Protein 2CW8 (pdb70)

InterPro domains:
  IPR003586 Hint domain C-terminal [SM00305] (726-772)
  IPR003586 Hint domain C-terminal [SM00305] (1346-1394)
  IPR003587 Hint domain N-terminal [SM00306] (405-495)
  IPR003587 Hint domain N-terminal [SM00306] (850-975)
  IPR004042 Intein DOD homing endonuclease, central region [PS50819] (524-665)
  IPR004042 Intein DOD homing endonuclease, central region [PS50819] (1132-1265)
  IPR004860 Homing endonuclease, LAGLIDADG domain [PF14528] (623-702)
  IPR004860 Homing endonuclease, LAGLIDADG domain [PF14528] (1127-1183)
  IPR004860 Homing endonuclease, LAGLIDADG domain [PF14528] (1222-1284)
  IPR006133 DNA-directed DNA polymerase, family B, exonuclease domain [PF03104] (130-278)
  IPR006134 DNA-directed DNA polymerase, family B, multifunctional domain [PF00136] (751-853)
  IPR006134 DNA-directed DNA polymerase, family B, multifunctional domain [PF00136] (1388-1643)
  IPR006141 Intein N-terminal splicing region [PS50817] (407-470)
  IPR006141 Intein N-terminal splicing region [PS50817] (888-951)
  IPR006141 Intein N-terminal splicing region [TIGR01445] (862-950)
  IPR006142 Intein [PR00379] (938-951)
  IPR006142 Intein [PR00379] (1129-1141)
  IPR006142 Intein [PR00379] (1225-1237)
  IPR006142 Intein [PR00379] (1252-1267)
  IPR006142 Intein [PR00379] (1363-1380)

Sequence (528 aa):
SILPEEWLPVLEEGEVHFVRIGELIDREENAGKVKREGETEVLEVSGLEVPSFNRRTNKAELKRVKALIRHDYSGKVYTIRLKSGRRIKITSGHSLFSVRNGELVEVTGDELKPGDLVAVPRRLELPERNHVLNLVELLLGTPEEETLDIVTIPVKGKKNFFKGLRTLRWIFGEEKRPRTARRYLRHLEDLGYVRLKKIGYEVLDWDSLKNYRRLYEALVENVRYNGNKREYLVEFNSIRDAVGIPLKELKEWKIGTLNGFRRKLIEVDESLAKLLGYYVSEGYARKQRNPKNGWSYSVKLYNEDPEVLDDERLASRFFGKVRRGRNYVEIPKKIGYLLFENCGVLAENKRIPEFVFTSPKGVRLAFLEGYFIGDGDVHPNKRLRLSTKSELLANQLVLLLNSVGVSAVKLGHDSGVYRVYINEELPFVKLDKKKNAYYSHVIPKEVLSEVFGKVFQKNVSPQTFRKVEDGRLDPEKAQRLSWLIEGDVVLDRVESVDVEDYDGYVYDLSVEDNENFLVGFGLVYAHN

B-factor: mean 55.39, std 13.53, range [28.69, 117.39]

Structure (mmCIF, N/CA/C/O backbone):
data_2CW8
#
_entry.id   2CW8
#
_cell.length_a   103.970
_cell.length_b   150.540
_cell.length_c   145.490
_cell.angle_alpha   90.00
_cell.angle_beta   90.00
_cell.angle_gamma   90.00
#
_symmetry.space_group_name_H-M   'C 2 2 21'
#
loop_
_entity.id
_entity.type
_entity.pdbx_description
1 polymer 'Endonuclease PI-PkoII'
2 non-polymer 'SULFATE ION'
3 non-polymer GLYCEROL
4 water water
#
loop_
_atom_site.group_PDB
_atom_site.id
_atom_site.type_symbol
_atom_site.label_atom_id
_atom_site.label_alt_id
_atom_site.label_comp_id
_atom_site.label_asym_id
_atom_site.label_entity_id
_atom_site.label_seq_id
_atom_site.pdbx_PDB_ins_code
_atom_site.Cartn_x
_atom_site.Cartn_y
_atom_site.Cartn_z
_atom_site.occupancy
_atom_site.B_iso_or_equiv
_atom_site.auth_seq_id
_atom_site.auth_comp_id
_atom_site.auth_asym_id
_atom_site.auth_atom_id
_atom_site.pdbx_PDB_model_num
ATOM 1 N N . SER A 1 1 ? 28.774 9.716 86.056 1.00 37.87 1 SER A N 1
ATOM 2 C CA . SER A 1 1 ? 29.952 9.955 86.935 1.00 40.06 1 SER A CA 1
ATOM 3 C C . SER A 1 1 ? 31.244 9.749 86.153 1.00 40.72 1 SER A C 1
ATOM 4 O O . SER A 1 1 ? 31.267 9.024 85.166 1.00 42.69 1 SER A O 1
ATOM 7 N N . ILE A 1 2 ? 32.314 10.392 86.605 1.00 40.90 2 ILE A N 1
ATOM 8 C CA . ILE A 1 2 ? 33.617 10.317 85.956 1.00 40.14 2 ILE A CA 1
ATOM 9 C C . ILE A 1 2 ? 34.467 9.261 86.639 1.00 40.81 2 ILE A C 1
ATOM 10 O O . ILE A 1 2 ? 34.372 9.074 87.842 1.00 41.99 2 ILE A O 1
ATOM 15 N N . LEU A 1 3 ? 35.314 8.577 85.881 1.00 41.71 3 LEU A N 1
ATOM 16 C CA . LEU A 1 3 ? 36.165 7.560 86.479 1.00 42.14 3 LEU A CA 1
ATOM 17 C C . LEU A 1 3 ? 37.305 8.185 87.282 1.00 42.94 3 LEU A C 1
ATOM 18 O O . LEU A 1 3 ? 37.669 9.336 87.076 1.00 43.56 3 LEU A O 1
ATOM 23 N N . PRO A 1 4 ? 37.887 7.416 88.209 1.00 44.39 4 PRO A N 1
ATOM 24 C CA . PRO A 1 4 ? 38.987 7.813 89.095 1.00 44.60 4 PRO A CA 1
ATOM 25 C C . PRO A 1 4 ? 40.257 8.408 88.492 1.00 44.70 4 PRO A C 1
ATOM 26 O O . PRO A 1 4 ? 40.814 9.353 89.037 1.00 45.52 4 PRO A O 1
ATOM 30 N N . GLU A 1 5 ? 40.721 7.847 87.385 1.00 45.79 5 GLU A N 1
ATOM 31 C CA . GLU A 1 5 ? 41.967 8.286 86.754 1.00 47.46 5 GLU A CA 1
ATOM 32 C C . GLU A 1 5 ? 41.880 9.458 85.784 1.00 47.27 5 GLU A C 1
ATOM 33 O O . GLU A 1 5 ? 42.904 9.898 85.234 1.00 46.65 5 GLU A O 1
ATOM 39 N N . GLU A 1 6 ? 40.673 9.972 85.575 1.00 46.20 6 GLU A N 1
ATOM 40 C CA . GLU A 1 6 ? 40.484 11.070 84.640 1.00 45.97 6 GLU A CA 1
ATOM 41 C C . GLU A 1 6 ? 41.105 12.364 85.114 1.00 45.88 6 GLU A C 1
ATOM 42 O O . GLU A 1 6 ? 40.838 12.806 86.223 1.00 46.96 6 GLU A O 1
ATOM 48 N N . TRP A 1 7 ? 41.933 12.973 84.272 1.00 46.43 7 TRP A N 1
ATOM 49 C CA . TRP A 1 7 ? 42.570 14.245 84.608 1.00 47.08 7 TRP A CA 1
ATOM 50 C C . TRP A 1 7 ? 41.535 15.354 84.623 1.00 45.80 7 TRP A C 1
ATOM 51 O O . TRP A 1 7 ? 40.547 15.316 83.884 1.00 45.20 7 TRP A O 1
ATOM 62 N N . LEU A 1 8 ? 41.784 16.353 85.461 1.00 43.75 8 LEU A N 1
ATOM 63 C CA . LEU A 1 8 ? 40.860 17.453 85.646 1.00 41.27 8 LEU A CA 1
ATOM 64 C C . LEU A 1 8 ? 41.638 18.715 85.954 1.00 40.92 8 LEU A C 1
ATOM 65 O O . LEU A 1 8 ? 42.441 18.723 86.882 1.00 42.31 8 LEU A O 1
ATOM 70 N N . PRO A 1 9 ? 41.427 19.797 85.175 1.00 40.75 9 PRO A N 1
ATOM 71 C CA . PRO A 1 9 ? 42.141 21.055 85.420 1.00 39.12 9 PRO A CA 1
ATOM 72 C C . PRO A 1 9 ? 41.356 21.782 86.491 1.00 39.43 9 PRO A C 1
ATOM 73 O O . PRO A 1 9 ? 40.134 21.873 86.412 1.00 40.17 9 PRO A O 1
ATOM 77 N N . VAL A 1 10 ? 42.051 22.301 87.491 1.00 40.44 10 VAL A N 1
ATOM 78 C CA . VAL A 1 10 ? 41.388 22.976 88.599 1.00 40.45 10 VAL A CA 1
ATOM 79 C C . VAL A 1 10 ? 42.193 24.211 89.019 1.00 40.72 10 VAL A C 1
ATOM 80 O O . VAL A 1 10 ? 43.403 24.280 88.782 1.00 40.94 10 VAL A O 1
ATOM 84 N N . LEU A 1 11 ? 41.520 25.202 89.598 1.00 41.64 11 LEU A N 1
ATOM 85 C CA . LEU A 1 11 ? 42.219 26.387 90.088 1.00 42.70 11 LEU A CA 1
ATOM 86 C C . LEU A 1 11 ? 42.026 26.524 91.587 1.00 43.63 11 LEU A C 1
ATOM 87 O O . LEU A 1 11 ? 40.909 26.381 92.092 1.00 41.84 11 LEU A O 1
ATOM 92 N N . GLU A 1 12 ? 43.119 26.792 92.295 1.00 46.20 12 GLU A N 1
ATOM 93 C CA . GLU A 1 12 ? 43.066 26.971 93.742 1.00 49.00 12 GLU A CA 1
ATOM 94 C C . GLU A 1 12 ? 43.757 28.280 94.076 1.00 50.07 12 GLU A C 1
ATOM 95 O O . GLU A 1 12 ? 44.929 28.480 93.756 1.00 51.75 12 GLU A O 1
ATOM 101 N N . GLU A 1 13 ? 43.019 29.178 94.709 1.00 50.44 13 GLU A N 1
ATOM 102 C CA . GLU A 1 13 ? 43.559 30.474 95.067 1.00 50.51 13 GLU A CA 1
ATOM 103 C C . GLU A 1 13 ? 44.241 31.110 93.867 1.00 49.56 13 GLU A C 1
ATOM 104 O O . GLU A 1 13 ? 45.322 31.678 93.990 1.00 50.29 13 GLU A O 1
ATOM 110 N N . GLY A 1 14 ? 43.621 30.988 92.700 1.00 49.05 14 GLY A N 1
ATOM 111 C CA . GLY A 1 14 ? 44.178 31.604 91.508 1.00 48.26 14 GLY A CA 1
ATOM 112 C C . GLY A 1 14 ? 45.200 30.848 90.682 1.00 47.98 14 GLY A C 1
ATOM 113 O O . GLY A 1 14 ? 45.621 31.364 89.643 1.00 49.05 14 GLY A O 1
ATOM 114 N N . GLU A 1 15 ? 45.616 29.659 91.118 1.00 47.21 15 GLU A N 1
ATOM 115 C CA . GLU A 1 15 ? 46.597 28.879 90.357 1.00 46.46 15 GLU A CA 1
ATOM 116 C C . GLU A 1 15 ? 45.948 27.641 89.752 1.00 45.12 15 GLU A C 1
ATOM 117 O O . GLU A 1 15 ? 45.033 27.057 90.339 1.00 44.87 15 GLU A O 1
ATOM 123 N N . VAL A 1 16 ? 46.433 27.250 88.577 1.00 44.34 16 VAL A N 1
ATOM 124 C CA . VAL A 1 16 ? 45.914 26.094 87.846 1.00 43.66 16 VAL A CA 1
ATOM 125 C C . VAL A 1 16 ? 46.711 24.821 88.105 1.00 43.76 16 VAL A C 1
ATOM 126 O O . VAL A 1 16 ? 47.943 24.806 87.961 1.00 43.83 16 VAL A O 1
ATOM 130 N N . HIS A 1 17 ? 46.004 23.756 88.477 1.00 44.27 17 HIS A N 1
ATOM 131 C CA . HIS A 1 17 ? 46.635 22.462 88.741 1.00 45.91 17 HIS A CA 1
ATOM 132 C C . HIS A 1 17 ? 45.891 21.398 87.966 1.00 44.34 17 HIS A C 1
ATOM 133 O O . HIS A 1 17 ? 44.696 21.536 87.712 1.00 44.35 17 HIS A O 1
ATOM 140 N N . PHE A 1 18 ? 46.596 20.336 87.598 1.00 42.64 18 PHE A N 1
ATOM 141 C CA . PHE A 1 18 ? 45.953 19.214 86.933 1.00 42.07 18 PHE A CA 1
ATOM 142 C C . PHE A 1 18 ? 45.904 18.163 88.024 1.00 42.19 18 PHE A C 1
ATOM 143 O O . PHE A 1 18 ? 46.905 17.932 88.705 1.00 42.66 18 PHE A O 1
ATOM 151 N N . VAL A 1 19 ? 44.743 17.545 88.212 1.00 41.24 19 VAL A N 1
ATOM 152 C CA . VAL A 1 19 ? 44.596 16.516 89.230 1.00 40.35 19 VAL A CA 1
ATOM 153 C C . VAL A 1 19 ? 43.830 15.352 88.632 1.00 41.40 19 VAL A C 1
ATOM 154 O O . VAL A 1 19 ? 43.150 15.510 87.623 1.00 41.06 19 VAL A O 1
ATOM 158 N N . ARG A 1 20 ? 43.967 14.174 89.230 1.00 42.46 20 ARG A N 1
ATOM 159 C CA . ARG A 1 20 ? 43.214 13.019 88.769 1.00 43.0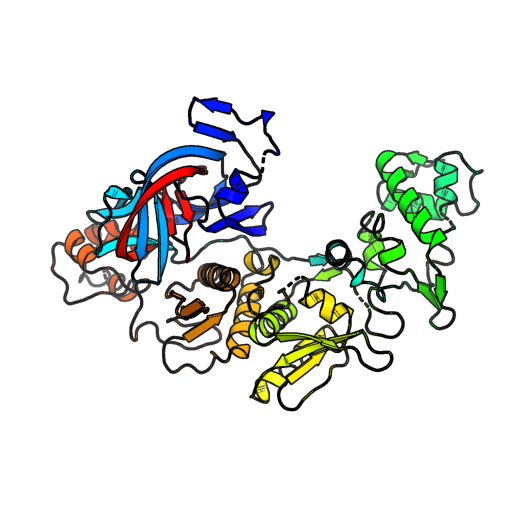1 20 ARG A CA 1
ATOM 160 C C . ARG A 1 20 ? 42.013 13.143 89.696 1.00 42.29 20 ARG A C 1
ATOM 161 O O . ARG A 1 20 ? 42.156 13.092 90.917 1.00 43.61 20 ARG A O 1
ATOM 169 N N . ILE A 1 21 ? 40.837 13.352 89.122 1.00 41.95 21 ILE A N 1
ATOM 170 C CA . ILE A 1 21 ? 39.639 13.565 89.928 1.00 42.86 21 ILE A CA 1
ATOM 171 C C . ILE A 1 21 ? 39.459 12.637 91.128 1.00 44.33 21 ILE A C 1
ATOM 172 O O . ILE A 1 21 ? 38.968 13.070 92.171 1.00 46.24 21 ILE A O 1
ATOM 177 N N . GLY A 1 22 ? 39.856 11.374 90.995 1.00 44.75 22 GLY A N 1
ATOM 178 C CA . GLY A 1 22 ? 39.721 10.450 92.106 1.00 43.07 22 GLY A CA 1
ATOM 179 C C . GLY A 1 22 ? 40.631 10.868 93.245 1.00 44.22 22 GLY A C 1
ATOM 180 O O . GLY A 1 22 ? 40.189 11.014 94.381 1.00 44.66 22 GLY A O 1
ATOM 181 N N . GLU A 1 23 ? 41.907 11.074 92.937 1.00 45.14 23 GLU A N 1
ATOM 182 C CA . GLU A 1 23 ? 42.884 11.475 93.939 1.00 46.95 23 GLU A CA 1
ATOM 183 C C . GLU A 1 23 ? 42.445 12.742 94.661 1.00 47.38 23 GLU A C 1
ATOM 184 O O . GLU A 1 23 ? 42.555 12.836 95.886 1.00 48.44 23 GLU A O 1
ATOM 190 N N . LEU A 1 24 ? 41.933 13.714 93.913 1.00 47.05 24 LEU A N 1
ATOM 191 C CA . LEU A 1 24 ? 41.475 14.950 94.534 1.00 46.31 24 LEU A CA 1
ATOM 192 C C . LEU A 1 24 ? 40.296 14.693 95.460 1.00 45.55 24 LEU A C 1
ATOM 193 O O . LEU A 1 24 ? 40.290 15.130 96.605 1.00 45.98 24 LEU A O 1
ATOM 198 N N . ILE A 1 25 ? 39.288 13.988 94.969 1.00 44.92 25 ILE A N 1
ATOM 199 C CA . ILE A 1 25 ? 38.125 13.749 95.800 1.00 45.19 25 ILE A CA 1
ATOM 200 C C . ILE A 1 25 ? 38.379 12.795 96.953 1.00 47.10 25 ILE A C 1
ATOM 201 O O . ILE A 1 25 ? 37.771 12.932 98.015 1.00 47.60 25 ILE A O 1
ATOM 206 N N . ASP A 1 26 ? 39.275 11.830 96.774 1.00 49.15 26 ASP A N 1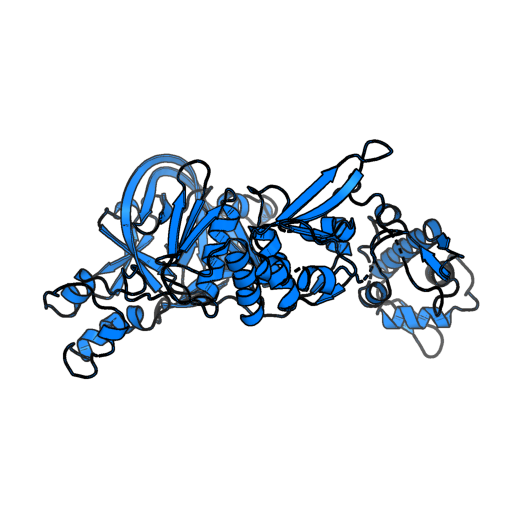
ATOM 207 C CA . ASP A 1 26 ? 39.550 10.904 97.869 1.00 50.62 26 ASP A CA 1
ATOM 208 C C . ASP A 1 26 ? 40.320 11.613 98.979 1.00 52.24 26 ASP A C 1
ATOM 209 O O . ASP A 1 26 ? 39.980 11.483 100.154 1.00 52.62 26 ASP A O 1
ATOM 214 N N . ARG A 1 27 ? 41.344 12.372 98.591 1.00 54.46 27 ARG A N 1
ATOM 215 C CA . ARG A 1 27 ? 42.198 13.104 99.526 1.00 56.72 27 ARG A CA 1
ATOM 216 C C . ARG A 1 27 ? 41.411 14.103 100.348 1.00 58.19 27 ARG A C 1
ATOM 217 O O . ARG A 1 27 ? 41.591 14.207 101.557 1.00 59.16 27 ARG A O 1
ATOM 241 N N . GLU A 1 30 ? 39.100 12.480 102.962 1.00 63.20 30 GLU A N 1
ATOM 242 C CA . GLU A 1 30 ? 39.847 11.891 104.071 1.00 64.54 30 GLU A CA 1
ATOM 243 C C . GLU A 1 30 ? 40.256 12.964 105.074 1.00 63.84 30 GLU A C 1
ATOM 244 O O . GLU A 1 30 ? 40.215 12.743 106.286 1.00 64.91 30 GLU A O 1
ATOM 250 N N . GLU A 1 31 ? 40.634 14.130 104.563 1.00 62.85 31 GLU A N 1
ATOM 251 C CA . GLU A 1 31 ? 41.058 15.237 105.408 1.00 61.58 31 GLU A CA 1
ATOM 252 C C . GLU A 1 31 ? 39.887 16.065 105.939 1.00 60.14 31 GLU A C 1
ATOM 253 O O . GLU A 1 31 ? 40.096 17.064 106.622 1.00 60.76 31 GLU A O 1
ATOM 259 N N . ASN A 1 32 ? 38.663 15.653 105.625 1.00 58.71 32 ASN A N 1
ATOM 260 C CA . ASN A 1 32 ? 37.459 16.365 106.062 1.00 58.16 32 ASN A CA 1
ATOM 261 C C . ASN A 1 32 ? 36.366 15.352 106.389 1.00 57.70 32 ASN A C 1
ATOM 262 O O . ASN A 1 32 ? 35.166 15.638 106.257 1.00 56.32 32 ASN A O 1
ATOM 267 N N . ALA A 1 33 ? 36.799 14.168 106.821 1.00 57.21 33 ALA A N 1
ATOM 268 C CA . ALA A 1 33 ? 35.892 13.072 107.147 1.00 56.82 33 ALA A CA 1
ATOM 269 C C . ALA A 1 33 ? 34.598 13.515 107.830 1.00 56.70 33 ALA A C 1
ATOM 270 O O . ALA A 1 33 ? 33.510 13.084 107.444 1.00 56.54 33 ALA A O 1
ATOM 272 N N . GLY A 1 34 ? 34.721 14.385 108.829 1.00 56.87 34 GLY A N 1
ATOM 273 C CA . GLY A 1 34 ? 33.556 14.870 109.552 1.00 56.35 34 GLY A CA 1
ATOM 274 C C . GLY A 1 34 ? 32.509 15.540 108.679 1.00 57.08 34 GLY A C 1
ATOM 275 O O . GLY A 1 34 ? 31.334 15.175 108.716 1.00 58.84 34 GLY A O 1
ATOM 276 N N . LYS A 1 35 ? 32.925 16.513 107.879 1.00 59.29 35 LYS A N 1
ATOM 277 C CA . LYS A 1 35 ? 31.992 17.215 107.005 1.00 60.01 35 LYS A CA 1
ATOM 278 C C . LYS A 1 35 ? 31.321 16.357 105.907 1.00 59.69 35 LYS A C 1
ATOM 279 O O . LYS A 1 35 ? 30.296 16.757 105.357 1.00 58.05 35 LYS A O 1
ATOM 285 N N . VAL A 1 36 ? 31.883 15.188 105.583 1.00 59.53 36 VAL A N 1
ATOM 286 C CA . VAL A 1 36 ? 31.336 14.287 104.522 1.00 60.40 36 VAL A CA 1
ATOM 287 C C . VAL A 1 36 ? 29.966 13.705 104.947 1.00 60.43 36 VAL A C 1
ATOM 288 O O . VAL A 1 36 ? 29.890 12.846 105.828 1.00 61.19 36 VAL A O 1
ATOM 292 N N . LYS A 1 37 ? 28.899 14.217 104.341 1.00 61.75 37 LYS A N 1
ATOM 293 C CA . LYS A 1 37 ? 27.562 13.726 104.607 1.00 62.86 37 LYS A CA 1
ATOM 294 C C . LYS A 1 37 ? 27.471 12.505 103.725 1.00 65.63 37 LYS A C 1
ATOM 295 O O . LYS A 1 37 ? 28.287 12.344 102.826 1.00 64.22 37 LYS A O 1
ATOM 301 N N . ARG A 1 38 ? 26.500 11.637 103.977 1.00 66.79 38 ARG A N 1
ATOM 302 C CA . ARG A 1 38 ? 26.381 10.414 103.191 1.00 69.73 38 ARG A CA 1
ATOM 303 C C . ARG A 1 38 ? 24.952 9.911 103.108 1.00 72.10 38 ARG A C 1
ATOM 304 O O . ARG A 1 38 ? 24.278 9.766 104.125 1.00 72.65 38 ARG A O 1
ATOM 312 N N . GLU A 1 39 ? 24.494 9.658 101.890 1.00 74.77 39 GLU A N 1
ATOM 313 C CA . GLU A 1 39 ? 23.155 9.142 101.691 1.00 77.14 39 GLU A CA 1
ATOM 314 C C . GLU A 1 39 ? 23.258 7.775 101.024 1.00 76.97 39 GLU A C 1
ATOM 315 O O . GLU A 1 39 ? 23.077 7.620 99.809 1.00 77.14 39 GLU A O 1
ATOM 321 N N . GLY A 1 40 ? 23.588 6.793 101.858 1.00 76.71 40 GLY A N 1
ATOM 322 C CA . GLY A 1 40 ? 23.734 5.421 101.422 1.00 75.77 40 GLY A CA 1
ATOM 323 C C . GLY A 1 40 ? 25.021 5.112 100.692 1.00 75.24 40 GLY A C 1
ATOM 324 O O . GLY A 1 40 ? 26.077 4.909 101.295 1.00 75.40 40 GLY A O 1
ATOM 325 N N . GLU A 1 41 ? 24.912 5.084 99.369 1.00 74.82 41 GLU A N 1
ATOM 326 C CA . GLU A 1 41 ? 26.035 4.777 98.490 1.00 74.04 41 GLU A CA 1
ATOM 327 C C . GLU A 1 41 ? 26.807 6.025 98.053 1.00 72.42 41 GLU A C 1
ATOM 328 O O . GLU A 1 41 ? 27.960 5.938 97.623 1.00 71.82 41 GLU A O 1
ATOM 334 N N . THR A 1 42 ? 26.163 7.183 98.171 1.00 69.93 42 THR A N 1
ATOM 335 C CA . THR A 1 42 ? 26.766 8.450 97.773 1.00 66.44 42 THR A CA 1
ATOM 336 C C . THR A 1 42 ? 27.360 9.209 98.948 1.00 64.58 42 THR A C 1
ATOM 337 O O . THR A 1 42 ? 26.821 9.175 100.051 1.00 65.39 42 THR A O 1
ATOM 341 N N . GLU A 1 43 ? 28.473 9.891 98.692 1.00 61.40 43 GLU A N 1
ATOM 342 C CA . GLU A 1 43 ? 29.178 10.690 99.692 1.00 58.48 43 GLU A CA 1
ATOM 343 C C . GLU A 1 43 ? 29.375 12.106 99.143 1.00 57.25 43 GLU A C 1
ATOM 344 O O . GLU A 1 43 ? 30.077 12.285 98.146 1.00 57.92 43 GLU A O 1
ATOM 350 N N . VAL A 1 44 ? 28.781 13.107 99.789 1.00 54.41 44 VAL A N 1
ATOM 351 C CA . VAL A 1 44 ? 28.922 14.487 99.330 1.00 51.83 44 VAL A CA 1
ATOM 352 C C . VAL A 1 44 ? 29.746 15.337 100.298 1.00 51.39 44 VAL A C 1
ATOM 353 O O . VAL A 1 44 ? 29.508 15.317 101.501 1.00 52.26 44 VAL A O 1
ATOM 357 N N . LEU A 1 45 ? 30.721 16.076 99.779 1.00 50.47 45 LEU A N 1
ATOM 358 C CA . LEU A 1 45 ? 31.550 16.939 100.623 1.00 50.29 45 LEU A CA 1
ATOM 359 C C . LEU A 1 45 ? 31.565 18.364 100.093 1.00 50.87 45 LEU A C 1
ATOM 360 O O . LEU A 1 45 ? 32.278 18.665 99.136 1.00 51.29 45 LEU A O 1
ATOM 365 N N . GLU A 1 46 ? 30.780 19.242 100.712 1.00 51.40 46 GLU A N 1
ATOM 366 C CA . GLU A 1 46 ? 30.747 20.629 100.281 1.00 51.68 46 GLU A CA 1
ATOM 367 C C . GLU A 1 46 ? 32.115 21.241 100.519 1.00 50.43 46 GLU A C 1
ATOM 368 O O . GLU A 1 46 ? 32.776 20.943 101.517 1.00 49.76 46 GLU A O 1
ATOM 374 N N . VAL A 1 47 ? 32.545 22.090 99.595 1.00 49.15 47 VAL A N 1
ATOM 375 C CA . VAL A 1 47 ? 33.857 22.708 99.712 1.00 48.60 47 VAL A CA 1
ATOM 376 C C . VAL A 1 47 ? 33.864 24.118 99.160 1.00 48.48 47 VAL A C 1
ATOM 377 O O . VAL A 1 47 ? 32.908 24.555 98.530 1.00 48.70 47 VAL A O 1
ATOM 381 N N . SER A 1 48 ? 34.960 24.821 99.409 1.00 48.38 48 SER A N 1
ATOM 382 C CA . SER A 1 48 ? 35.154 26.177 98.914 1.00 49.02 48 SER A CA 1
ATOM 383 C C . SER A 1 48 ? 36.636 26.211 98.603 1.00 48.91 48 SER A C 1
ATOM 384 O O . SER A 1 48 ? 37.385 25.346 99.072 1.00 49.35 48 SER A O 1
ATOM 387 N N . GLY A 1 49 ? 37.066 27.181 97.808 1.00 47.69 49 GLY A N 1
ATOM 388 C CA . GLY A 1 49 ? 38.477 27.255 97.478 1.00 47.49 49 GLY A CA 1
ATOM 389 C C . GLY A 1 49 ? 38.819 26.613 96.148 1.00 47.04 49 GLY A C 1
ATOM 390 O O . GLY A 1 49 ? 39.947 26.745 95.665 1.00 47.85 49 GLY A O 1
ATOM 391 N N . LEU A 1 50 ? 37.851 25.911 95.561 1.00 45.89 50 LEU A N 1
ATOM 392 C CA . LEU A 1 50 ? 38.048 25.268 94.267 1.00 43.65 50 LEU A CA 1
ATOM 393 C C . LEU A 1 50 ? 37.240 25.940 93.160 1.00 42.68 50 LEU A C 1
ATOM 394 O O . LEU A 1 50 ? 36.104 26.381 93.366 1.00 41.58 50 LEU A O 1
ATOM 399 N N . GLU A 1 51 ? 37.844 26.000 91.980 1.00 41.96 51 GLU A N 1
ATOM 400 C CA . GLU A 1 51 ? 37.229 26.604 90.809 1.00 42.17 51 GLU A CA 1
ATOM 401 C C . GLU A 1 51 ? 37.598 25.756 89.599 1.00 41.41 51 GLU A C 1
ATOM 402 O O . GLU A 1 51 ? 38.708 25.211 89.530 1.00 42.81 51 GLU A O 1
ATOM 408 N N . VAL A 1 52 ? 36.674 25.634 88.652 1.00 39.59 52 VAL A N 1
ATOM 409 C CA . VAL A 1 52 ? 36.925 24.842 87.450 1.00 39.52 52 VAL A CA 1
ATOM 410 C C . VAL A 1 52 ? 36.474 25.588 86.202 1.00 39.51 52 VAL A C 1
ATOM 411 O O . VAL A 1 52 ? 35.568 26.427 86.251 1.00 39.95 52 VAL A O 1
ATOM 415 N N . PRO A 1 53 ? 37.118 25.312 85.064 1.00 38.68 53 PRO A N 1
ATOM 416 C CA . PRO A 1 53 ? 36.698 26.002 83.850 1.00 37.85 53 PRO A CA 1
ATOM 417 C C . PRO A 1 53 ? 35.409 25.385 83.310 1.00 38.53 53 PRO A C 1
ATOM 418 O O . PRO A 1 53 ? 35.274 24.156 83.225 1.00 37.94 53 PRO A O 1
ATOM 422 N N . SER A 1 54 ? 34.456 26.241 82.958 1.00 39.54 54 SER A N 1
ATOM 423 C CA . SER A 1 54 ? 33.184 25.783 82.405 1.00 39.67 54 SER A CA 1
ATOM 424 C C . SER A 1 54 ? 32.740 26.777 81.338 1.00 39.06 54 SER A C 1
ATOM 425 O O . SER A 1 54 ? 33.409 27.781 81.107 1.00 39.43 54 SER A O 1
ATOM 428 N N . PHE A 1 55 ? 31.624 26.497 80.676 1.00 39.45 55 PHE A N 1
ATOM 429 C CA . PHE A 1 55 ? 31.127 27.417 79.663 1.00 40.17 55 PHE A CA 1
ATOM 430 C C . PHE A 1 55 ? 29.723 27.866 80.039 1.00 40.19 55 PHE A C 1
ATOM 431 O O . PHE A 1 55 ? 28.951 27.080 80.581 1.00 40.07 55 PHE A O 1
ATOM 439 N N . ASN A 1 56 ? 29.402 29.130 79.775 1.00 41.58 56 ASN A N 1
ATOM 440 C CA . ASN A 1 56 ? 28.079 29.663 80.099 1.00 43.48 56 ASN A CA 1
ATOM 441 C C . ASN A 1 56 ? 27.009 28.903 79.324 1.00 44.23 56 ASN A C 1
ATOM 442 O O . ASN A 1 56 ? 27.049 28.850 78.098 1.00 44.39 56 ASN A O 1
ATOM 447 N N . ARG A 1 57 ? 26.052 28.320 80.037 1.00 45.22 57 ARG A N 1
ATOM 448 C CA . ARG A 1 57 ? 24.989 27.550 79.394 1.00 48.39 57 ARG A CA 1
ATOM 449 C C . ARG A 1 57 ? 24.234 28.280 78.290 1.00 48.58 57 ARG A C 1
ATOM 450 O O . ARG A 1 57 ? 23.750 27.657 77.347 1.00 48.94 57 ARG A O 1
ATOM 458 N N . ARG A 1 58 ? 24.147 29.600 78.396 1.00 49.34 58 ARG A N 1
ATOM 459 C CA . ARG A 1 58 ? 23.440 30.400 77.410 1.00 49.23 58 ARG A CA 1
ATOM 460 C C . ARG A 1 58 ? 24.357 30.964 76.313 1.00 49.09 58 ARG A C 1
ATOM 461 O O . ARG A 1 58 ? 24.146 30.706 75.132 1.00 48.43 58 ARG A O 1
ATOM 469 N N . THR A 1 59 ? 25.374 31.732 76.690 1.00 48.73 59 THR A N 1
ATOM 470 C CA . THR A 1 59 ? 26.272 32.299 75.687 1.00 50.15 59 THR A CA 1
ATOM 471 C C . THR A 1 59 ? 27.327 31.305 75.211 1.00 50.85 59 THR A C 1
ATOM 472 O O . THR A 1 59 ? 27.881 31.448 74.116 1.00 51.26 59 THR A O 1
ATOM 476 N N . ASN A 1 60 ? 27.602 30.302 76.041 1.00 51.25 60 ASN A N 1
ATOM 477 C CA . ASN A 1 60 ? 28.601 29.284 75.736 1.00 50.07 60 ASN A CA 1
ATOM 478 C C . ASN A 1 60 ? 30.025 29.822 75.767 1.00 48.99 60 ASN A C 1
ATOM 479 O O . ASN A 1 60 ? 30.916 29.270 75.129 1.00 48.50 60 ASN A O 1
ATOM 484 N N . LYS A 1 61 ? 30.244 30.899 76.512 1.00 47.62 61 LYS A N 1
ATOM 485 C CA . LYS A 1 61 ? 31.580 31.460 76.606 1.00 46.96 61 LYS A CA 1
ATOM 486 C C . LYS A 1 61 ? 32.338 30.869 77.789 1.00 45.76 61 LYS A C 1
ATOM 487 O O . LYS A 1 61 ? 31.738 30.453 78.783 1.00 45.08 61 LYS A O 1
ATOM 493 N N . ALA A 1 62 ? 33.662 30.840 77.674 1.00 43.88 62 ALA A N 1
ATOM 494 C CA . ALA A 1 62 ? 34.506 30.289 78.718 1.00 42.35 62 ALA A CA 1
ATOM 495 C C . ALA A 1 62 ? 34.478 31.155 79.968 1.00 43.11 62 ALA A C 1
ATOM 496 O O . ALA A 1 62 ? 34.670 32.371 79.895 1.00 44.01 62 ALA A O 1
ATOM 498 N N . GLU A 1 63 ? 34.236 30.522 81.113 1.00 41.98 63 GLU A N 1
ATOM 499 C CA . GLU A 1 63 ? 34.213 31.217 82.393 1.00 41.36 63 GLU A CA 1
ATOM 500 C C . GLU A 1 63 ? 34.494 30.235 83.530 1.00 40.44 63 GLU A C 1
ATOM 501 O O . GLU A 1 63 ? 34.047 29.090 83.486 1.00 40.30 63 GLU A O 1
ATOM 507 N N . LEU A 1 64 ? 35.255 30.677 84.532 1.00 40.05 64 LEU A N 1
ATOM 508 C CA . LEU A 1 64 ? 35.578 29.837 85.685 1.00 40.31 64 LEU A CA 1
ATOM 509 C C . LEU A 1 64 ? 34.422 29.880 86.674 1.00 41.17 64 LEU A C 1
ATOM 510 O O . LEU A 1 64 ? 33.750 30.905 86.803 1.00 41.41 64 LEU A O 1
ATOM 515 N N . LYS A 1 65 ? 34.185 28.776 87.376 1.00 41.17 65 LYS A N 1
ATOM 516 C CA . LYS A 1 65 ? 33.095 28.750 88.342 1.00 41.32 65 LYS A CA 1
ATOM 517 C C . LYS A 1 65 ? 33.436 28.033 89.637 1.00 42.10 65 LYS A C 1
ATOM 518 O O . LYS A 1 65 ? 34.326 27.181 89.693 1.00 44.17 65 LYS A O 1
ATOM 524 N N . ARG A 1 66 ? 32.709 28.387 90.684 1.00 42.06 66 ARG A N 1
ATOM 525 C CA . ARG A 1 66 ? 32.922 27.798 91.991 1.00 41.71 66 ARG A CA 1
ATOM 526 C C . ARG A 1 66 ? 32.494 26.333 91.963 1.00 41.37 66 ARG A C 1
ATOM 527 O O . ARG A 1 66 ? 31.483 25.998 91.335 1.00 40.38 66 ARG A O 1
ATOM 535 N N . VAL A 1 67 ? 33.274 25.467 92.613 1.00 40.15 67 VAL A N 1
ATOM 536 C CA . VAL A 1 67 ? 32.917 24.056 92.735 1.00 39.19 67 VAL A CA 1
ATOM 537 C C . VAL A 1 67 ? 32.159 23.986 94.066 1.00 41.33 67 VAL A C 1
ATOM 538 O O . VAL A 1 67 ? 32.760 24.121 95.140 1.00 41.28 67 VAL A O 1
ATOM 542 N N . LYS A 1 68 ? 30.846 23.792 94.009 1.00 42.55 68 LYS A N 1
ATOM 543 C CA . LYS A 1 68 ? 30.053 23.737 95.231 1.00 43.43 68 LYS A CA 1
ATOM 544 C C . LYS A 1 68 ? 30.415 22.559 96.124 1.00 43.39 68 LYS A C 1
ATOM 545 O O . LYS A 1 68 ? 30.592 22.720 97.336 1.00 44.57 68 LYS A O 1
ATOM 551 N N . ALA A 1 69 ? 30.513 21.371 95.528 1.00 42.75 69 ALA A N 1
ATOM 552 C CA . ALA A 1 69 ? 30.825 20.167 96.290 1.00 40.59 69 ALA A CA 1
ATOM 553 C C . ALA A 1 69 ? 31.531 19.120 95.446 1.00 40.74 69 ALA A C 1
ATOM 554 O O . ALA A 1 69 ? 31.613 19.246 94.220 1.00 41.10 69 ALA A O 1
ATOM 556 N N . LEU A 1 70 ? 32.048 18.100 96.128 1.00 40.42 70 LEU A N 1
ATOM 557 C CA . LEU A 1 70 ? 32.735 16.972 95.512 1.00 40.06 70 LEU A CA 1
ATOM 558 C C . LEU A 1 70 ? 31.857 15.772 95.853 1.00 42.66 70 LEU A C 1
ATOM 559 O O . LEU A 1 70 ? 31.358 15.670 96.976 1.00 44.86 70 LEU A O 1
ATOM 564 N N . ILE A 1 71 ? 31.659 14.862 94.908 1.00 43.38 71 ILE A N 1
ATOM 565 C CA . ILE A 1 71 ? 30.801 13.711 95.165 1.00 43.88 71 ILE A CA 1
ATOM 566 C C . ILE A 1 71 ? 31.489 12.386 94.855 1.00 45.69 71 ILE A C 1
ATOM 567 O O . ILE A 1 71 ? 32.408 12.338 94.042 1.00 46.68 71 ILE A O 1
ATOM 572 N N . ARG A 1 72 ? 31.044 11.318 95.514 1.00 47.19 72 ARG A N 1
ATOM 573 C CA . ARG A 1 72 ? 31.608 9.987 95.308 1.00 49.15 72 ARG A CA 1
ATOM 574 C C . ARG A 1 72 ? 30.513 8.936 95.490 1.00 51.30 72 ARG A C 1
ATOM 575 O O . ARG A 1 72 ? 29.912 8.839 96.556 1.00 51.52 72 ARG A O 1
ATOM 583 N N . HIS A 1 73 ? 30.236 8.177 94.429 1.00 54.50 73 HIS A N 1
ATOM 584 C CA . HIS A 1 73 ? 29.223 7.121 94.462 1.00 56.40 73 HIS A CA 1
ATOM 585 C C . HIS A 1 73 ? 30.006 5.825 94.355 1.00 56.98 73 HIS A C 1
ATOM 586 O O . HIS A 1 73 ? 31.065 5.793 93.730 1.00 56.62 73 HIS A O 1
ATOM 593 N N . ASP A 1 74 ? 29.532 4.765 94.995 1.00 58.78 74 ASP A N 1
ATOM 594 C CA . ASP A 1 74 ? 30.221 3.495 94.841 1.00 59.15 74 ASP A CA 1
ATOM 595 C C . ASP A 1 74 ? 29.471 2.928 93.649 1.00 58.21 74 ASP A C 1
ATOM 596 O O . ASP A 1 74 ? 28.244 2.796 93.681 1.00 58.18 74 ASP A O 1
ATOM 601 N N . TYR A 1 75 ? 30.215 2.616 92.594 1.00 56.64 75 TYR A N 1
ATOM 602 C CA . TYR A 1 75 ? 29.630 2.158 91.345 1.00 53.61 75 TYR A CA 1
ATOM 603 C C . TYR A 1 75 ? 29.905 0.715 90.959 1.00 53.53 75 TYR A C 1
ATOM 604 O O . TYR A 1 75 ? 30.991 0.168 91.213 1.00 51.63 75 TYR A O 1
ATOM 613 N N . SER A 1 76 ? 28.891 0.116 90.335 1.00 52.65 76 SER A N 1
ATOM 614 C CA . SER A 1 76 ? 28.963 -1.242 89.814 1.00 53.03 76 SER A CA 1
ATOM 615 C C . SER A 1 76 ? 28.128 -1.263 88.532 1.00 52.96 76 SER A C 1
ATOM 616 O O . SER A 1 76 ? 26.896 -1.259 88.580 1.00 53.44 76 SER A O 1
ATOM 619 N N . GLY A 1 77 ? 28.798 -1.270 87.385 1.00 52.08 77 GLY A N 1
ATOM 620 C CA . GLY A 1 77 ? 28.069 -1.278 86.130 1.00 51.74 77 GLY A CA 1
ATOM 621 C C . GLY A 1 77 ? 28.964 -1.075 84.925 1.00 51.26 77 GLY A C 1
ATOM 622 O O . GLY A 1 77 ? 30.141 -1.472 84.932 1.00 51.24 77 GLY A O 1
ATOM 623 N N . LYS A 1 78 ? 28.408 -0.452 83.888 1.00 50.27 78 LYS A N 1
ATOM 624 C CA . LYS A 1 78 ? 29.156 -0.198 82.657 1.00 48.73 78 LYS A CA 1
ATOM 625 C C . LYS A 1 78 ? 29.830 1.171 82.583 1.00 47.60 78 LYS A C 1
ATOM 626 O O . LYS A 1 78 ? 29.276 2.186 83.010 1.00 48.35 78 LYS A O 1
ATOM 632 N N . VAL A 1 79 ? 31.045 1.188 82.052 1.00 46.27 79 VAL A N 1
ATOM 633 C CA . VAL A 1 79 ? 31.773 2.430 81.878 1.00 45.67 79 VAL A CA 1
ATOM 634 C C . VAL A 1 79 ? 32.125 2.527 80.395 1.00 46.10 79 VAL A C 1
ATOM 635 O O . VAL A 1 79 ? 32.409 1.518 79.739 1.00 47.58 79 VAL A O 1
ATOM 639 N N . TYR A 1 80 ? 32.087 3.746 79.870 1.00 45.02 80 TYR A N 1
ATOM 640 C CA . TYR A 1 80 ? 32.358 3.991 78.468 1.00 43.13 80 TYR A CA 1
ATOM 641 C C . TYR A 1 80 ? 33.577 4.877 78.239 1.00 41.83 80 TYR A C 1
ATOM 642 O O . TYR A 1 80 ? 33.667 5.973 78.788 1.00 43.68 80 TYR A O 1
ATOM 651 N N . THR A 1 81 ? 34.533 4.413 77.450 1.00 40.85 81 THR A N 1
ATOM 652 C CA . THR A 1 81 ? 35.686 5.257 77.160 1.00 39.13 81 THR A CA 1
ATOM 653 C C . THR A 1 81 ? 35.364 5.883 75.815 1.00 38.40 81 THR A C 1
ATOM 654 O O . THR A 1 81 ? 35.263 5.178 74.812 1.00 38.04 81 THR A O 1
ATOM 658 N N . ILE A 1 82 ? 35.192 7.203 75.809 1.00 40.19 82 ILE A N 1
ATOM 659 C CA . ILE A 1 82 ? 34.876 7.952 74.603 1.00 38.42 82 ILE A CA 1
ATOM 660 C C . ILE A 1 82 ? 36.110 8.532 73.952 1.00 39.31 82 ILE A C 1
ATOM 661 O O . ILE A 1 82 ? 36.859 9.286 74.581 1.00 40.01 82 ILE A O 1
ATOM 666 N N . ARG A 1 83 ? 36.333 8.167 72.695 1.00 40.47 83 ARG A N 1
ATOM 667 C CA . ARG A 1 83 ? 37.483 8.659 71.935 1.00 41.86 83 ARG A CA 1
ATOM 668 C C . ARG A 1 83 ? 37.038 9.556 70.779 1.00 40.44 83 ARG A C 1
ATOM 669 O O . ARG A 1 83 ? 36.258 9.158 69.918 1.00 40.50 83 ARG A O 1
ATOM 677 N N . LEU A 1 84 ? 37.558 10.770 70.784 1.00 39.38 84 LEU A N 1
ATOM 678 C CA . LEU A 1 84 ? 37.246 11.754 69.775 1.00 39.49 84 LEU A CA 1
ATOM 679 C C . LEU A 1 84 ? 38.282 11.669 68.665 1.00 41.07 84 LEU A C 1
ATOM 680 O O . LEU A 1 84 ? 39.427 11.270 68.894 1.00 40.08 84 LEU A O 1
ATOM 685 N N . LYS A 1 85 ? 37.864 12.032 67.459 1.00 40.89 85 LYS A N 1
ATOM 686 C CA . LYS A 1 85 ? 38.731 11.975 66.301 1.00 42.57 85 LYS A CA 1
ATOM 687 C C . LYS A 1 85 ? 39.940 12.879 66.494 1.00 42.75 85 LYS A C 1
ATOM 688 O O . LYS A 1 85 ? 40.970 12.706 65.840 1.00 43.65 85 LYS A O 1
ATOM 694 N N . SER A 1 86 ? 39.816 13.829 67.416 1.00 43.43 86 SER A N 1
ATOM 695 C CA . SER A 1 86 ? 40.886 14.789 67.688 1.00 42.38 86 SER A CA 1
ATOM 696 C C . SER A 1 86 ? 41.992 14.239 68.572 1.00 42.73 86 SER A C 1
ATOM 697 O O . SER A 1 86 ? 43.084 14.806 68.611 1.00 44.27 86 SER A O 1
ATOM 700 N N . GLY A 1 87 ? 41.706 13.157 69.293 1.00 42.10 87 GLY A N 1
ATOM 701 C CA . GLY A 1 87 ? 42.704 12.566 70.169 1.00 40.55 87 GLY A CA 1
ATOM 702 C C . GLY A 1 87 ? 42.254 12.620 71.617 1.00 40.97 87 GLY A C 1
ATOM 703 O O . GLY A 1 87 ? 42.787 11.917 72.479 1.00 39.55 87 GLY A O 1
ATOM 704 N N . ARG A 1 88 ? 41.263 13.466 71.888 1.00 40.85 88 ARG A N 1
ATOM 705 C CA . ARG A 1 88 ? 40.734 13.595 73.236 1.00 39.00 88 ARG A CA 1
ATOM 706 C C . ARG A 1 88 ? 40.123 12.257 73.643 1.00 38.37 88 ARG A C 1
ATOM 707 O O . ARG A 1 88 ? 39.669 11.493 72.797 1.00 38.55 88 ARG A O 1
ATOM 715 N N . ARG A 1 89 ? 40.131 11.976 74.939 1.00 38.61 89 ARG A N 1
ATOM 716 C CA . ARG A 1 89 ? 39.588 10.736 75.471 1.00 38.94 89 ARG A CA 1
ATOM 717 C C . ARG A 1 89 ? 38.975 10.993 76.841 1.00 39.16 89 ARG A C 1
ATOM 718 O O . ARG A 1 89 ? 39.505 11.770 77.639 1.00 39.76 89 ARG A O 1
ATOM 726 N N . ILE A 1 90 ? 37.855 10.344 77.118 1.00 38.41 90 ILE A N 1
ATOM 727 C CA . ILE A 1 90 ? 37.219 10.517 78.408 1.00 37.96 90 ILE A CA 1
ATOM 728 C C . ILE A 1 90 ? 36.465 9.238 78.740 1.00 37.86 90 ILE A C 1
ATOM 729 O O . ILE A 1 90 ? 35.793 8.672 77.876 1.00 37.63 90 ILE A O 1
ATOM 734 N N . LYS A 1 91 ? 36.611 8.780 79.985 1.00 38.19 91 LYS A N 1
ATOM 735 C CA . LYS A 1 91 ? 35.958 7.565 80.475 1.00 38.32 91 LYS A CA 1
ATOM 736 C C . LYS A 1 91 ? 34.895 7.987 81.472 1.00 37.72 91 LYS A C 1
ATOM 737 O O . LYS A 1 91 ? 35.190 8.681 82.440 1.00 37.89 91 LYS A O 1
ATOM 743 N N . ILE A 1 92 ? 33.660 7.561 81.241 1.00 38.05 92 ILE A N 1
ATOM 744 C CA . ILE A 1 92 ? 32.548 7.945 82.107 1.00 38.94 92 ILE A CA 1
ATOM 745 C C . ILE A 1 92 ? 31.548 6.804 82.319 1.00 39.82 92 ILE A C 1
ATOM 746 O O . ILE A 1 92 ? 31.548 5.816 81.592 1.00 39.24 92 ILE A O 1
ATOM 751 N N . THR A 1 93 ? 30.688 6.942 83.318 1.00 41.05 93 THR A N 1
ATOM 752 C CA . THR A 1 93 ? 29.690 5.919 83.569 1.00 42.27 93 THR A CA 1
ATOM 753 C C . THR A 1 93 ? 28.586 6.106 82.541 1.00 42.58 93 THR A C 1
ATOM 754 O O . THR A 1 93 ? 28.488 7.161 81.912 1.00 42.16 93 THR A O 1
ATOM 758 N N . SER A 1 94 ? 27.750 5.086 82.380 1.00 44.43 94 SER A N 1
ATOM 759 C CA . SER A 1 94 ? 26.658 5.115 81.406 1.00 45.22 94 SER A CA 1
ATOM 760 C C . SER A 1 94 ? 25.647 6.262 81.484 1.00 43.79 94 SER A C 1
ATOM 761 O O . SER A 1 94 ? 25.032 6.615 80.481 1.00 45.07 94 SER A O 1
ATOM 764 N N . GLY A 1 95 ? 25.470 6.853 82.653 1.00 42.51 95 GLY A N 1
ATOM 765 C CA . GLY A 1 95 ? 24.501 7.922 82.757 1.00 41.11 95 GLY A CA 1
ATOM 766 C C . GLY A 1 95 ? 25.112 9.302 82.780 1.00 42.41 95 GLY A C 1
ATOM 767 O O . GLY A 1 95 ? 24.392 10.291 82.961 1.00 42.99 95 GLY A O 1
ATOM 768 N N . HIS A 1 96 ? 26.430 9.399 82.612 1.00 41.88 96 HIS A N 1
ATOM 769 C CA . HIS A 1 96 ? 27.038 10.720 82.623 1.00 41.80 96 HIS A CA 1
ATOM 770 C C . HIS A 1 96 ? 26.801 11.400 81.288 1.00 42.84 96 HIS A C 1
ATOM 771 O O . HIS A 1 96 ? 26.842 10.760 80.234 1.00 45.41 96 HIS A O 1
ATOM 778 N N . SER A 1 97 ? 26.544 12.699 81.322 1.00 42.02 97 SER A N 1
ATOM 779 C CA . SER A 1 97 ? 26.264 13.408 80.092 1.00 41.06 97 SER A CA 1
ATOM 780 C C . SER A 1 97 ? 27.391 14.287 79.579 1.00 40.78 97 SER A C 1
ATOM 781 O O . SER A 1 97 ? 28.077 14.965 80.342 1.00 41.37 97 SER A O 1
ATOM 784 N N . LEU A 1 98 ? 27.581 14.236 78.267 1.00 40.15 98 LEU A N 1
ATOM 785 C CA . LEU A 1 98 ? 28.553 15.059 77.578 1.00 38.48 98 LEU A CA 1
ATOM 786 C C . LEU A 1 98 ? 27.627 15.882 76.691 1.00 39.25 98 LEU A C 1
ATOM 787 O O . LEU A 1 98 ? 26.406 15.635 76.668 1.00 36.88 98 LEU A O 1
ATOM 792 N N . PHE A 1 99 ? 28.179 16.838 75.954 1.00 38.85 99 PHE A N 1
ATOM 793 C CA . PHE A 1 99 ? 27.327 17.674 75.128 1.00 39.64 99 PHE A CA 1
ATOM 794 C C . PHE A 1 99 ? 27.440 17.449 73.632 1.00 40.84 99 PHE A C 1
ATOM 795 O O . PHE A 1 99 ? 28.516 17.560 73.048 1.00 40.27 99 PHE A O 1
ATOM 803 N N . SER A 1 100 ? 26.309 17.132 73.014 1.00 42.77 100 SER A N 1
ATOM 804 C CA . SER A 1 100 ? 26.268 16.908 71.586 1.00 44.98 100 SER A CA 1
ATOM 805 C C . SER A 1 100 ? 25.295 17.929 70.997 1.00 47.65 100 SER A C 1
ATOM 806 O O . SER A 1 100 ? 24.817 18.814 71.711 1.00 48.69 100 SER A O 1
ATOM 809 N N . VAL A 1 101 ? 25.004 17.823 69.705 1.00 50.01 101 VAL A N 1
ATOM 810 C CA . VAL A 1 101 ? 24.101 18.775 69.064 1.00 52.19 101 VAL A CA 1
ATOM 811 C C . VAL A 1 101 ? 22.855 18.108 68.524 1.00 54.58 101 VAL A C 1
ATOM 812 O O . VAL A 1 101 ? 22.903 16.970 68.060 1.00 54.99 101 VAL A O 1
ATOM 816 N N . ARG A 1 102 ? 21.741 18.830 68.590 1.00 57.27 102 ARG A N 1
ATOM 817 C CA . ARG A 1 102 ? 20.463 18.341 68.092 1.00 59.71 102 ARG A CA 1
ATOM 818 C C . ARG A 1 102 ? 19.648 19.541 67.663 1.00 60.15 102 ARG A C 1
ATOM 819 O O . ARG A 1 102 ? 19.170 20.297 68.507 1.00 59.92 102 ARG A O 1
ATOM 827 N N . ASN A 1 103 ? 19.504 19.711 66.351 1.00 60.87 103 ASN A N 1
ATOM 828 C CA . ASN A 1 103 ? 18.753 20.822 65.782 1.00 61.34 103 ASN A CA 1
ATOM 829 C C . ASN A 1 103 ? 19.381 22.174 66.082 1.00 60.72 103 ASN A C 1
ATOM 830 O O . ASN A 1 103 ? 18.709 23.101 66.552 1.00 61.07 103 ASN A O 1
ATOM 835 N N . GLY A 1 104 ? 20.678 22.275 65.803 1.00 59.06 104 GLY A N 1
ATOM 836 C CA . GLY A 1 104 ? 21.394 23.520 66.007 1.00 57.24 104 GLY A CA 1
ATOM 837 C C . GLY A 1 104 ? 21.611 23.929 67.445 1.00 56.38 104 GLY A C 1
ATOM 838 O O . GLY A 1 104 ? 22.130 25.013 67.713 1.00 55.19 104 GLY A O 1
ATOM 839 N N . GLU A 1 105 ? 21.220 23.071 68.378 1.00 57.18 105 GLU A N 1
ATOM 840 C CA . GLU A 1 105 ? 21.402 23.384 69.787 1.00 57.63 105 GLU A CA 1
ATOM 841 C C . GLU A 1 105 ? 22.183 22.330 70.556 1.00 55.06 105 GLU A C 1
ATOM 842 O O . GLU A 1 105 ? 22.179 21.149 70.199 1.00 54.11 105 GLU A O 1
ATOM 848 N N . LEU A 1 106 ? 22.870 22.781 71.604 1.00 52.97 106 LEU A N 1
ATOM 849 C CA . LEU A 1 106 ? 23.669 21.901 72.447 1.00 51.61 106 LEU A CA 1
ATOM 850 C C . LEU A 1 106 ? 22.775 21.147 73.421 1.00 50.55 106 LEU A C 1
ATOM 851 O O . LEU A 1 106 ? 22.131 21.750 74.276 1.00 50.88 106 LEU A O 1
ATOM 856 N N . VAL A 1 107 ? 22.729 19.830 73.285 1.00 49.29 107 VAL A N 1
ATOM 857 C CA . VAL A 1 107 ? 21.937 19.015 74.185 1.00 48.71 107 VAL A CA 1
ATOM 858 C C . VAL A 1 107 ? 22.886 18.058 74.870 1.00 49.06 107 VAL A C 1
ATOM 859 O O . VAL A 1 107 ? 24.037 17.919 74.454 1.00 49.33 107 VAL A O 1
ATOM 863 N N . GLU A 1 108 ? 22.401 17.407 75.921 1.00 48.73 108 GLU A N 1
ATOM 864 C CA . GLU A 1 108 ? 23.192 16.457 76.687 1.00 47.95 108 GLU A CA 1
ATOM 865 C C . GLU A 1 108 ? 23.010 15.045 76.159 1.00 47.95 108 GLU A C 1
ATOM 866 O O . GLU A 1 108 ? 21.887 14.612 75.921 1.00 49.23 108 GLU A O 1
ATOM 872 N N . VAL A 1 109 ? 24.103 14.317 75.974 1.00 48.48 109 VAL A N 1
ATOM 873 C CA . VAL A 1 109 ? 23.991 12.933 75.519 1.00 48.18 109 VAL A CA 1
ATOM 874 C C . VAL A 1 109 ? 24.732 12.078 76.533 1.00 48.68 109 VAL A C 1
ATOM 875 O O . VAL A 1 109 ? 25.900 12.331 76.844 1.00 50.13 109 VAL A O 1
ATOM 879 N N . THR A 1 110 ? 24.045 11.074 77.062 1.00 48.11 110 THR A N 1
ATOM 880 C CA . THR A 1 110 ? 24.635 10.216 78.075 1.00 47.90 110 THR A CA 1
ATOM 881 C C . THR A 1 110 ? 25.686 9.268 77.529 1.00 48.04 110 THR A C 1
ATOM 882 O O . THR A 1 110 ? 25.712 8.967 76.337 1.00 48.46 110 THR A O 1
ATOM 886 N N . GLY A 1 111 ? 26.558 8.801 78.411 1.00 48.32 111 GLY A N 1
ATOM 887 C CA . GLY A 1 111 ? 27.604 7.888 77.995 1.00 49.82 111 GLY A CA 1
ATOM 888 C C . GLY A 1 111 ? 27.103 6.635 77.293 1.00 49.72 111 GLY A C 1
ATOM 889 O O . GLY A 1 111 ? 27.728 6.165 76.340 1.00 50.24 111 GLY A O 1
ATOM 890 N N . ASP A 1 112 ? 25.980 6.088 77.747 1.00 48.59 112 ASP A N 1
ATOM 891 C CA . ASP A 1 112 ? 25.460 4.875 77.136 1.00 49.96 112 ASP A CA 1
ATOM 892 C C . ASP A 1 112 ? 24.676 5.180 75.869 1.00 49.76 112 ASP A C 1
ATOM 893 O O . ASP A 1 112 ? 24.107 4.286 75.247 1.00 50.09 112 ASP A O 1
ATOM 898 N N . GLU A 1 113 ? 24.661 6.447 75.483 1.00 49.72 113 GLU A N 1
ATOM 899 C CA . GLU A 1 113 ? 23.923 6.874 74.304 1.00 48.93 113 GLU A CA 1
ATOM 900 C C . GLU A 1 113 ? 24.853 7.264 73.160 1.00 47.82 113 GLU A C 1
ATOM 901 O O . GLU A 1 113 ? 24.523 7.087 71.992 1.00 47.30 113 GLU A O 1
ATOM 907 N N . LEU A 1 114 ? 26.013 7.810 73.508 1.00 46.71 114 LEU A N 1
ATOM 908 C CA . LEU A 1 114 ? 26.991 8.251 72.524 1.00 45.29 114 LEU A CA 1
ATOM 909 C C . LEU A 1 114 ? 27.427 7.136 71.587 1.00 45.70 114 LEU A C 1
ATOM 910 O O . LEU A 1 114 ? 27.693 6.020 72.032 1.00 46.06 114 LEU A O 1
ATOM 915 N N . LYS A 1 115 ? 27.498 7.455 70.289 1.00 46.39 115 LYS A N 1
ATOM 916 C CA . LYS A 1 115 ? 27.930 6.515 69.244 1.00 44.11 115 LYS A CA 1
ATOM 917 C C . LYS A 1 115 ? 28.992 7.172 68.394 1.00 42.89 115 LYS A C 1
ATOM 918 O O . LYS A 1 115 ? 29.077 8.395 68.333 1.00 41.23 115 LYS A O 1
ATOM 924 N N . PRO A 1 116 ? 29.806 6.365 67.700 1.00 43.01 116 PRO A N 1
ATOM 925 C CA . PRO A 1 116 ? 30.840 6.960 66.859 1.00 43.72 116 PRO A CA 1
ATOM 926 C C . PRO A 1 116 ? 30.098 7.889 65.923 1.00 44.86 116 PRO A C 1
ATOM 927 O O . PRO A 1 116 ? 28.970 7.583 65.530 1.00 47.14 116 PRO A O 1
ATOM 931 N N . GLY A 1 117 ? 30.696 9.025 65.584 1.00 44.94 117 GLY A N 1
ATOM 932 C CA . GLY A 1 117 ? 30.027 9.940 64.677 1.00 42.98 117 GLY A CA 1
ATOM 933 C C . GLY A 1 117 ? 29.391 11.131 65.357 1.00 42.40 117 GLY A C 1
ATOM 934 O O . GLY A 1 117 ? 29.304 12.201 64.762 1.00 43.57 117 GLY A O 1
ATOM 935 N N . ASP A 1 118 ? 28.947 10.959 66.597 1.00 41.39 118 ASP A N 1
ATOM 936 C CA . ASP A 1 118 ? 28.325 12.050 67.333 1.00 41.04 118 ASP A CA 1
ATOM 937 C C . ASP A 1 118 ? 29.299 13.209 67.537 1.00 41.82 118 ASP A C 1
ATOM 938 O O . ASP A 1 118 ? 30.516 13.007 67.679 1.00 42.27 118 ASP A O 1
ATOM 943 N N . LEU A 1 119 ? 28.756 14.425 67.555 1.00 40.80 119 LEU A N 1
ATOM 944 C CA . LEU A 1 119 ? 29.560 15.626 67.753 1.00 39.14 119 LEU A CA 1
ATOM 945 C C . LEU A 1 119 ? 29.594 15.924 69.244 1.00 39.70 119 LEU A C 1
ATOM 946 O O . LEU A 1 119 ? 28.546 15.912 69.898 1.00 41.31 119 LEU A O 1
ATOM 951 N N . VAL A 1 120 ? 30.786 16.176 69.788 1.00 37.83 120 VAL A N 1
ATOM 952 C CA . VAL A 1 120 ? 30.924 16.459 71.213 1.00 35.53 120 VAL A CA 1
ATOM 953 C C . VAL A 1 120 ? 31.553 17.827 71.483 1.00 35.77 120 VAL A C 1
ATOM 954 O O . VAL A 1 120 ? 32.536 18.196 70.859 1.00 35.63 120 VAL A O 1
ATOM 958 N N . ALA A 1 121 ? 30.980 18.574 72.424 1.00 37.03 121 ALA A N 1
ATOM 959 C CA . ALA A 1 121 ? 31.491 19.901 72.763 1.00 37.59 121 ALA A CA 1
ATOM 960 C C . ALA A 1 121 ? 32.907 19.793 73.333 1.00 36.88 121 ALA A C 1
ATOM 961 O O . ALA A 1 121 ? 33.235 18.851 74.033 1.00 36.11 121 ALA A O 1
ATOM 963 N N . VAL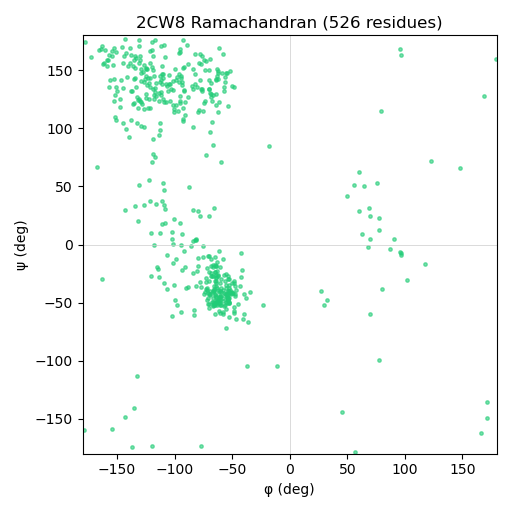 A 1 122 ? 33.736 20.780 73.032 1.00 37.20 122 VAL A N 1
ATOM 964 C CA . VAL A 1 122 ? 35.119 20.799 73.471 1.00 36.79 122 VAL A CA 1
ATOM 965 C C . VAL A 1 122 ? 35.547 22.270 73.413 1.00 36.73 122 VAL A C 1
ATOM 966 O O . VAL A 1 122 ? 34.993 23.052 72.639 1.00 36.17 122 VAL A O 1
ATOM 970 N N . PRO A 1 123 ? 36.532 22.667 74.229 1.00 36.82 123 PRO A N 1
ATOM 971 C CA . PRO A 1 123 ? 36.985 24.058 74.234 1.00 37.66 123 PRO A CA 1
ATOM 972 C C . PRO A 1 123 ? 37.595 24.626 72.957 1.00 38.84 123 PRO A C 1
ATOM 973 O O . PRO A 1 123 ? 38.324 23.942 72.240 1.00 39.35 123 PRO A O 1
ATOM 977 N N . ARG A 1 124 ? 37.283 25.892 72.688 1.00 39.76 124 ARG A N 1
ATOM 978 C CA . ARG A 1 124 ? 37.838 26.588 71.537 1.00 41.58 124 ARG A CA 1
ATOM 979 C C . ARG A 1 124 ? 38.969 27.445 72.109 1.00 41.71 124 ARG A C 1
ATOM 980 O O . ARG A 1 124 ? 39.999 27.668 71.474 1.00 41.94 124 ARG A O 1
ATOM 988 N N . ARG A 1 125 ? 38.746 27.928 73.324 1.00 41.38 125 ARG A N 1
ATOM 989 C CA . ARG A 1 125 ? 39.715 28.737 74.037 1.00 41.50 125 ARG A CA 1
ATOM 990 C C . ARG A 1 125 ? 39.259 28.722 75.484 1.00 41.07 125 ARG A C 1
ATOM 991 O O . ARG A 1 125 ? 38.146 28.276 75.778 1.00 41.16 125 ARG A O 1
ATOM 999 N N . LEU A 1 126 ? 40.114 29.195 76.385 1.00 40.32 126 LEU A N 1
ATOM 1000 C CA . LEU A 1 126 ? 39.782 29.228 77.804 1.00 40.61 126 LEU A CA 1
ATOM 1001 C C . LEU A 1 126 ? 40.094 30.604 78.343 1.00 40.76 126 LEU A C 1
ATOM 1002 O O . LEU A 1 126 ? 40.913 31.323 77.783 1.00 41.24 126 LEU A O 1
ATOM 1007 N N . GLU A 1 127 ? 39.435 30.963 79.436 1.00 42.98 127 GLU A N 1
ATOM 1008 C CA . GLU A 1 127 ? 39.637 32.255 80.070 1.00 44.25 127 GLU A CA 1
ATOM 1009 C C . GLU A 1 127 ? 40.150 32.012 81.482 1.00 44.13 127 GLU A C 1
ATOM 1010 O O . GLU A 1 127 ? 39.367 31.864 82.422 1.00 44.50 127 GLU A O 1
ATOM 1016 N N . LEU A 1 128 ? 41.467 31.955 81.622 1.00 43.81 128 LEU A N 1
ATOM 1017 C CA . LEU A 1 128 ? 42.087 31.753 82.921 1.00 43.34 128 LEU A CA 1
ATOM 1018 C C . LEU A 1 128 ? 42.543 33.123 83.404 1.00 42.61 128 LEU A C 1
ATOM 1019 O O . LEU A 1 128 ? 42.846 33.993 82.591 1.00 44.21 128 LEU A O 1
ATOM 1024 N N . PRO A 1 129 ? 42.595 33.337 84.728 1.00 41.16 129 PRO A N 1
ATOM 1025 C CA . PRO A 1 129 ? 43.020 34.629 85.275 1.00 41.15 129 PRO A CA 1
ATOM 1026 C C . PRO A 1 129 ? 44.417 35.075 84.849 1.00 42.95 129 PRO A C 1
ATOM 1027 O O . PRO A 1 129 ? 45.214 34.278 84.349 1.00 43.62 129 PRO A O 1
ATOM 1031 N N . GLU A 1 130 ? 44.701 36.357 85.053 1.00 44.18 130 GLU A N 1
ATOM 1032 C CA . GLU A 1 130 ? 45.994 36.942 84.704 1.00 45.71 130 GLU A CA 1
ATOM 1033 C C . GLU A 1 130 ? 46.553 37.778 85.843 1.00 46.40 130 GLU A C 1
ATOM 1034 O O . GLU A 1 130 ? 45.893 38.703 86.319 1.00 48.39 130 GLU A O 1
ATOM 1040 N N . ARG A 1 131 ? 47.766 37.466 86.276 1.00 45.99 131 ARG A N 1
ATOM 1041 C CA . ARG A 1 131 ? 48.390 38.235 87.340 1.00 45.19 131 ARG A CA 1
ATOM 1042 C C . ARG A 1 131 ? 49.902 38.056 87.308 1.00 46.14 131 ARG A C 1
ATOM 1043 O O . ARG A 1 131 ? 50.423 37.096 86.744 1.00 46.24 131 ARG A O 1
ATOM 1051 N N . ASN A 1 132 ? 50.612 39.000 87.898 1.00 47.09 132 ASN A N 1
ATOM 1052 C CA . ASN A 1 132 ? 52.046 38.891 87.934 1.00 47.61 132 ASN A CA 1
ATOM 1053 C C . ASN A 1 132 ? 52.388 37.964 89.098 1.00 47.82 132 ASN A C 1
ATOM 1054 O O . ASN A 1 132 ? 51.773 38.036 90.167 1.00 47.23 132 ASN A O 1
ATOM 1059 N N . HIS A 1 133 ? 53.348 37.073 88.864 1.00 48.26 133 HIS A N 1
ATOM 1060 C CA . HIS A 1 133 ? 53.793 36.115 89.866 1.00 47.79 133 HIS A CA 1
ATOM 1061 C C . HIS A 1 133 ? 55.201 36.422 90.336 1.00 47.30 133 HIS A C 1
ATOM 1062 O O . HIS A 1 133 ? 55.998 37.006 89.601 1.00 47.97 133 HIS A O 1
ATOM 1069 N N . VAL A 1 134 ? 55.504 36.009 91.561 1.00 47.41 134 VAL A N 1
ATOM 1070 C CA . VAL A 1 134 ? 56.831 36.212 92.134 1.00 47.04 134 VAL A CA 1
ATOM 1071 C C . VAL A 1 134 ? 57.343 34.915 92.742 1.00 45.65 134 VAL A C 1
ATOM 1072 O O . VAL A 1 134 ? 56.750 34.394 93.687 1.00 46.21 134 VAL A O 1
ATOM 1076 N N . LEU A 1 135 ? 58.443 34.399 92.206 1.00 44.00 135 LEU A N 1
ATOM 1077 C CA . LEU A 1 135 ? 59.023 33.177 92.732 1.00 41.79 135 LEU A CA 1
ATOM 1078 C C . LEU A 1 135 ? 59.697 33.501 94.059 1.00 41.88 135 LEU A C 1
ATOM 1079 O O . LEU A 1 135 ? 60.153 34.631 94.276 1.00 41.30 135 LEU A O 1
ATOM 1084 N N . ASN A 1 136 ? 59.736 32.507 94.945 1.00 41.78 136 ASN A N 1
ATOM 1085 C CA . ASN A 1 136 ? 60.367 32.620 96.262 1.00 40.95 136 ASN A CA 1
ATOM 1086 C C . ASN A 1 136 ? 61.285 31.405 96.357 1.00 41.12 136 ASN A C 1
ATOM 1087 O O . ASN A 1 136 ? 60.818 30.293 96.594 1.00 42.47 136 ASN A O 1
ATOM 1092 N N . LEU A 1 137 ? 62.584 31.602 96.161 1.00 40.77 137 LEU A N 1
ATOM 1093 C CA . LEU A 1 137 ? 63.520 30.479 96.186 1.00 39.35 137 LEU A CA 1
ATOM 1094 C C . LEU A 1 137 ? 63.614 29.738 97.509 1.00 39.40 137 LEU A C 1
ATOM 1095 O O . LEU A 1 137 ? 63.943 28.545 97.538 1.00 38.90 137 LEU A O 1
ATOM 1100 N N . VAL A 1 138 ? 63.333 30.435 98.605 1.00 39.73 138 VAL A N 1
ATOM 1101 C CA . VAL A 1 138 ? 63.388 29.804 99.914 1.00 41.00 138 VAL A CA 1
ATOM 1102 C C . VAL A 1 138 ? 62.317 28.728 99.977 1.00 41.95 138 VAL A C 1
ATOM 1103 O O . VAL A 1 138 ? 62.618 27.550 100.180 1.00 43.86 138 VAL A O 1
ATOM 1107 N N . GLU A 1 139 ? 61.065 29.130 99.795 1.00 42.85 139 GLU A N 1
ATOM 1108 C CA . GLU A 1 139 ? 59.968 28.174 99.827 1.00 42.87 139 GLU A CA 1
ATOM 1109 C C . GLU A 1 139 ? 60.293 27.089 98.832 1.00 42.52 139 GLU A C 1
ATOM 1110 O O . GLU A 1 139 ? 60.158 25.907 99.114 1.00 43.39 139 GLU A O 1
ATOM 1116 N N . LEU A 1 140 ? 60.750 27.489 97.663 1.00 42.76 140 LEU A N 1
ATOM 1117 C CA . LEU A 1 140 ? 61.088 26.505 96.661 1.00 44.49 140 LEU A CA 1
ATOM 1118 C C . LEU A 1 140 ? 62.041 25.436 97.186 1.00 45.07 140 LEU A C 1
ATOM 1119 O O . LEU A 1 140 ? 61.788 24.240 97.027 1.00 45.78 140 LEU A O 1
ATOM 1124 N N . LEU A 1 141 ? 63.139 25.859 97.806 1.00 44.56 141 LEU A N 1
ATOM 1125 C CA . LEU A 1 141 ? 64.104 24.902 98.324 1.00 44.13 141 LEU A CA 1
ATOM 1126 C C . LEU A 1 141 ? 63.609 24.167 99.571 1.00 44.00 141 LEU A C 1
ATOM 1127 O O . LEU A 1 141 ? 63.999 23.019 99.823 1.00 43.19 141 LEU A O 1
ATOM 1132 N N . LEU A 1 142 ? 62.754 24.815 100.357 1.00 43.76 142 LEU A N 1
ATOM 1133 C CA . LEU A 1 142 ? 62.223 24.155 101.543 1.00 44.29 142 LEU A CA 1
ATOM 1134 C C . LEU A 1 142 ? 61.412 22.948 101.081 1.00 45.96 142 LEU A C 1
ATOM 1135 O O . LEU A 1 142 ? 61.092 22.054 101.864 1.00 47.64 142 LEU A O 1
ATOM 1140 N N . GLY A 1 143 ? 61.088 22.926 99.797 1.00 47.60 143 GLY A N 1
ATOM 1141 C CA . GLY A 1 143 ? 60.344 21.814 99.245 1.00 49.67 143 GLY A CA 1
ATOM 1142 C C . GLY A 1 143 ? 61.309 20.888 98.531 1.00 52.29 143 GLY A C 1
ATOM 1143 O O . GLY A 1 143 ? 60.916 20.106 97.657 1.00 52.92 143 GLY A O 1
ATOM 1144 N N . THR A 1 144 ? 62.583 20.972 98.910 1.00 54.18 144 THR A N 1
ATOM 1145 C CA . THR A 1 144 ? 63.625 20.150 98.296 1.00 56.33 144 THR A CA 1
ATOM 1146 C C . THR A 1 144 ? 64.311 19.253 99.321 1.00 56.12 144 THR A C 1
ATOM 1147 O O . THR A 1 144 ? 64.341 19.561 100.517 1.00 56.79 144 THR A O 1
ATOM 1151 N N . PRO A 1 145 ? 64.848 18.112 98.868 1.00 56.22 145 PRO A N 1
ATOM 1152 C CA . PRO A 1 145 ? 65.529 17.212 99.799 1.00 57.16 145 PRO A CA 1
ATOM 1153 C C . PRO A 1 145 ? 66.824 17.834 100.328 1.00 58.04 145 PRO A C 1
ATOM 1154 O O . PRO A 1 145 ? 67.699 18.210 99.545 1.00 58.64 145 PRO A O 1
ATOM 1158 N N . GLU A 1 146 ? 66.936 17.941 101.651 1.00 58.46 146 GLU A N 1
ATOM 1159 C CA . GLU A 1 146 ? 68.119 18.515 102.284 1.00 59.80 146 GLU A CA 1
ATOM 1160 C C . GLU A 1 146 ? 69.419 18.041 101.649 1.00 60.11 146 GLU A C 1
ATOM 1161 O O . GLU A 1 146 ? 70.422 18.752 101.678 1.00 59.60 146 GLU A O 1
ATOM 1167 N N . GLU A 1 147 ? 69.400 16.839 101.080 1.00 61.79 147 GLU A N 1
ATOM 1168 C CA . GLU A 1 147 ? 70.593 16.279 100.450 1.00 64.23 147 GLU A CA 1
ATOM 1169 C C . GLU A 1 147 ? 70.957 17.014 99.167 1.00 63.23 147 GLU A C 1
ATOM 1170 O O . GLU A 1 147 ? 72.025 16.783 98.592 1.00 63.90 147 GLU A O 1
ATOM 1176 N N . GLU A 1 148 ? 70.068 17.891 98.710 1.00 61.40 148 GLU A N 1
ATOM 1177 C CA . GLU A 1 148 ? 70.315 18.634 97.481 1.00 59.07 148 GLU A CA 1
ATOM 1178 C C . GLU A 1 148 ? 70.664 20.092 97.710 1.00 56.73 148 GLU A C 1
ATOM 1179 O O . GLU A 1 148 ? 71.062 20.795 96.784 1.00 55.95 148 GLU A O 1
ATOM 1185 N N . THR A 1 149 ? 70.515 20.549 98.943 1.00 54.13 149 THR A N 1
ATOM 1186 C CA . THR A 1 149 ? 70.834 21.926 99.258 1.00 53.26 149 THR A CA 1
ATOM 1187 C C . THR A 1 149 ? 71.989 21.967 100.255 1.00 53.45 149 THR A C 1
ATOM 1188 O O . THR A 1 149 ? 72.065 22.843 101.114 1.00 52.85 149 THR A O 1
ATOM 1192 N N . LEU A 1 150 ? 72.908 21.024 100.114 1.00 54.40 150 LEU A N 1
ATOM 1193 C CA . LEU A 1 150 ? 74.038 20.943 101.021 1.00 56.40 150 LEU A CA 1
ATOM 1194 C C . LEU A 1 150 ? 74.990 22.134 100.972 1.00 57.76 150 LEU A C 1
ATOM 1195 O O . LEU A 1 150 ? 75.392 22.660 102.015 1.00 60.03 150 LEU A O 1
ATOM 1200 N N . ASP A 1 151 ? 75.344 22.573 99.773 1.00 57.31 151 ASP A N 1
ATOM 1201 C CA . ASP A 1 151 ? 76.265 23.692 99.644 1.00 56.58 151 ASP A CA 1
ATOM 1202 C C . ASP A 1 151 ? 75.576 25.046 99.501 1.00 54.20 151 ASP A C 1
ATOM 1203 O O . ASP A 1 151 ? 76.237 26.045 99.216 1.00 55.29 151 ASP A O 1
ATOM 1208 N N . ILE A 1 152 ? 74.259 25.085 99.694 1.00 50.23 152 ILE A N 1
ATOM 1209 C CA . ILE A 1 152 ? 73.520 26.336 99.572 1.00 46.23 152 ILE A CA 1
ATOM 1210 C C . ILE A 1 152 ? 73.652 27.162 100.836 1.00 45.85 152 ILE A C 1
ATOM 1211 O O . ILE A 1 152 ? 73.541 26.640 101.943 1.00 45.48 152 ILE A O 1
ATOM 1216 N N . VAL A 1 153 ? 73.887 28.457 100.663 1.00 45.98 153 VAL A N 1
ATOM 1217 C CA . VAL A 1 153 ? 74.034 29.372 101.789 1.00 46.11 153 VAL A CA 1
ATOM 1218 C C . VAL A 1 153 ? 73.237 30.631 101.510 1.00 46.05 153 VAL A C 1
ATOM 1219 O O . VAL A 1 153 ? 72.795 30.849 100.388 1.00 45.48 153 VAL A O 1
ATOM 1231 N N . THR A 1 155 ? 73.721 34.667 102.094 1.00 51.19 155 THR A N 1
ATOM 1232 C CA . THR A 1 155 ? 74.602 35.741 102.520 1.00 50.63 155 THR A CA 1
ATOM 1233 C C . THR A 1 155 ? 73.898 37.073 102.599 1.00 50.48 155 THR A C 1
ATOM 1234 O O . THR A 1 155 ? 72.844 37.260 102.009 1.00 51.04 155 THR A O 1
ATOM 1238 N N . ILE A 1 156 ? 74.499 37.999 103.333 1.00 51.46 156 ILE A N 1
ATOM 1239 C CA . ILE A 1 156 ? 73.951 39.335 103.494 1.00 53.23 156 ILE A CA 1
ATOM 1240 C C . ILE A 1 156 ? 75.093 40.277 103.882 1.00 56.94 156 ILE A C 1
ATOM 1241 O O . ILE A 1 156 ? 75.938 39.934 104.716 1.00 58.13 156 ILE A O 1
ATOM 1246 N N . PRO A 1 157 ? 75.145 41.471 103.262 1.00 59.08 157 PRO A N 1
ATOM 1247 C CA . PRO A 1 157 ? 76.187 42.465 103.544 1.00 59.95 157 PRO A CA 1
ATOM 1248 C C . PRO A 1 157 ? 76.216 42.824 105.025 1.00 61.34 157 PRO A C 1
ATOM 1249 O O . PRO A 1 157 ? 75.167 42.973 105.660 1.00 61.10 157 PRO A O 1
ATOM 1253 N N . VAL A 1 158 ? 77.416 42.971 105.568 1.00 63.06 158 VAL A N 1
ATOM 1254 C CA . VAL A 1 158 ? 77.569 43.309 106.973 1.00 64.95 158 VAL A CA 1
ATOM 1255 C C . VAL A 1 158 ? 77.251 44.781 107.240 1.00 66.74 158 VAL A C 1
ATOM 1256 O O . VAL A 1 158 ? 77.115 45.187 108.390 1.00 66.93 158 VAL A O 1
ATOM 1260 N N . LYS A 1 159 ? 77.114 45.569 106.178 1.00 68.94 159 LYS A N 1
ATOM 1261 C CA . LYS A 1 159 ? 76.846 47.002 106.302 1.00 71.80 159 LYS A CA 1
ATOM 1262 C C . LYS A 1 159 ? 75.914 47.437 107.428 1.00 72.84 159 LYS A C 1
ATOM 1263 O O . LYS A 1 159 ? 76.315 47.470 108.593 1.00 73.85 159 LYS A O 1
ATOM 1269 N N . GLY A 1 160 ? 74.678 47.789 107.091 1.00 73.60 160 GLY A N 1
ATOM 1270 C CA . GLY A 1 160 ? 73.750 48.243 108.116 1.00 74.90 160 GLY A CA 1
ATOM 1271 C C . GLY A 1 160 ? 73.410 47.242 109.213 1.00 75.96 160 GLY A C 1
ATOM 1272 O O . GLY A 1 160 ? 72.729 47.585 110.186 1.00 75.86 160 GLY A O 1
ATOM 1273 N N . LYS A 1 161 ? 73.896 46.011 109.074 1.00 76.39 161 LYS A N 1
ATOM 1274 C CA . LYS A 1 161 ? 73.597 44.957 110.042 1.00 75.89 161 LYS A CA 1
ATOM 1275 C C . LYS A 1 161 ? 74.786 44.521 110.897 1.00 75.69 161 LYS A C 1
ATOM 1276 O O . LYS A 1 161 ? 75.082 43.327 110.979 1.00 75.37 161 LYS A O 1
ATOM 1282 N N . LYS A 1 162 ? 75.458 45.474 111.539 1.00 75.01 162 LYS A N 1
ATOM 1283 C CA . LYS A 1 162 ? 76.607 45.145 112.377 1.00 73.73 162 LYS A CA 1
ATOM 1284 C C . LYS A 1 162 ? 76.130 44.393 113.621 1.00 73.20 162 LYS A C 1
ATOM 1285 O O . LYS A 1 162 ? 75.699 45.018 114.594 1.00 71.83 162 LYS A O 1
ATOM 1291 N N . ASN A 1 163 ? 76.191 43.060 113.583 1.00 73.04 163 ASN A N 1
ATOM 1292 C CA . ASN A 1 163 ? 75.778 42.224 114.722 1.00 72.14 163 ASN A CA 1
ATOM 1293 C C . ASN A 1 163 ? 74.259 42.270 114.979 1.00 69.89 163 ASN A C 1
ATOM 1294 O O . ASN A 1 163 ? 73.806 42.139 116.113 1.00 68.59 163 ASN A O 1
ATOM 1299 N N . PHE A 1 164 ? 73.483 42.444 113.911 1.00 68.95 164 PHE A N 1
ATOM 1300 C CA . PHE A 1 164 ? 72.020 42.546 113.988 1.00 67.13 164 PHE A CA 1
ATOM 1301 C C . PHE A 1 164 ? 71.340 41.374 114.697 1.00 65.24 164 PHE A C 1
ATOM 1302 O O . PHE A 1 164 ? 70.443 41.559 115.520 1.00 64.41 164 PHE A O 1
ATOM 1310 N N . PHE A 1 165 ? 71.770 40.169 114.354 1.00 63.34 165 PHE A N 1
ATOM 1311 C CA . PHE A 1 165 ? 71.218 38.946 114.916 1.00 61.74 165 PHE A CA 1
ATOM 1312 C C . PHE A 1 165 ? 71.262 38.894 116.438 1.00 61.34 165 PHE A C 1
ATOM 1313 O O . PHE A 1 165 ? 70.226 39.008 117.099 1.00 61.49 165 PHE A O 1
ATOM 1321 N N . LYS A 1 166 ? 72.461 38.723 116.989 1.00 60.65 166 LYS A N 1
ATOM 1322 C CA . LYS A 1 166 ? 72.641 38.667 118.435 1.00 59.04 166 LYS A CA 1
ATOM 1323 C C . LYS A 1 166 ? 72.023 39.891 119.113 1.00 57.41 166 LYS A C 1
ATOM 1324 O O . LYS A 1 166 ? 71.596 39.825 120.264 1.00 58.28 166 LYS A O 1
ATOM 1330 N N . GLY A 1 167 ? 71.953 41.000 118.387 1.00 55.57 167 GLY A N 1
ATOM 1331 C CA . GLY A 1 167 ? 71.387 42.214 118.950 1.00 54.97 167 GLY A CA 1
ATOM 1332 C C . GLY A 1 167 ? 69.872 42.224 118.985 1.00 54.24 167 GLY A C 1
ATOM 1333 O O . GLY A 1 167 ? 69.259 42.867 119.844 1.00 54.03 167 GLY A O 1
ATOM 1342 N N . LEU A 1 169 ? 68.129 39.310 119.051 1.00 51.09 169 LEU A N 1
ATOM 1343 C CA . LEU A 1 169 ? 67.794 38.259 119.996 1.00 51.33 169 LEU A CA 1
ATOM 1344 C C . LEU A 1 169 ? 67.732 38.841 121.396 1.00 51.89 169 LEU A C 1
ATOM 1345 O O . LEU A 1 169 ? 66.734 38.664 122.096 1.00 53.66 169 LEU A O 1
ATOM 1350 N N . ARG A 1 170 ? 68.784 39.552 121.800 1.00 51.50 170 ARG A N 1
ATOM 1351 C CA . ARG A 1 170 ? 68.809 40.153 123.129 1.00 50.23 170 ARG A CA 1
ATOM 1352 C C . ARG A 1 170 ? 67.563 40.985 123.404 1.00 47.72 170 ARG A C 1
ATOM 1353 O O . ARG A 1 170 ? 67.036 40.952 124.509 1.00 48.02 170 ARG A O 1
ATOM 1361 N N . THR A 1 171 ? 67.080 41.725 122.411 1.00 46.34 171 THR A N 1
ATOM 1362 C CA . THR A 1 171 ? 65.887 42.547 122.616 1.00 45.78 171 THR A CA 1
ATOM 1363 C C . THR A 1 171 ? 64.670 41.659 122.839 1.00 46.26 171 THR A C 1
ATOM 1364 O O . THR A 1 171 ? 63.825 41.943 123.693 1.00 46.05 171 THR A O 1
ATOM 1368 N N . LEU A 1 172 ? 64.589 40.579 122.064 1.00 46.26 172 LEU A N 1
ATOM 1369 C CA . LEU A 1 172 ? 63.481 39.634 122.166 1.00 44.27 172 LEU A CA 1
ATOM 1370 C C . LEU A 1 172 ? 63.480 38.992 123.534 1.00 44.45 172 LEU A C 1
ATOM 1371 O O . LEU A 1 172 ? 62.456 38.984 124.222 1.00 45.71 172 LEU A O 1
ATOM 1376 N N . ARG A 1 173 ? 64.631 38.448 123.924 1.00 44.05 173 ARG A N 1
ATOM 1377 C CA . ARG A 1 173 ? 64.769 37.814 125.228 1.00 42.68 173 ARG A CA 1
ATOM 1378 C C . ARG A 1 173 ? 64.316 38.802 126.294 1.00 43.98 173 ARG A C 1
ATOM 1379 O O . ARG A 1 173 ? 63.653 38.431 127.268 1.00 45.88 173 ARG A O 1
ATOM 1387 N N . TRP A 1 174 ? 64.669 40.068 126.104 1.00 44.22 174 TRP A N 1
ATOM 1388 C CA . TRP A 1 174 ? 64.270 41.094 127.047 1.00 45.11 174 TRP A CA 1
ATOM 1389 C C . TRP A 1 174 ? 62.754 41.226 126.989 1.00 45.35 174 TRP A C 1
ATOM 1390 O O . TRP A 1 174 ? 62.086 41.393 128.012 1.00 45.87 174 TRP A O 1
ATOM 1401 N N . ILE A 1 175 ? 62.206 41.157 125.785 1.00 45.81 175 ILE A N 1
ATOM 1402 C CA . ILE A 1 175 ? 60.766 41.278 125.640 1.00 46.12 175 ILE A CA 1
ATOM 1403 C C . ILE A 1 175 ? 60.058 40.137 126.355 1.00 46.44 175 ILE A C 1
ATOM 1404 O O . ILE A 1 175 ? 58.999 40.341 126.957 1.00 47.21 175 ILE A O 1
ATOM 1409 N N . PHE A 1 176 ? 60.651 38.945 126.296 1.00 46.46 176 PHE A N 1
ATOM 1410 C CA . PHE A 1 176 ? 60.092 37.761 126.950 1.00 45.90 176 PHE A CA 1
ATOM 1411 C C . PHE A 1 176 ? 60.443 37.707 128.429 1.00 46.96 176 PHE A C 1
ATOM 1412 O O . PHE A 1 176 ? 60.120 36.733 129.114 1.00 47.41 176 PHE A O 1
ATOM 1420 N N . GLY A 1 177 ? 61.117 38.752 128.907 1.00 47.20 177 GLY A N 1
ATOM 1421 C CA . GLY A 1 177 ? 61.487 38.842 130.310 1.00 47.43 177 GLY A CA 1
ATOM 1422 C C . GLY A 1 177 ? 62.675 38.023 130.771 1.00 48.17 177 GLY A C 1
ATOM 1423 O O . GLY A 1 177 ? 62.793 37.731 131.965 1.00 48.67 177 GLY A O 1
ATOM 1424 N N . GLU A 1 178 ? 63.564 37.658 129.854 1.00 48.28 178 GLU A N 1
ATOM 1425 C CA . GLU A 1 178 ? 64.725 36.858 130.232 1.00 49.76 178 GLU A CA 1
ATOM 1426 C C . GLU A 1 178 ? 66.024 37.657 130.361 1.00 50.86 178 GLU A C 1
ATOM 1427 O O . GLU A 1 178 ? 67.079 37.095 130.662 1.00 50.50 178 GLU A O 1
ATOM 1433 N N . GLU A 1 179 ? 65.944 38.964 130.133 1.00 53.31 179 GLU A N 1
ATOM 1434 C CA . GLU A 1 179 ? 67.116 39.835 130.209 1.00 55.69 179 GLU A CA 1
ATOM 1435 C C . GLU A 1 179 ? 66.705 41.249 130.529 1.00 57.51 179 GLU A C 1
ATOM 1436 O O . GLU A 1 179 ? 65.538 41.616 130.365 1.00 58.72 179 GLU A O 1
ATOM 1442 N N . LYS A 1 180 ? 67.670 42.043 130.985 1.00 58.62 180 LYS A N 1
ATOM 1443 C CA . LYS A 1 180 ? 67.410 43.436 131.309 1.00 59.10 180 LYS A CA 1
ATOM 1444 C C . LYS A 1 180 ? 67.347 44.146 129.964 1.00 58.46 180 LYS A C 1
ATOM 1445 O O . LYS A 1 180 ? 67.916 43.661 128.981 1.00 56.72 180 LYS A O 1
ATOM 1451 N N . ARG A 1 181 ? 66.651 45.278 129.920 1.00 58.74 181 ARG A N 1
ATOM 1452 C CA . ARG A 1 181 ? 66.514 46.038 128.685 1.00 59.90 181 ARG A CA 1
ATOM 1453 C C . ARG A 1 181 ? 67.876 46.331 128.075 1.00 61.49 181 ARG A C 1
ATOM 1454 O O . ARG A 1 181 ? 68.711 46.993 128.685 1.00 62.17 181 ARG A O 1
ATOM 1462 N N . PRO A 1 182 ? 68.114 45.841 126.851 1.00 63.74 182 PRO A N 1
ATOM 1463 C CA . PRO A 1 182 ? 69.386 46.048 126.150 1.00 64.96 182 PRO A CA 1
ATOM 1464 C C . PRO A 1 182 ? 69.644 47.523 125.900 1.00 66.41 182 PRO A C 1
ATOM 1465 O O . PRO A 1 182 ? 68.754 48.362 126.068 1.00 67.27 182 PRO A O 1
ATOM 1469 N N . ARG A 1 183 ? 70.868 47.824 125.480 1.00 67.29 183 ARG A N 1
ATOM 1470 C CA . ARG A 1 183 ? 71.275 49.193 125.189 1.00 67.08 183 ARG A CA 1
ATOM 1471 C C . ARG A 1 183 ? 70.729 49.688 123.845 1.00 65.35 183 ARG A C 1
ATOM 1472 O O . ARG A 1 183 ? 70.363 50.857 123.713 1.00 64.52 183 ARG A O 1
ATOM 1480 N N . THR A 1 184 ? 70.671 48.790 122.861 1.00 63.58 184 THR A N 1
ATOM 1481 C CA . THR A 1 184 ? 70.172 49.109 121.520 1.00 61.59 184 THR A CA 1
ATOM 1482 C C . THR A 1 184 ? 68.689 48.749 121.381 1.00 60.55 184 THR A C 1
ATOM 1483 O O . THR A 1 184 ? 68.175 48.613 120.275 1.00 60.84 184 THR A O 1
ATOM 1487 N N . ALA A 1 185 ? 68.007 48.597 122.507 1.00 59.61 185 ALA A N 1
ATOM 1488 C CA . ALA A 1 185 ? 66.601 48.221 122.519 1.00 59.08 185 ALA A CA 1
ATOM 1489 C C . ALA A 1 185 ? 65.710 48.864 121.461 1.00 59.14 185 ALA A C 1
ATOM 1490 O O . ALA A 1 185 ? 65.108 48.165 120.650 1.00 60.52 185 ALA A O 1
ATOM 1492 N N . ARG A 1 186 ? 65.614 50.187 121.457 1.00 59.02 186 ARG A N 1
ATOM 1493 C CA . ARG A 1 186 ? 64.741 50.859 120.497 1.00 57.96 186 ARG A CA 1
ATOM 1494 C C . ARG A 1 186 ? 65.133 50.689 119.026 1.00 57.77 186 ARG A C 1
ATOM 1495 O O . ARG A 1 186 ? 64.276 50.767 118.147 1.00 56.77 186 ARG A O 1
ATOM 1503 N N . ARG A 1 187 ? 66.415 50.462 118.748 1.00 58.19 187 ARG A N 1
ATOM 1504 C CA . ARG A 1 187 ? 66.851 50.271 117.364 1.00 58.41 187 ARG A CA 1
ATOM 1505 C C . ARG A 1 187 ? 66.204 49.015 116.801 1.00 58.56 187 ARG A C 1
ATOM 1506 O O . ARG A 1 187 ? 66.156 48.817 115.578 1.00 59.05 187 ARG A O 1
ATOM 1514 N N . TYR A 1 188 ? 65.731 48.158 117.704 1.00 57.74 188 TYR A N 1
ATOM 1515 C CA . TYR A 1 188 ? 65.101 46.902 117.327 1.00 56.24 188 TYR A CA 1
ATOM 1516 C C . TYR A 1 188 ? 63.594 46.926 117.517 1.00 56.01 188 TYR A C 1
ATOM 1517 O O . TYR A 1 188 ? 62.855 46.378 116.708 1.00 57.16 188 TYR A O 1
ATOM 1526 N N . LEU A 1 189 ? 63.139 47.565 118.583 1.00 55.81 189 LEU A N 1
ATOM 1527 C CA . LEU A 1 189 ? 61.713 47.671 118.835 1.00 56.81 189 LEU A CA 1
ATOM 1528 C C . LEU A 1 189 ? 61.005 48.300 117.625 1.00 57.61 189 LEU A C 1
ATOM 1529 O O . LEU A 1 189 ? 59.868 47.945 117.303 1.00 56.34 189 LEU A O 1
ATOM 1534 N N . ARG A 1 190 ? 61.680 49.232 116.954 1.00 59.31 190 ARG A N 1
ATOM 1535 C CA . ARG A 1 190 ? 61.096 49.881 115.780 1.00 61.16 190 ARG A CA 1
ATOM 1536 C C . ARG A 1 190 ? 60.933 48.848 114.674 1.00 60.97 190 ARG A C 1
ATOM 1537 O O . ARG A 1 190 ? 59.857 48.713 114.087 1.00 60.85 190 ARG A O 1
ATOM 1545 N N . HIS A 1 191 ? 62.009 48.118 114.400 1.00 60.83 191 HIS A N 1
ATOM 1546 C CA . HIS A 1 191 ? 61.990 47.095 113.371 1.00 61.17 191 HIS A CA 1
ATOM 1547 C C . HIS A 1 191 ? 60.827 46.148 113.622 1.00 61.35 191 HIS A C 1
ATOM 1548 O O . HIS A 1 191 ? 60.079 45.819 112.702 1.00 61.79 191 HIS A O 1
ATOM 1555 N N . LEU A 1 192 ? 60.670 45.717 114.871 1.00 61.06 192 LEU A N 1
ATOM 1556 C CA . LEU A 1 192 ? 59.582 44.812 115.221 1.00 60.60 192 LEU A CA 1
ATOM 1557 C C . LEU A 1 192 ? 58.243 45.455 114.896 1.00 61.34 192 LEU A C 1
ATOM 1558 O O . LEU A 1 192 ? 57.362 44.810 114.335 1.00 62.44 192 LEU A O 1
ATOM 1563 N N . GLU A 1 193 ? 58.092 46.729 115.244 1.00 63.13 193 GLU A N 1
ATOM 1564 C CA . GLU A 1 193 ? 56.852 47.452 114.961 1.00 63.62 193 GLU A CA 1
ATOM 1565 C C . GLU A 1 193 ? 56.661 47.513 113.452 1.00 63.42 193 GLU A C 1
ATOM 1566 O O . GLU A 1 193 ? 55.545 47.393 112.939 1.00 63.05 193 GLU A O 1
ATOM 1572 N N . ASP A 1 194 ? 57.769 47.714 112.750 1.00 63.33 194 ASP A N 1
ATOM 1573 C CA . ASP A 1 194 ? 57.754 47.776 111.301 1.00 63.69 194 ASP A CA 1
ATOM 1574 C C . ASP A 1 194 ? 57.210 46.447 110.764 1.00 62.78 194 ASP A C 1
ATOM 1575 O O . ASP A 1 194 ? 56.465 46.427 109.779 1.00 63.23 194 ASP A O 1
ATOM 1580 N N . LEU A 1 195 ? 57.561 45.344 111.427 1.00 60.69 195 LEU A N 1
ATOM 1581 C CA . LEU A 1 195 ? 57.095 44.019 111.019 1.00 58.15 195 LEU A CA 1
ATOM 1582 C C . LEU A 1 195 ? 55.662 43.754 111.491 1.00 58.19 195 LEU A C 1
ATOM 1583 O O . LEU A 1 195 ? 55.029 42.784 111.056 1.00 58.60 195 LEU A O 1
ATOM 1588 N N . GLY A 1 196 ? 55.159 44.615 112.379 1.00 56.87 196 GLY A N 1
ATOM 1589 C CA . GLY A 1 196 ? 53.797 44.486 112.875 1.00 55.65 196 GLY A CA 1
ATOM 1590 C C . GLY A 1 196 ? 53.604 43.759 114.191 1.00 56.31 196 GLY A C 1
ATOM 1591 O O . GLY A 1 196 ? 52.498 43.728 114.731 1.00 55.66 196 GLY A O 1
ATOM 1592 N N . TYR A 1 197 ? 54.680 43.185 114.715 1.00 57.66 197 TYR A N 1
ATOM 1593 C CA . TYR A 1 197 ? 54.636 42.430 115.967 1.00 58.81 197 TYR A CA 1
ATOM 1594 C C . TYR A 1 197 ? 54.392 43.303 117.195 1.00 61.16 197 TYR A C 1
ATOM 1595 O O . TYR A 1 197 ? 53.613 42.946 118.094 1.00 60.39 197 TYR A O 1
ATOM 1604 N N . VAL A 1 198 ? 55.065 44.448 117.229 1.00 63.86 198 VAL A N 1
ATOM 1605 C CA . VAL A 1 198 ? 54.950 45.356 118.364 1.00 65.84 198 VAL A CA 1
ATOM 1606 C C . VAL A 1 198 ? 54.457 46.750 118.001 1.00 67.06 198 VAL A C 1
ATOM 1607 O O . VAL A 1 198 ? 54.587 47.196 116.860 1.00 67.14 198 VAL A O 1
ATOM 1611 N N . ARG A 1 199 ? 53.883 47.426 118.989 1.00 69.04 199 ARG A N 1
ATOM 1612 C CA . ARG A 1 199 ? 53.403 48.783 118.808 1.00 71.55 199 ARG A CA 1
ATOM 1613 C C . ARG A 1 199 ? 54.286 49.688 119.658 1.00 71.96 199 ARG A C 1
ATOM 1614 O O . ARG A 1 199 ? 54.164 49.704 120.886 1.00 72.13 199 ARG A O 1
ATOM 1622 N N . LEU A 1 200 ? 55.194 50.414 119.009 1.00 72.26 200 LEU A N 1
ATOM 1623 C CA . LEU A 1 200 ? 56.072 51.325 119.721 1.00 72.01 200 LEU A CA 1
ATOM 1624 C C . LEU A 1 200 ? 55.209 52.392 120.340 1.00 73.10 200 LEU A C 1
ATOM 1625 O O . LEU A 1 200 ? 54.355 52.985 119.671 1.00 72.60 200 LEU A O 1
ATOM 1630 N N . LYS A 1 201 ? 55.398 52.620 121.630 1.00 75.41 201 LYS A N 1
ATOM 1631 C CA . LYS A 1 201 ? 54.634 53.660 122.282 1.00 77.27 201 LYS A CA 1
ATOM 1632 C C . LYS A 1 201 ? 55.547 54.738 122.835 1.00 78.73 201 LYS A C 1
ATOM 1633 O O . LYS A 1 201 ? 56.724 54.502 123.157 1.00 78.66 201 LYS A O 1
ATOM 1639 N N . LYS A 1 202 ? 54.978 55.938 122.858 1.00 80.27 202 LYS A N 1
ATOM 1640 C CA . LYS A 1 202 ? 55.603 57.153 123.352 1.00 81.50 202 LYS A CA 1
ATOM 1641 C C . LYS A 1 202 ? 56.707 56.817 124.335 1.00 82.25 202 LYS A C 1
ATOM 1642 O O . LYS A 1 202 ? 57.851 57.274 124.199 1.00 82.66 202 LYS A O 1
ATOM 1648 N N . ILE A 1 203 ? 56.330 55.995 125.314 1.00 82.24 203 ILE A N 1
ATOM 1649 C CA . ILE A 1 203 ? 57.191 55.539 126.404 1.00 81.88 203 ILE A CA 1
ATOM 1650 C C . ILE A 1 203 ? 57.878 54.159 126.316 1.00 81.75 203 ILE A C 1
ATOM 1651 O O . ILE A 1 203 ? 59.090 54.055 126.531 1.00 82.15 203 ILE A O 1
ATOM 1656 N N . GLY A 1 204 ? 57.110 53.104 126.048 1.00 80.76 204 GLY A N 1
ATOM 1657 C CA . GLY A 1 204 ? 57.670 51.763 125.969 1.00 78.45 204 GLY A CA 1
ATOM 1658 C C . GLY A 1 204 ? 57.188 51.033 124.736 1.00 77.09 204 GLY A C 1
ATOM 1659 O O . GLY A 1 204 ? 57.531 51.412 123.620 1.00 77.07 204 GLY A O 1
ATOM 1660 N N . TYR A 1 205 ? 56.392 49.985 124.927 1.00 75.25 205 TYR A N 1
ATOM 1661 C CA . TYR A 1 205 ? 55.864 49.223 123.797 1.00 73.21 205 TYR A CA 1
ATOM 1662 C C . TYR A 1 205 ? 54.714 48.315 124.224 1.00 72.50 205 TYR A C 1
ATOM 1663 O O . TYR A 1 205 ? 54.476 48.119 125.414 1.00 72.62 205 TYR A O 1
ATOM 1672 N N . GLU A 1 206 ? 53.998 47.771 123.245 1.00 72.00 206 GLU A N 1
ATOM 1673 C CA . GLU A 1 206 ? 52.884 46.864 123.510 1.00 71.23 206 GLU A CA 1
ATOM 1674 C C . GLU A 1 206 ? 52.995 45.689 122.534 1.00 69.71 206 GLU A C 1
ATOM 1675 O O . GLU A 1 206 ? 53.002 45.895 121.320 1.00 70.28 206 GLU A O 1
ATOM 1681 N N . VAL A 1 207 ? 53.102 44.466 123.053 1.00 67.48 207 VAL A N 1
ATOM 1682 C CA . VAL A 1 207 ? 53.216 43.293 122.184 1.00 65.22 207 VAL A CA 1
ATOM 1683 C C . VAL A 1 207 ? 51.868 42.985 121.541 1.00 63.91 207 VAL A C 1
ATOM 1684 O O . VAL A 1 207 ? 50.870 42.767 122.237 1.00 62.96 207 VAL A O 1
ATOM 1688 N N . LEU A 1 208 ? 51.853 42.954 120.210 1.00 62.29 208 LEU A N 1
ATOM 1689 C CA . LEU A 1 208 ? 50.631 42.703 119.454 1.00 60.13 208 LEU A CA 1
ATOM 1690 C C . LEU A 1 208 ? 50.355 41.239 119.137 1.00 59.39 208 LEU A C 1
ATOM 1691 O O . LEU A 1 208 ? 49.200 40.799 119.164 1.00 58.99 208 LEU A O 1
ATOM 1696 N N . ASP A 1 209 ? 51.411 40.486 118.839 1.00 57.44 209 ASP A N 1
ATOM 1697 C CA . ASP A 1 209 ? 51.260 39.082 118.489 1.00 54.34 209 ASP A CA 1
ATOM 1698 C C . ASP A 1 209 ? 52.357 38.212 119.099 1.00 53.74 209 ASP A C 1
ATOM 1699 O O . ASP A 1 209 ? 53.426 38.032 118.507 1.00 53.99 209 ASP A O 1
ATOM 1704 N N . TRP A 1 210 ? 52.084 37.671 120.284 1.00 51.61 210 TRP A N 1
ATOM 1705 C CA . TRP A 1 210 ? 53.038 36.810 120.977 1.00 49.14 210 TRP A CA 1
ATOM 1706 C C . TRP A 1 210 ? 53.404 35.566 120.169 1.00 49.74 210 TRP A C 1
ATOM 1707 O O . TRP A 1 210 ? 54.587 35.271 119.968 1.00 49.39 210 TRP A O 1
ATOM 1718 N N . ASP A 1 211 ? 52.395 34.830 119.715 1.00 49.69 211 ASP A N 1
ATOM 1719 C CA . ASP A 1 211 ? 52.656 33.634 118.936 1.00 50.13 211 ASP A CA 1
ATOM 1720 C C . ASP A 1 211 ? 53.629 33.925 117.797 1.00 49.87 211 ASP A C 1
ATOM 1721 O O . ASP A 1 211 ? 54.532 33.126 117.538 1.00 50.11 211 ASP A O 1
ATOM 1726 N N . SER A 1 212 ? 53.454 35.062 117.122 1.00 48.58 212 SER A N 1
ATOM 1727 C CA . SER A 1 212 ? 54.337 35.433 116.015 1.00 48.20 212 SER A CA 1
ATOM 1728 C C . SER A 1 212 ? 55.735 35.783 116.505 1.00 47.65 212 SER A C 1
ATOM 1729 O O . SER A 1 212 ? 56.735 35.386 115.904 1.00 46.49 212 SER A O 1
ATOM 1732 N N . LEU A 1 213 ? 55.796 36.547 117.589 1.00 47.72 213 LEU A N 1
ATOM 1733 C CA . LEU A 1 213 ? 57.068 36.925 118.191 1.00 46.82 213 LEU A CA 1
ATOM 1734 C C . LEU A 1 213 ? 57.835 35.658 118.568 1.00 46.06 213 LEU A C 1
ATOM 1735 O O . LEU A 1 213 ? 59.057 35.588 118.413 1.00 45.98 213 LEU A O 1
ATOM 1740 N N . LYS A 1 214 ? 57.106 34.660 119.069 1.00 44.12 214 LYS A N 1
ATOM 1741 C CA . LYS A 1 214 ? 57.715 33.403 119.466 1.00 42.92 214 LYS A CA 1
ATOM 1742 C C . LYS A 1 214 ? 58.418 32.738 118.294 1.00 42.66 214 LYS A C 1
ATOM 1743 O O . LYS A 1 214 ? 59.509 32.193 118.457 1.00 41.63 214 LYS A O 1
ATOM 1749 N N . ASN A 1 215 ? 57.804 32.778 117.112 1.00 43.04 215 ASN A N 1
ATOM 1750 C CA . ASN A 1 215 ? 58.427 32.180 115.928 1.00 43.86 215 ASN A CA 1
ATOM 1751 C C . ASN A 1 215 ? 59.591 33.049 115.460 1.00 44.74 215 ASN A C 1
ATOM 1752 O O . ASN A 1 215 ? 60.628 32.541 115.028 1.00 45.14 215 ASN A O 1
ATOM 1757 N N . TYR A 1 216 ? 59.413 34.363 115.545 1.00 44.37 216 TYR A N 1
ATOM 1758 C CA . TYR A 1 216 ? 60.456 35.274 115.135 1.00 44.20 216 TYR A CA 1
ATOM 1759 C C . TYR A 1 216 ? 61.689 35.016 116.003 1.00 45.03 216 TYR A C 1
ATOM 1760 O O . TYR A 1 216 ? 62.807 34.899 115.492 1.00 45.52 216 TYR A O 1
ATOM 1769 N N . ARG A 1 217 ? 61.484 34.925 117.316 1.00 45.05 217 ARG A N 1
ATOM 1770 C CA . ARG A 1 217 ? 62.585 34.663 118.239 1.00 44.12 217 ARG A CA 1
ATOM 1771 C C . ARG A 1 217 ? 63.258 33.368 117.787 1.00 45.40 217 ARG A C 1
ATOM 1772 O O . ARG A 1 217 ? 64.470 33.295 117.579 1.00 46.26 217 ARG A O 1
ATOM 1780 N N . ARG A 1 218 ? 62.438 32.344 117.626 1.00 45.73 218 ARG A N 1
ATOM 1781 C CA . ARG A 1 218 ? 62.912 31.048 117.201 1.00 46.34 218 ARG A CA 1
ATOM 1782 C C . ARG A 1 218 ? 63.782 31.185 115.972 1.00 45.99 218 ARG A C 1
ATOM 1783 O O . ARG A 1 218 ? 64.732 30.428 115.792 1.00 47.50 218 ARG A O 1
ATOM 1791 N N . LEU A 1 219 ? 63.458 32.157 115.128 1.00 45.19 219 LEU A N 1
ATOM 1792 C CA . LEU A 1 219 ? 64.209 32.392 113.898 1.00 44.06 219 LEU A CA 1
ATOM 1793 C C . LEU A 1 219 ? 65.581 32.961 114.211 1.00 44.63 219 LEU A C 1
ATOM 1794 O O . LEU A 1 219 ? 66.606 32.467 113.736 1.00 44.05 219 LEU A O 1
ATOM 1799 N N . TYR A 1 220 ? 65.599 34.019 115.008 1.00 45.04 220 TYR A N 1
ATOM 1800 C CA . TYR A 1 220 ? 66.860 34.632 115.354 1.00 46.64 220 TYR A CA 1
ATOM 1801 C C . TYR A 1 220 ? 67.715 33.743 116.241 1.00 47.59 220 TYR A C 1
ATOM 1802 O O . TYR A 1 220 ? 68.948 33.851 116.245 1.00 47.96 220 TYR A O 1
ATOM 1811 N N . GLU A 1 221 ? 67.066 32.838 116.966 1.00 46.70 221 GLU A N 1
ATOM 1812 C CA . GLU A 1 221 ? 67.812 31.922 117.803 1.00 45.51 221 GLU A CA 1
ATOM 1813 C C . GLU A 1 221 ? 68.601 31.062 116.838 1.00 46.07 221 GLU A C 1
ATOM 1814 O O . GLU A 1 221 ? 69.766 30.742 117.080 1.00 47.16 221 GLU A O 1
ATOM 1820 N N . ALA A 1 222 ? 67.967 30.718 115.720 1.00 45.64 222 ALA A N 1
ATOM 1821 C CA . ALA A 1 222 ? 68.611 29.892 114.709 1.00 44.92 222 ALA A CA 1
ATOM 1822 C C . ALA A 1 222 ? 69.677 30.662 113.950 1.00 45.25 222 ALA A C 1
ATOM 1823 O O . ALA A 1 222 ? 70.679 30.078 113.520 1.00 44.95 222 ALA A O 1
ATOM 1825 N N . LEU A 1 223 ? 69.462 31.966 113.774 1.00 45.26 223 LEU A N 1
ATOM 1826 C CA . LEU A 1 223 ? 70.426 32.794 113.049 1.00 44.85 223 LEU A CA 1
ATOM 1827 C C . LEU A 1 223 ? 71.711 32.973 113.872 1.00 46.12 223 LEU A C 1
ATOM 1828 O O . LEU A 1 223 ? 72.817 32.726 113.382 1.00 45.90 223 LEU A O 1
ATOM 1833 N N . VAL A 1 224 ? 71.565 33.385 115.125 1.00 46.89 224 VAL A N 1
ATOM 1834 C CA . VAL A 1 224 ? 72.717 33.559 115.997 1.00 48.01 224 VAL A CA 1
ATOM 1835 C C . VAL A 1 224 ? 73.566 32.272 116.070 1.00 51.12 224 VAL A C 1
ATOM 1836 O O . VAL A 1 224 ? 74.789 32.305 115.958 1.00 51.86 224 VAL A O 1
ATOM 1840 N N . GLU A 1 225 ? 72.907 31.135 116.242 1.00 53.98 225 GLU A N 1
ATOM 1841 C CA . GLU A 1 225 ? 73.597 29.857 116.337 1.00 57.54 225 GLU A CA 1
ATOM 1842 C C . GLU A 1 225 ? 74.286 29.425 115.038 1.00 58.45 225 GLU A C 1
ATOM 1843 O O . GLU A 1 225 ? 75.292 28.704 115.081 1.00 59.83 225 GLU A O 1
ATOM 1849 N N . ASN A 1 226 ? 73.779 29.873 113.890 1.00 58.15 226 ASN A N 1
ATOM 1850 C CA . ASN A 1 226 ? 74.362 29.459 112.616 1.00 57.63 226 ASN A CA 1
ATOM 1851 C C . ASN A 1 226 ? 75.021 30.490 111.707 1.00 58.68 226 ASN A C 1
ATOM 1852 O O . ASN A 1 226 ? 75.803 30.121 110.825 1.00 58.32 226 ASN A O 1
ATOM 1857 N N . VAL A 1 227 ? 74.714 31.767 111.889 1.00 59.12 227 VAL A N 1
ATOM 1858 C CA . VAL A 1 227 ? 75.335 32.778 111.050 1.00 60.93 227 VAL A CA 1
ATOM 1859 C C . VAL A 1 227 ? 76.818 32.905 111.386 1.00 63.83 227 VAL A C 1
ATOM 1860 O O . VAL A 1 227 ? 77.201 33.005 112.557 1.00 65.07 227 VAL A O 1
ATOM 1864 N N . ARG A 1 228 ? 77.648 32.871 110.347 1.00 66.39 228 ARG A N 1
ATOM 1865 C CA . ARG A 1 228 ? 79.089 33.020 110.496 1.00 68.46 228 ARG A CA 1
ATOM 1866 C C . ARG A 1 228 ? 79.431 34.352 109.863 1.00 69.75 228 ARG A C 1
ATOM 1867 O O . ARG A 1 228 ? 78.591 34.981 109.222 1.00 69.09 228 ARG A O 1
ATOM 1875 N N . TYR A 1 229 ? 80.671 34.780 110.045 1.00 72.54 229 TYR A N 1
ATOM 1876 C CA . TYR A 1 229 ? 81.119 36.019 109.447 1.00 75.13 229 TYR A CA 1
ATOM 1877 C C . TYR A 1 229 ? 82.138 35.604 108.402 1.00 76.16 229 TYR A C 1
ATOM 1878 O O . TYR A 1 229 ? 82.915 34.669 108.622 1.00 75.64 229 TYR A O 1
ATOM 1887 N N . ASN A 1 230 ? 82.125 36.281 107.260 1.00 77.78 230 ASN A N 1
ATOM 1888 C CA . ASN A 1 230 ? 83.066 35.960 106.196 1.00 79.17 230 ASN A CA 1
ATOM 1889 C C . ASN A 1 230 ? 83.974 37.165 105.956 1.00 79.22 230 ASN A C 1
ATOM 1890 O O . ASN A 1 230 ? 83.812 37.896 104.982 1.00 79.17 230 ASN A O 1
ATOM 1895 N N . GLY A 1 231 ? 84.924 37.366 106.865 1.00 79.98 231 GLY A N 1
ATOM 1896 C CA . GLY A 1 231 ? 85.845 38.483 106.755 1.00 81.13 231 GLY A CA 1
ATOM 1897 C C . GLY A 1 231 ? 86.201 38.837 105.323 1.00 81.87 231 GLY A C 1
ATOM 1898 O O . GLY A 1 231 ? 86.285 40.017 104.964 1.00 81.51 231 GLY A O 1
ATOM 1899 N N . ASN A 1 232 ? 86.401 37.811 104.501 1.00 82.34 232 ASN A N 1
ATOM 1900 C CA . ASN A 1 232 ? 86.754 38.017 103.104 1.00 83.04 232 ASN A CA 1
ATOM 1901 C C . ASN A 1 232 ? 85.877 39.050 102.416 1.00 82.74 232 ASN A C 1
ATOM 1902 O O . ASN A 1 232 ? 86.362 40.106 102.010 1.00 83.77 232 ASN A O 1
ATOM 1907 N N . LYS A 1 233 ? 84.585 38.758 102.304 1.00 81.85 233 LYS A N 1
ATOM 1908 C CA . LYS A 1 233 ? 83.666 39.670 101.634 1.00 80.44 233 LYS A CA 1
ATOM 1909 C C . LYS A 1 233 ? 82.904 40.655 102.530 1.00 78.86 233 LYS A C 1
ATOM 1910 O O . LYS A 1 233 ? 82.124 41.466 102.026 1.00 78.91 233 LYS A O 1
ATOM 1916 N N . ARG A 1 234 ? 83.118 40.602 103.841 1.00 76.89 234 ARG A N 1
ATOM 1917 C CA . ARG A 1 234 ? 82.417 41.521 104.739 1.00 75.82 234 ARG A CA 1
ATOM 1918 C C . ARG A 1 234 ? 80.902 41.331 104.631 1.00 73.64 234 ARG A C 1
ATOM 1919 O O . ARG A 1 234 ? 80.177 42.248 104.239 1.00 72.72 234 ARG A O 1
ATOM 1927 N N . GLU A 1 235 ? 80.431 40.139 104.985 1.00 71.29 235 GLU A N 1
ATOM 1928 C CA . GLU A 1 235 ? 79.009 39.803 104.918 1.00 68.07 235 GLU A CA 1
ATOM 1929 C C . GLU A 1 235 ? 78.734 38.659 105.888 1.00 66.25 235 GLU A C 1
ATOM 1930 O O . GLU A 1 235 ? 79.664 37.966 106.314 1.00 66.09 235 GLU A O 1
ATOM 1936 N N . TYR A 1 236 ? 77.462 38.455 106.228 1.00 63.84 236 TYR A N 1
ATOM 1937 C CA . TYR A 1 236 ? 77.079 37.366 107.127 1.00 60.67 236 TYR A CA 1
ATOM 1938 C C . TYR A 1 236 ? 76.670 36.138 106.318 1.00 59.49 236 TYR A C 1
ATOM 1939 O O . TYR A 1 236 ? 76.093 36.255 105.245 1.00 59.84 236 TYR A O 1
ATOM 1948 N N . LEU A 1 237 ? 76.977 34.956 106.831 1.00 58.96 237 LEU A N 1
ATOM 1949 C CA . LEU A 1 237 ? 76.674 33.729 106.111 1.00 58.93 237 LEU A CA 1
ATOM 1950 C C . LEU A 1 237 ? 75.834 32.765 106.937 1.00 57.93 237 LEU A C 1
ATOM 1951 O O . LEU A 1 237 ? 75.913 32.768 108.160 1.00 59.06 237 LEU A O 1
ATOM 1956 N N . VAL A 1 238 ? 75.031 31.944 106.264 1.00 56.83 238 VAL A N 1
ATOM 1957 C CA . VAL A 1 238 ? 74.181 30.964 106.939 1.00 55.94 238 VAL A CA 1
ATOM 1958 C C . VAL A 1 238 ? 73.934 29.798 106.012 1.00 55.28 238 VAL A C 1
ATOM 1959 O O . VAL A 1 238 ? 73.436 29.990 104.903 1.00 55.52 238 VAL A O 1
ATOM 1963 N N . GLU A 1 239 ? 74.272 28.593 106.449 1.00 54.43 239 GLU A N 1
ATOM 1964 C CA . GLU A 1 239 ? 74.029 27.433 105.611 1.00 55.20 239 GLU A CA 1
ATOM 1965 C C . GLU A 1 239 ? 72.533 27.145 105.635 1.00 53.67 239 GLU A C 1
ATOM 1966 O O . GLU A 1 239 ? 71.945 26.957 106.700 1.00 53.72 239 GLU A O 1
ATOM 1972 N N . PHE A 1 240 ? 71.923 27.145 104.452 1.00 51.63 240 PHE A N 1
ATOM 1973 C CA . PHE A 1 240 ? 70.490 26.917 104.296 1.00 48.96 240 PHE A CA 1
ATOM 1974 C C . PHE A 1 240 ? 69.958 25.817 105.210 1.00 49.28 240 PHE A C 1
ATOM 1975 O O . PHE A 1 240 ? 69.139 26.075 106.095 1.00 51.00 240 PHE A O 1
ATOM 1983 N N . ASN A 1 241 ? 70.428 24.593 105.003 1.00 47.82 241 ASN A N 1
ATOM 1984 C CA . ASN A 1 241 ? 69.996 23.468 105.819 1.00 46.52 241 ASN A CA 1
ATOM 1985 C C . ASN A 1 241 ? 70.027 23.710 107.328 1.00 47.78 241 ASN A C 1
ATOM 1986 O O . ASN A 1 241 ? 69.195 23.181 108.065 1.00 49.79 241 ASN A O 1
ATOM 1991 N N . SER A 1 242 ? 70.971 24.512 107.799 1.00 48.39 242 SER A N 1
ATOM 1992 C CA . SER A 1 242 ? 71.062 24.761 109.230 1.00 47.41 242 SER A CA 1
ATOM 1993 C C . SER A 1 242 ? 69.857 25.530 109.760 1.00 46.83 242 SER A C 1
ATOM 1994 O O . SER A 1 242 ? 69.630 25.557 110.967 1.00 48.04 242 SER A O 1
ATOM 1997 N N . ILE A 1 243 ? 69.091 26.169 108.880 1.00 44.90 243 ILE A N 1
ATOM 1998 C CA . ILE A 1 243 ? 67.924 26.920 109.348 1.00 45.19 243 ILE A CA 1
ATOM 1999 C C . ILE A 1 243 ? 66.639 26.635 108.561 1.00 45.75 243 ILE A C 1
ATOM 2000 O O . ILE A 1 243 ? 65.684 27.424 108.583 1.00 45.10 243 ILE A O 1
ATOM 2005 N N . ARG A 1 244 ? 66.634 25.493 107.878 1.00 45.71 244 ARG A N 1
ATOM 2006 C CA . ARG A 1 244 ? 65.504 25.037 107.091 1.00 46.33 244 ARG A CA 1
ATOM 2007 C C . ARG A 1 244 ? 64.209 25.019 107.901 1.00 48.61 244 ARG A C 1
ATOM 2008 O O . ARG A 1 244 ? 63.147 25.402 107.412 1.00 49.77 244 ARG A O 1
ATOM 2016 N N . ASP A 1 245 ? 64.293 24.577 109.147 1.00 50.08 245 ASP A N 1
ATOM 2017 C CA . ASP A 1 245 ? 63.100 24.491 109.978 1.00 51.03 245 ASP A CA 1
ATOM 2018 C C . ASP A 1 245 ? 62.725 25.795 110.663 1.00 49.17 245 ASP A C 1
ATOM 2019 O O . ASP A 1 245 ? 62.137 25.767 111.741 1.00 50.55 245 ASP A O 1
ATOM 2024 N N . ALA A 1 246 ? 63.041 26.931 110.045 1.00 47.47 246 ALA A N 1
ATOM 2025 C CA . ALA A 1 246 ? 62.723 28.230 110.650 1.00 45.54 246 ALA A CA 1
ATOM 2026 C C . ALA A 1 246 ? 62.780 29.385 109.661 1.00 45.23 246 ALA A C 1
ATOM 2027 O O . ALA A 1 246 ? 62.065 30.386 109.811 1.00 43.97 246 ALA A O 1
ATOM 2029 N N . VAL A 1 247 ? 63.641 29.249 108.656 1.00 44.91 247 VAL A N 1
ATOM 2030 C CA . VAL A 1 247 ? 63.805 30.281 107.642 1.00 44.03 247 VAL A CA 1
ATOM 2031 C C . VAL A 1 247 ? 62.464 30.682 107.018 1.00 43.62 247 VAL A C 1
ATOM 2032 O O . VAL A 1 247 ? 62.245 31.851 106.686 1.00 41.74 247 VAL A O 1
ATOM 2036 N N . GLY A 1 248 ? 61.566 29.708 106.870 1.00 44.55 248 GLY A N 1
ATOM 2037 C CA . GLY A 1 248 ? 60.261 29.983 106.290 1.00 43.42 248 GLY A CA 1
ATOM 2038 C C . GLY A 1 248 ? 59.516 31.039 107.078 1.00 43.75 248 GLY A C 1
ATOM 2039 O O . GLY A 1 248 ? 58.510 31.572 106.628 1.00 43.90 248 GLY A O 1
ATOM 2040 N N . ILE A 1 249 ? 60.020 31.343 108.266 1.00 45.56 249 ILE A N 1
ATOM 2041 C CA . ILE A 1 249 ? 59.401 32.329 109.143 1.00 47.00 249 ILE A CA 1
ATOM 2042 C C . ILE A 1 249 ? 59.852 33.729 108.759 1.00 47.89 249 ILE A C 1
ATOM 2043 O O . ILE A 1 249 ? 59.131 34.709 108.967 1.00 47.83 249 ILE A O 1
ATOM 2056 N N . PRO A 1 251 ? 60.234 37.094 107.500 1.00 47.96 251 PRO A N 1
ATOM 2057 C CA . PRO A 1 251 ? 59.290 37.931 106.759 1.00 48.96 251 PRO A CA 1
ATOM 2058 C C . PRO A 1 251 ? 59.916 38.405 105.448 1.00 50.44 251 PRO A C 1
ATOM 2059 O O . PRO A 1 251 ? 61.127 38.645 105.379 1.00 51.35 251 PRO A O 1
ATOM 2063 N N . LEU A 1 252 ? 59.098 38.515 104.403 1.00 51.61 252 LEU A N 1
ATOM 2064 C CA . LEU A 1 252 ? 59.584 38.951 103.096 1.00 51.08 252 LEU A CA 1
ATOM 2065 C C . LEU A 1 252 ? 60.362 40.258 103.162 1.00 51.91 252 LEU A C 1
ATOM 2066 O O . LEU A 1 252 ? 61.346 40.432 102.451 1.00 52.99 252 LEU A O 1
ATOM 2071 N N . LYS A 1 253 ? 59.922 41.174 104.018 1.00 53.00 253 LYS A N 1
ATOM 2072 C CA . LYS A 1 253 ? 60.597 42.454 104.159 1.00 53.82 253 LYS A CA 1
ATOM 2073 C C . LYS A 1 253 ? 62.085 42.233 104.381 1.00 54.23 253 LYS A C 1
ATOM 2074 O O . LYS A 1 253 ? 62.915 42.932 103.800 1.00 55.66 253 LYS A O 1
ATOM 2080 N N . GLU A 1 254 ? 62.415 41.253 105.220 1.00 53.38 254 GLU A N 1
ATOM 2081 C CA . GLU A 1 254 ? 63.803 40.928 105.532 1.00 51.39 254 GLU A CA 1
ATOM 2082 C C . GLU A 1 254 ? 64.431 40.049 104.467 1.00 50.69 254 GLU A C 1
ATOM 2083 O O . GLU A 1 254 ? 65.620 40.182 104.164 1.00 51.27 254 GLU A O 1
ATOM 2089 N N . LEU A 1 255 ? 63.638 39.146 103.898 1.00 49.57 255 LEU A N 1
ATOM 2090 C CA . LEU A 1 255 ? 64.167 38.241 102.886 1.00 48.34 255 LEU A CA 1
ATOM 2091 C C . LEU A 1 255 ? 64.854 39.004 101.753 1.00 49.21 255 LEU A C 1
ATOM 2092 O O . LEU A 1 255 ? 65.972 38.664 101.369 1.00 48.66 255 LEU A O 1
ATOM 2097 N N . LYS A 1 256 ? 64.188 40.035 101.233 1.00 50.68 256 LYS A N 1
ATOM 2098 C CA . LYS A 1 256 ? 64.731 40.858 100.143 1.00 53.03 256 LYS A CA 1
ATOM 2099 C C . LYS A 1 256 ? 66.228 41.157 100.275 1.00 52.92 256 LYS A C 1
ATOM 2100 O O . LYS A 1 256 ? 66.972 41.128 99.288 1.00 53.35 256 LYS A O 1
ATOM 2106 N N . GLU A 1 257 ? 66.663 41.469 101.490 1.00 50.88 257 GLU A N 1
ATOM 2107 C CA . GLU A 1 257 ? 68.055 41.810 101.716 1.00 50.51 257 GLU A CA 1
ATOM 2108 C C . GLU A 1 257 ? 69.061 40.678 101.541 1.00 48.16 257 GLU A C 1
ATOM 2109 O O . GLU A 1 257 ? 70.247 40.939 101.338 1.00 48.59 257 GLU A O 1
ATOM 2115 N N . TRP A 1 258 ? 68.598 39.430 101.580 1.00 44.90 258 TRP A N 1
ATOM 2116 C CA . TRP A 1 258 ? 69.504 38.283 101.445 1.00 41.90 258 TRP A CA 1
ATOM 2117 C C . TRP A 1 258 ? 69.746 37.800 100.018 1.00 41.78 258 TRP A C 1
ATOM 2118 O O . TRP A 1 258 ? 69.113 38.258 99.079 1.00 42.88 258 TRP A O 1
ATOM 2129 N N . LYS A 1 259 ? 70.687 36.875 99.868 1.00 40.29 259 LYS A N 1
ATOM 2130 C CA . LYS A 1 259 ? 71.008 36.301 98.571 1.00 39.96 259 LYS A CA 1
ATOM 2131 C C . LYS A 1 259 ? 71.135 34.819 98.869 1.00 40.33 259 LYS A C 1
ATOM 2132 O O . LYS A 1 259 ? 71.445 34.451 99.995 1.00 42.04 259 LYS A O 1
ATOM 2138 N N . ILE A 1 260 ? 70.905 33.967 97.881 1.00 40.46 260 ILE A N 1
ATOM 2139 C CA . ILE A 1 260 ? 70.977 32.543 98.120 1.00 40.96 260 ILE A CA 1
ATOM 2140 C C . ILE A 1 260 ? 71.680 31.823 96.976 1.00 41.82 260 ILE A C 1
ATOM 2141 O O . ILE A 1 260 ? 71.381 32.050 95.804 1.00 40.96 260 ILE A O 1
ATOM 2146 N N . GLY A 1 261 ? 72.620 30.954 97.329 1.00 43.40 261 GLY A N 1
ATOM 2147 C CA . GLY A 1 261 ? 73.364 30.205 96.332 1.00 46.66 261 GLY A CA 1
ATOM 2148 C C . GLY A 1 261 ? 74.489 29.475 97.033 1.00 48.58 261 GLY A C 1
ATOM 2149 O O . GLY A 1 261 ? 74.274 28.884 98.090 1.00 50.40 261 GLY A O 1
ATOM 2150 N N . THR A 1 262 ? 75.689 29.508 96.467 1.00 50.36 262 THR A N 1
ATOM 2151 C CA . THR A 1 262 ? 76.819 28.843 97.102 1.00 52.98 262 THR A CA 1
ATOM 2152 C C . THR A 1 262 ? 77.795 29.880 97.643 1.00 54.70 262 THR A C 1
ATOM 2153 O O . THR A 1 262 ? 77.643 31.082 97.389 1.00 55.23 262 THR A O 1
ATOM 2157 N N . LEU A 1 263 ? 78.794 29.418 98.393 1.00 56.25 263 LEU A N 1
ATOM 2158 C CA . LEU A 1 263 ? 79.792 30.320 98.958 1.00 57.30 263 LEU A CA 1
ATOM 2159 C C . LEU A 1 263 ? 80.697 30.896 97.859 1.00 57.54 263 LEU A C 1
ATOM 2160 O O . LEU A 1 263 ? 80.832 32.113 97.727 1.00 55.73 263 LEU A O 1
ATOM 2165 N N . ASN A 1 264 ? 81.304 30.012 97.068 1.00 58.99 264 ASN A N 1
ATOM 2166 C CA . ASN A 1 264 ? 82.210 30.425 95.992 1.00 60.91 264 ASN A CA 1
ATOM 2167 C C . ASN A 1 264 ? 81.591 30.186 94.616 1.00 62.00 264 ASN A C 1
ATOM 2168 O O . ASN A 1 264 ? 82.234 29.643 93.709 1.00 63.56 264 ASN A O 1
ATOM 2173 N N . GLY A 1 265 ? 80.340 30.601 94.463 1.00 61.56 265 GLY A N 1
ATOM 2174 C CA . GLY A 1 265 ? 79.658 30.403 93.202 1.00 59.51 265 GLY A CA 1
ATOM 2175 C C . GLY A 1 265 ? 78.556 31.418 92.998 1.00 58.69 265 GLY A C 1
ATOM 2176 O O . GLY A 1 265 ? 78.550 32.483 93.626 1.00 56.30 265 GLY A O 1
ATOM 2177 N N . PHE A 1 266 ? 77.609 31.082 92.128 1.00 58.24 266 PHE A N 1
ATOM 2178 C CA . PHE A 1 266 ? 76.520 31.995 91.838 1.00 57.77 266 PHE A CA 1
ATOM 2179 C C . PHE A 1 266 ? 75.557 32.158 92.997 1.00 56.60 266 PHE A C 1
ATOM 2180 O O . PHE A 1 266 ? 75.132 31.187 93.614 1.00 56.73 266 PHE A O 1
ATOM 2188 N N . ARG A 1 267 ? 75.211 33.404 93.274 1.00 55.58 267 ARG A N 1
ATOM 2189 C CA . ARG A 1 267 ? 74.307 33.735 94.356 1.00 56.36 267 ARG A CA 1
ATOM 2190 C C . ARG A 1 267 ? 73.121 34.434 93.706 1.00 57.19 267 ARG A C 1
ATOM 2191 O O . ARG A 1 267 ? 73.299 35.294 92.850 1.00 57.92 267 ARG A O 1
ATOM 2207 N N . ARG A 1 269 ? 69.030 36.288 93.907 1.00 58.97 269 ARG A N 1
ATOM 2208 C CA . ARG A 1 269 ? 68.127 37.098 94.688 1.00 59.62 269 ARG A CA 1
ATOM 2209 C C . ARG A 1 269 ? 66.979 36.124 94.983 1.00 58.35 269 ARG A C 1
ATOM 2210 O O . ARG A 1 269 ? 66.492 35.435 94.089 1.00 58.18 269 ARG A O 1
ATOM 2218 N N . LYS A 1 270 ? 66.586 36.049 96.248 1.00 56.47 270 LYS A N 1
ATOM 2219 C CA . LYS A 1 270 ? 65.532 35.159 96.723 1.00 55.23 270 LYS A CA 1
ATOM 2220 C C . LYS A 1 270 ? 64.162 35.333 96.057 1.00 54.28 270 LYS A C 1
ATOM 2221 O O . LYS A 1 270 ? 63.516 34.350 95.689 1.00 53.98 270 LYS A O 1
ATOM 2227 N N . LEU A 1 271 ? 63.716 36.579 95.920 1.00 52.73 271 LEU A N 1
ATOM 2228 C CA . LEU A 1 271 ? 62.427 36.864 95.299 1.00 50.15 271 LEU A CA 1
ATOM 2229 C C . LEU A 1 271 ? 62.601 37.310 93.844 1.00 50.71 271 LEU A C 1
ATOM 2230 O O . LEU A 1 271 ? 63.205 38.350 93.569 1.00 52.37 271 LEU A O 1
ATOM 2235 N N . ILE A 1 272 ? 62.065 36.514 92.921 1.00 51.08 272 ILE A N 1
ATOM 2236 C CA . ILE A 1 272 ? 62.142 36.786 91.482 1.00 50.43 272 ILE A CA 1
ATOM 2237 C C . ILE A 1 272 ? 60.791 37.226 90.901 1.00 51.14 272 ILE A C 1
ATOM 2238 O O . ILE A 1 272 ? 59.745 36.667 91.230 1.00 50.69 272 ILE A O 1
ATOM 2243 N N . GLU A 1 273 ? 60.804 38.226 90.033 1.00 51.80 273 GLU A N 1
ATOM 2244 C CA . GLU A 1 273 ? 59.558 38.662 89.428 1.00 52.46 273 GLU A CA 1
ATOM 2245 C C . GLU A 1 273 ? 59.472 38.021 88.066 1.00 52.70 273 GLU A C 1
ATOM 2246 O O . GLU A 1 273 ? 60.344 38.221 87.219 1.00 52.93 273 GLU A O 1
ATOM 2252 N N . VAL A 1 274 ? 58.423 37.231 87.869 1.00 53.06 274 VAL A N 1
ATOM 2253 C CA . VAL A 1 274 ? 58.206 36.529 86.610 1.00 51.99 274 VAL A CA 1
ATOM 2254 C C . VAL A 1 274 ? 57.990 37.526 85.477 1.00 52.28 274 VAL A C 1
ATOM 2255 O O . VAL A 1 274 ? 57.057 38.334 85.522 1.00 51.91 274 VAL A O 1
ATOM 2259 N N . ASP A 1 275 ? 58.861 37.467 84.472 1.00 51.29 275 ASP A N 1
ATOM 2260 C CA . ASP A 1 275 ? 58.769 38.345 83.313 1.00 51.16 275 ASP A CA 1
ATOM 2261 C C . ASP A 1 275 ? 58.873 37.452 82.086 1.00 50.08 275 ASP A C 1
ATOM 2262 O O . ASP A 1 275 ? 59.092 36.248 82.218 1.00 50.30 275 ASP A O 1
ATOM 2267 N N . GLU A 1 276 ? 58.732 38.027 80.899 1.00 49.39 276 GLU A N 1
ATOM 2268 C CA . GLU A 1 276 ? 58.784 37.227 79.680 1.00 50.31 276 GLU A CA 1
ATOM 2269 C C . GLU A 1 276 ? 60.105 36.522 79.376 1.00 49.45 276 GLU A C 1
ATOM 2270 O O . GLU A 1 276 ? 60.122 35.464 78.740 1.00 48.75 276 GLU A O 1
ATOM 2276 N N . SER A 1 277 ? 61.211 37.099 79.828 1.00 50.27 277 SER A N 1
ATOM 2277 C CA . SER A 1 277 ? 62.519 36.497 79.588 1.00 49.75 277 SER A CA 1
ATOM 2278 C C . SER A 1 277 ? 62.598 35.183 80.352 1.00 48.08 277 SER A C 1
ATOM 2279 O O . SER A 1 277 ? 63.028 34.159 79.809 1.00 46.50 277 SER A O 1
ATOM 2282 N N . LEU A 1 278 ? 62.177 35.22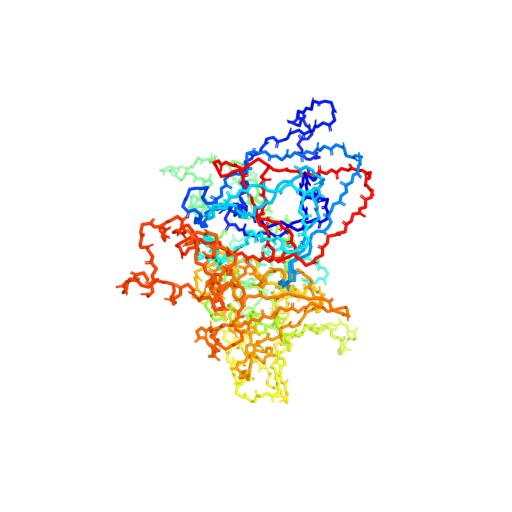0 81.617 1.00 46.11 278 LEU A N 1
ATOM 2283 C CA . LEU A 1 278 ? 62.205 34.037 82.468 1.00 44.59 278 LEU A CA 1
ATOM 2284 C C . LEU A 1 278 ? 61.335 32.938 81.872 1.00 44.67 278 LEU A C 1
ATOM 2285 O O . LEU A 1 278 ? 61.778 31.802 81.719 1.00 44.95 278 LEU A O 1
ATOM 2290 N N . ALA A 1 279 ? 60.097 33.282 81.529 1.00 44.38 279 ALA A N 1
ATOM 2291 C CA . ALA A 1 279 ? 59.176 32.318 80.944 1.00 43.27 279 ALA A CA 1
ATOM 2292 C C . ALA A 1 279 ? 59.776 31.671 79.699 1.00 44.13 279 ALA A C 1
ATOM 2293 O O . ALA A 1 279 ? 59.777 30.446 79.568 1.00 44.48 279 ALA A O 1
ATOM 2295 N N . LYS A 1 280 ? 60.289 32.488 78.783 1.00 44.51 280 LYS A N 1
ATOM 2296 C CA . LYS A 1 280 ? 60.880 31.954 77.556 1.00 44.68 280 LYS A CA 1
ATOM 2297 C C . LYS A 1 280 ? 62.112 31.110 77.872 1.00 43.79 280 LYS A C 1
ATOM 2298 O O . LYS A 1 280 ? 62.408 30.144 77.171 1.00 43.50 280 LYS A O 1
ATOM 2304 N N . LEU A 1 281 ? 62.826 31.471 78.934 1.00 42.99 281 LEU A N 1
ATOM 2305 C CA . LEU A 1 281 ? 64.010 30.713 79.328 1.00 41.97 281 LEU A CA 1
ATOM 2306 C C . LEU A 1 281 ? 63.531 29.341 79.769 1.00 41.42 281 LEU A C 1
ATOM 2307 O O . LEU A 1 281 ? 64.047 28.313 79.339 1.00 41.40 281 LEU A O 1
ATOM 2312 N N . LEU A 1 282 ? 62.534 29.339 80.642 1.00 41.62 282 LEU A N 1
ATOM 2313 C CA . LEU A 1 282 ? 61.979 28.098 81.148 1.00 41.37 282 LEU A CA 1
ATOM 2314 C C . LEU A 1 282 ? 61.421 27.285 79.996 1.00 41.56 282 LEU A C 1
ATOM 2315 O O . LEU A 1 282 ? 61.462 26.055 80.010 1.00 42.92 282 LEU A O 1
ATOM 2320 N N . GLY A 1 283 ? 60.909 27.972 78.985 1.00 42.30 283 GLY A N 1
ATOM 2321 C CA . GLY A 1 283 ? 60.376 27.264 77.836 1.00 42.82 283 GLY A CA 1
ATOM 2322 C C . GLY A 1 283 ? 61.486 26.457 77.193 1.00 43.55 283 GLY A C 1
ATOM 2323 O O . GLY A 1 283 ? 61.305 25.280 76.871 1.00 44.30 283 GLY A O 1
ATOM 2324 N N . TYR A 1 284 ? 62.640 27.097 77.008 1.00 43.96 284 TYR A N 1
ATOM 2325 C CA . TYR A 1 284 ? 63.806 26.452 76.417 1.00 42.93 284 TYR A CA 1
ATOM 2326 C C . TYR A 1 284 ? 64.178 25.210 77.204 1.00 42.92 284 TYR A C 1
ATOM 2327 O O . TYR A 1 284 ? 64.495 24.171 76.621 1.00 44.64 284 TYR A O 1
ATOM 2336 N N . TYR A 1 285 ? 64.140 25.310 78.529 1.00 42.58 285 TYR A N 1
ATOM 2337 C CA . TYR A 1 285 ? 64.486 24.171 79.371 1.00 42.90 285 TYR A CA 1
ATOM 2338 C C . TYR A 1 285 ? 63.481 23.039 79.279 1.00 43.62 285 TYR A C 1
ATOM 2339 O O . TYR A 1 285 ? 63.857 21.880 79.116 1.00 44.13 285 TYR A O 1
ATOM 2348 N N . VAL A 1 286 ? 62.201 23.358 79.412 1.00 44.79 286 VAL A N 1
ATOM 2349 C CA . VAL A 1 286 ? 61.204 22.310 79.346 1.00 47.03 286 VAL A CA 1
ATOM 2350 C C . VAL A 1 286 ? 61.392 21.476 78.087 1.00 49.56 286 VAL A C 1
ATOM 2351 O O . VAL A 1 286 ? 61.310 20.252 78.137 1.00 50.76 286 VAL A O 1
ATOM 2355 N N . SER A 1 287 ? 61.675 22.126 76.964 1.00 51.53 287 SER A N 1
ATOM 2356 C CA . SER A 1 287 ? 61.844 21.394 75.716 1.00 54.36 287 SER A CA 1
ATOM 2357 C C . SER A 1 287 ? 63.227 20.788 75.483 1.00 57.13 287 SER A C 1
ATOM 2358 O O . SER A 1 287 ? 63.356 19.568 75.343 1.00 58.68 287 SER A O 1
ATOM 2361 N N . GLU A 1 288 ? 64.257 21.629 75.438 1.00 58.74 288 GLU A N 1
ATOM 2362 C CA . GLU A 1 288 ? 65.609 21.141 75.178 1.00 60.65 288 GLU A CA 1
ATOM 2363 C C . GLU A 1 288 ? 66.575 21.165 76.359 1.00 60.76 288 GLU A C 1
ATOM 2364 O O . GLU A 1 288 ? 67.784 21.085 76.166 1.00 61.87 288 GLU A O 1
ATOM 2370 N N . GLY A 1 289 ? 66.062 21.250 77.577 1.00 60.80 289 GLY A N 1
ATOM 2371 C CA . GLY A 1 289 ? 66.955 21.310 78.720 1.00 61.23 289 GLY A CA 1
ATOM 2372 C C . GLY A 1 289 ? 67.255 20.009 79.434 1.00 62.14 289 GLY A C 1
ATOM 2373 O O . GLY A 1 289 ? 66.371 19.174 79.630 1.00 62.03 289 GLY A O 1
ATOM 2374 N N . TYR A 1 290 ? 68.514 19.843 79.833 1.00 63.46 290 TYR A N 1
ATOM 2375 C CA . TYR A 1 290 ? 68.949 18.648 80.555 1.00 64.86 290 TYR A CA 1
ATOM 2376 C C . TYR A 1 290 ? 69.734 19.074 81.790 1.00 65.08 290 TYR A C 1
ATOM 2377 O O . TYR A 1 290 ? 70.694 19.833 81.684 1.00 65.70 290 TYR A O 1
ATOM 2386 N N . ALA A 1 291 ? 69.316 18.590 82.956 1.00 65.57 291 ALA A N 1
ATOM 2387 C CA . ALA A 1 291 ? 69.977 18.918 84.212 1.00 67.25 291 ALA A CA 1
ATOM 2388 C C . ALA A 1 291 ? 70.812 17.728 84.657 1.00 68.89 291 ALA A C 1
ATOM 2389 O O . ALA A 1 291 ? 70.292 16.630 84.820 1.00 69.09 291 ALA A O 1
ATOM 2391 N N . ARG A 1 292 ? 72.105 17.943 84.863 1.00 71.72 292 ARG A N 1
ATOM 2392 C CA . ARG A 1 292 ? 72.988 16.852 85.256 1.00 75.35 292 ARG A CA 1
ATOM 2393 C C . ARG A 1 292 ? 73.675 17.013 86.603 1.00 77.14 292 ARG A C 1
ATOM 2394 O O . ARG A 1 292 ? 73.759 18.111 87.153 1.00 76.90 292 ARG A O 1
ATOM 2402 N N . LYS A 1 293 ? 74.160 15.887 87.119 1.00 79.66 293 LYS A N 1
ATOM 2403 C CA . LYS A 1 293 ? 74.899 15.824 88.376 1.00 79.73 293 LYS A CA 1
ATOM 2404 C C . LYS A 1 293 ? 75.994 14.783 88.163 1.00 79.10 293 LYS A C 1
ATOM 2405 O O . LYS A 1 293 ? 75.720 13.588 88.240 1.00 80.51 293 LYS A O 1
ATOM 2411 N N . GLN A 1 294 ? 77.221 15.198 87.883 1.00 81.24 294 GLN A N 1
ATOM 2412 C CA . GLN A 1 294 ? 78.264 14.202 87.713 1.00 83.89 294 GLN A CA 1
ATOM 2413 C C . GLN A 1 294 ? 79.173 14.277 88.909 1.00 84.53 294 GLN A C 1
ATOM 2414 O O . GLN A 1 294 ? 79.169 15.296 89.631 1.00 82.01 294 GLN A O 1
ATOM 2420 N N . ARG A 1 295 ? 79.950 13.216 89.147 1.00 84.82 295 ARG A N 1
ATOM 2421 C CA . ARG A 1 295 ? 80.842 13.174 90.342 1.00 85.63 295 ARG A CA 1
ATOM 2422 C C . ARG A 1 295 ? 82.071 14.122 90.358 1.00 86.08 295 ARG A C 1
ATOM 2423 O O . ARG A 1 295 ? 82.330 14.754 91.390 1.00 86.87 295 ARG A O 1
ATOM 2431 N N . ASN A 1 296 ? 82.787 14.251 89.240 1.00 90.32 296 ASN A N 1
ATOM 2432 C CA . ASN A 1 296 ? 83.945 15.143 89.219 1.00 91.47 296 ASN A CA 1
ATOM 2433 C C . ASN A 1 296 ? 85.010 14.826 90.302 1.00 95.26 296 ASN A C 1
ATOM 2434 O O . ASN A 1 296 ? 84.833 13.878 91.070 1.00 93.14 296 ASN A O 1
ATOM 2439 N N . PRO A 1 297 ? 86.115 15.628 90.374 1.00 94.45 297 PRO A N 1
ATOM 2440 C CA . PRO A 1 297 ? 87.214 15.459 91.337 1.00 95.32 297 PRO A CA 1
ATOM 2441 C C . PRO A 1 297 ? 86.917 14.474 92.448 1.00 97.42 297 PRO A C 1
ATOM 2442 O O . PRO A 1 297 ? 86.968 13.262 92.226 1.00 97.76 297 PRO A O 1
ATOM 2446 N N . LYS A 1 298 ? 86.632 14.983 93.643 1.00 99.32 298 LYS A N 1
ATOM 2447 C CA . LYS A 1 298 ? 86.286 14.102 94.748 1.00 100.68 298 LYS A CA 1
ATOM 2448 C C . LYS A 1 298 ? 84.955 13.475 94.342 1.00 101.56 298 LYS A C 1
ATOM 2449 O O . LYS A 1 298 ? 83.880 13.982 94.690 1.00 102.57 298 LYS A O 1
ATOM 2455 N N . ASN A 1 299 ? 85.069 12.380 93.582 1.00 102.15 299 ASN A N 1
ATOM 2456 C CA . ASN A 1 299 ? 83.945 11.613 93.025 1.00 102.33 299 ASN A CA 1
ATOM 2457 C C . ASN A 1 299 ? 82.565 11.810 93.643 1.00 102.00 299 ASN A C 1
ATOM 2458 O O . ASN A 1 299 ? 82.154 11.028 94.508 1.00 101.55 299 ASN A O 1
ATOM 2463 N N . GLY A 1 300 ? 81.854 12.842 93.190 1.00 101.31 300 GLY A N 1
ATOM 2464 C CA . GLY A 1 300 ? 80.513 13.051 93.689 1.00 99.93 300 GLY A CA 1
ATOM 2465 C C . GLY A 1 300 ? 79.789 14.379 93.877 1.00 98.85 300 GLY A C 1
ATOM 2466 O O . GLY A 1 300 ? 79.534 14.730 95.029 1.00 99.27 300 GLY A O 1
ATOM 2467 N N . TRP A 1 301 ? 79.482 15.111 92.790 1.00 96.91 301 TRP A N 1
ATOM 2468 C CA . TRP A 1 301 ? 78.647 16.348 92.799 1.00 93.81 301 TRP A CA 1
ATOM 2469 C C . TRP A 1 301 ? 78.963 17.760 92.317 1.00 91.76 301 TRP A C 1
ATOM 2470 O O . TRP A 1 301 ? 79.093 18.689 93.112 1.00 91.49 301 TRP A O 1
ATOM 2481 N N . SER A 1 302 ? 79.017 17.910 90.998 1.00 89.29 302 SER A N 1
ATOM 2482 C CA . SER A 1 302 ? 79.172 19.203 90.349 1.00 86.67 302 SER A CA 1
ATOM 2483 C C . SER A 1 302 ? 77.821 19.215 89.610 1.00 84.69 302 SER A C 1
ATOM 2484 O O . SER A 1 302 ? 77.482 18.234 88.944 1.00 84.11 302 SER A O 1
ATOM 2487 N N . TYR A 1 303 ? 77.031 20.278 89.762 1.00 82.02 303 TYR A N 1
ATOM 2488 C CA . TYR A 1 303 ? 75.720 20.345 89.107 1.00 78.67 303 TYR A CA 1
ATOM 2489 C C . TYR A 1 303 ? 75.720 21.274 87.899 1.00 75.83 303 TYR A C 1
ATOM 2490 O O . TYR A 1 303 ? 76.402 22.299 87.899 1.00 76.17 303 TYR A O 1
ATOM 2499 N N . SER A 1 304 ? 74.936 20.933 86.881 1.00 71.70 304 SER A N 1
ATOM 2500 C CA . SER A 1 304 ? 74.882 21.765 85.687 1.00 67.96 304 SER A CA 1
ATOM 2501 C C . SER A 1 304 ? 73.611 21.575 84.873 1.00 64.95 304 SER A C 1
ATOM 2502 O O . SER A 1 304 ? 72.936 20.552 84.975 1.00 63.30 304 SER A O 1
ATOM 2505 N N . VAL A 1 305 ? 73.307 22.575 84.051 1.00 62.27 305 VAL A N 1
ATOM 2506 C CA . VAL A 1 305 ? 72.136 22.550 83.188 1.00 60.29 305 VAL A CA 1
ATOM 2507 C C . VAL A 1 305 ? 72.554 22.912 81.769 1.00 60.61 305 VAL A C 1
ATOM 2508 O O . VAL A 1 305 ? 73.140 23.972 81.542 1.00 60.97 305 VAL A O 1
ATOM 2512 N N . LYS A 1 306 ? 72.263 22.028 80.819 1.00 61.19 306 LYS A N 1
ATOM 2513 C CA . LYS A 1 306 ? 72.590 22.277 79.419 1.00 62.11 306 LYS A CA 1
ATOM 2514 C C . LYS A 1 306 ? 71.314 22.489 78.610 1.00 62.15 306 LYS A C 1
ATOM 2515 O O . LYS A 1 306 ? 70.324 21.778 78.792 1.00 62.72 306 LYS A O 1
ATOM 2521 N N . LEU A 1 307 ? 71.347 23.472 77.718 1.00 61.87 307 LEU A N 1
ATOM 2522 C CA . LEU A 1 307 ? 70.214 23.780 76.858 1.00 61.93 307 LEU A CA 1
ATOM 2523 C C . LEU A 1 307 ? 70.634 23.457 75.428 1.00 63.88 307 LEU A C 1
ATOM 2524 O O . LEU A 1 307 ? 71.239 24.284 74.752 1.00 64.58 307 LEU A O 1
ATOM 2529 N N . TYR A 1 308 ? 70.314 22.249 74.976 1.00 66.60 308 TYR A N 1
ATOM 2530 C CA . TYR A 1 308 ? 70.684 21.794 73.638 1.00 69.88 308 TYR A CA 1
ATOM 2531 C C . TYR A 1 308 ? 69.966 22.469 72.479 1.00 71.37 308 TYR A C 1
ATOM 2532 O O . TYR A 1 308 ? 68.894 23.056 72.653 1.00 72.86 308 TYR A O 1
ATOM 2541 N N . ASN A 1 309 ? 70.582 22.381 71.299 1.00 72.21 309 ASN A N 1
ATOM 2542 C CA . ASN A 1 309 ? 70.043 22.948 70.061 1.00 73.48 309 ASN A CA 1
ATOM 2543 C C . ASN A 1 309 ? 71.105 22.918 68.952 1.00 74.20 309 ASN A C 1
ATOM 2544 O O . ASN A 1 309 ? 72.231 23.392 69.138 1.00 74.27 309 ASN A O 1
ATOM 2549 N N . GLU A 1 310 ? 70.730 22.363 67.799 1.00 74.78 310 GLU A N 1
ATOM 2550 C CA . GLU A 1 310 ? 71.624 22.236 66.647 1.00 75.25 310 GLU A CA 1
ATOM 2551 C C . GLU A 1 310 ? 71.772 23.474 65.769 1.00 75.42 310 GLU A C 1
ATOM 2552 O O . GLU A 1 310 ? 72.437 23.409 64.740 1.00 76.32 310 GLU A O 1
ATOM 2558 N N . ASP A 1 311 ? 71.167 24.593 66.152 1.00 75.80 311 ASP A N 1
ATOM 2559 C CA . ASP A 1 311 ? 71.254 25.799 65.331 1.00 76.23 311 ASP A CA 1
ATOM 2560 C C . ASP A 1 311 ? 71.837 26.986 66.075 1.00 76.39 311 ASP A C 1
ATOM 2561 O O . ASP A 1 311 ? 71.328 27.381 67.119 1.00 77.24 311 ASP A O 1
ATOM 2566 N N . PRO A 1 312 ? 72.900 27.588 65.524 1.00 76.37 312 PRO A N 1
ATOM 2567 C CA . PRO A 1 312 ? 73.587 28.745 66.112 1.00 76.27 312 PRO A CA 1
ATOM 2568 C C . PRO A 1 312 ? 72.693 29.863 66.644 1.00 75.66 312 PRO A C 1
ATOM 2569 O O . PRO A 1 312 ? 72.858 30.299 67.782 1.00 75.65 312 PRO A O 1
ATOM 2573 N N . GLU A 1 313 ? 71.751 30.324 65.826 1.00 75.66 313 GLU A N 1
ATOM 2574 C CA . GLU A 1 313 ? 70.853 31.402 66.231 1.00 76.37 313 GLU A CA 1
ATOM 2575 C C . GLU A 1 313 ? 70.163 31.119 67.565 1.00 75.20 313 GLU A C 1
ATOM 2576 O O . GLU A 1 313 ? 70.155 31.966 68.465 1.00 74.97 313 GLU A O 1
ATOM 2582 N N . VAL A 1 314 ? 69.573 29.932 67.684 1.00 73.14 314 VAL A N 1
ATOM 2583 C CA . VAL A 1 314 ? 68.890 29.553 68.914 1.00 71.26 314 VAL A CA 1
ATOM 2584 C C . VAL A 1 314 ? 69.864 29.609 70.100 1.00 70.72 314 VAL A C 1
ATOM 2585 O O . VAL A 1 314 ? 69.647 30.369 71.052 1.00 70.44 314 VAL A O 1
ATOM 2589 N N . LEU A 1 315 ? 70.934 28.813 70.026 1.00 69.03 315 LEU A N 1
ATOM 2590 C CA . LEU A 1 315 ? 71.950 28.765 71.075 1.00 67.46 315 LEU A CA 1
ATOM 2591 C C . LEU A 1 315 ? 72.394 30.168 71.485 1.00 67.11 315 LEU A C 1
ATOM 2592 O O . LEU A 1 315 ? 72.755 30.403 72.640 1.00 68.37 315 LEU A O 1
ATOM 2597 N N . ASP A 1 316 ? 72.368 31.105 70.547 1.00 65.39 316 ASP A N 1
ATOM 2598 C CA . ASP A 1 316 ? 72.755 32.470 70.872 1.00 63.98 316 ASP A CA 1
ATOM 2599 C C . ASP A 1 316 ? 71.696 33.074 71.784 1.00 61.89 316 ASP A C 1
ATOM 2600 O O . ASP A 1 316 ? 72.015 33.791 72.734 1.00 60.65 316 ASP A O 1
ATOM 2605 N N . ASP A 1 317 ? 70.431 32.778 71.487 1.00 60.74 317 ASP A N 1
ATOM 2606 C CA . ASP A 1 317 ? 69.314 33.307 72.266 1.00 59.89 317 ASP A CA 1
ATOM 2607 C C . ASP A 1 317 ? 69.253 32.680 73.660 1.00 59.09 317 ASP A C 1
ATOM 2608 O O . ASP A 1 317 ? 68.983 33.366 74.654 1.00 58.33 317 ASP A O 1
ATOM 2621 N N . GLU A 1 319 ? 71.818 31.366 75.248 1.00 57.27 319 GLU A N 1
ATOM 2622 C CA . GLU A 1 319 ? 72.985 31.925 75.922 1.00 55.86 319 GLU A CA 1
ATOM 2623 C C . GLU A 1 319 ? 72.634 33.332 76.414 1.00 54.18 319 GLU A C 1
ATOM 2624 O O . GLU A 1 319 ? 72.998 33.734 77.513 1.00 54.69 319 GLU A O 1
ATOM 2630 N N . ARG A 1 320 ? 71.909 34.082 75.604 1.00 53.67 320 ARG A N 1
ATOM 2631 C CA . ARG A 1 320 ? 71.529 35.434 75.994 1.00 53.71 320 ARG A CA 1
ATOM 2632 C C . ARG A 1 320 ? 70.626 35.401 77.227 1.00 52.17 320 ARG A C 1
ATOM 2633 O O . ARG A 1 320 ? 70.851 36.121 78.204 1.00 52.06 320 ARG A O 1
ATOM 2641 N N . LEU A 1 321 ? 69.611 34.544 77.179 1.00 50.92 321 LEU A N 1
ATOM 2642 C CA . LEU A 1 321 ? 68.647 34.430 78.271 1.00 49.26 321 LEU A CA 1
ATOM 2643 C C . LEU A 1 321 ? 69.165 33.769 79.544 1.00 48.36 321 LEU A C 1
ATOM 2644 O O . LEU A 1 321 ? 68.826 34.185 80.655 1.00 46.66 321 LEU A O 1
ATOM 2649 N N . ALA A 1 322 ? 69.972 32.731 79.375 1.00 48.64 322 ALA A N 1
ATOM 2650 C CA . ALA A 1 322 ? 70.542 32.020 80.504 1.00 49.46 322 ALA A CA 1
ATOM 2651 C C . ALA A 1 322 ? 71.395 32.983 81.320 1.00 50.85 322 ALA A C 1
ATOM 2652 O O . ALA A 1 322 ? 71.224 33.119 82.533 1.00 52.30 322 ALA A O 1
ATOM 2654 N N . SER A 1 323 ? 72.307 33.666 80.640 1.00 52.40 323 SER A N 1
ATOM 2655 C CA . SER A 1 323 ? 73.203 34.610 81.294 1.00 53.80 323 SER A CA 1
ATOM 2656 C C . SER A 1 323 ? 72.451 35.805 81.835 1.00 53.49 323 SER A C 1
ATOM 2657 O O . SER A 1 323 ? 72.951 36.514 82.710 1.00 54.48 323 SER A O 1
ATOM 2660 N N . ARG A 1 324 ? 71.248 36.031 81.314 1.00 53.54 324 ARG A N 1
ATOM 2661 C CA . ARG A 1 324 ? 70.438 37.155 81.767 1.00 52.61 324 ARG A CA 1
ATOM 2662 C C . ARG A 1 324 ? 70.038 36.985 83.234 1.00 52.26 324 ARG A C 1
ATOM 2663 O O . ARG A 1 324 ? 69.873 37.971 83.959 1.00 52.25 324 ARG A O 1
ATOM 2671 N N . PHE A 1 325 ? 69.879 35.735 83.668 1.00 51.53 325 PHE A N 1
ATOM 2672 C CA . PHE A 1 325 ? 69.496 35.464 85.050 1.00 50.43 325 PHE A CA 1
ATOM 2673 C C . PHE A 1 325 ? 70.587 34.755 85.823 1.00 50.75 325 PHE A C 1
ATOM 2674 O O . PHE A 1 325 ? 70.591 34.794 87.048 1.00 50.55 325 PHE A O 1
ATOM 2682 N N . PHE A 1 326 ? 71.511 34.106 85.123 1.00 51.96 326 PHE A N 1
ATOM 2683 C CA . PHE A 1 326 ? 72.576 33.385 85.815 1.00 54.57 326 PHE A CA 1
ATOM 2684 C C . PHE A 1 326 ? 74.008 33.811 85.485 1.00 55.75 326 PHE A C 1
ATOM 2685 O O . PHE A 1 326 ? 74.895 32.968 85.415 1.00 56.16 326 PHE A O 1
ATOM 2693 N N . GLY A 1 327 ? 74.231 35.110 85.291 1.00 57.76 327 GLY A N 1
ATOM 2694 C CA . GLY A 1 327 ? 75.567 35.612 84.990 1.00 58.87 327 GLY A CA 1
ATOM 2695 C C . GLY A 1 327 ? 76.347 34.837 83.937 1.00 59.89 327 GLY A C 1
ATOM 2696 O O . GLY A 1 327 ? 75.774 34.342 82.966 1.00 59.64 327 GLY A O 1
ATOM 2697 N N . LYS A 1 328 ? 77.660 34.733 84.126 1.00 60.50 328 LYS A N 1
ATOM 2698 C CA . LYS A 1 328 ? 78.508 34.015 83.185 1.00 61.42 328 LYS A CA 1
ATOM 2699 C C . LYS A 1 328 ? 77.964 32.632 82.870 1.00 61.31 328 LYS A C 1
ATOM 2700 O O . LYS A 1 328 ? 77.554 31.894 83.757 1.00 60.34 328 LYS A O 1
ATOM 2706 N N . VAL A 1 329 ? 77.994 32.279 81.594 1.00 62.55 329 VAL A N 1
ATOM 2707 C CA . VAL A 1 329 ? 77.497 30.995 81.129 1.00 64.25 329 VAL A CA 1
ATOM 2708 C C . VAL A 1 329 ? 78.500 30.357 80.154 1.00 65.67 329 VAL A C 1
ATOM 2709 O O . VAL A 1 329 ? 79.378 31.043 79.637 1.00 66.65 329 VAL A O 1
ATOM 2713 N N . ARG A 1 330 ? 78.384 29.052 79.915 1.00 66.75 330 ARG A N 1
ATOM 2714 C CA . ARG A 1 330 ? 79.296 28.364 79.000 1.00 68.56 330 ARG A CA 1
ATOM 2715 C C . ARG A 1 330 ? 78.662 27.970 77.673 1.00 69.13 330 ARG A C 1
ATOM 2716 O O . ARG A 1 330 ? 77.660 27.250 77.630 1.00 68.88 330 ARG A O 1
ATOM 2724 N N . ARG A 1 331 ? 79.260 28.443 76.585 1.00 69.70 331 ARG A N 1
ATOM 2725 C CA . ARG A 1 331 ? 78.772 28.119 75.257 1.00 69.29 331 ARG A CA 1
ATOM 2726 C C . ARG A 1 331 ? 79.388 26.781 74.890 1.00 68.60 331 ARG A C 1
ATOM 2727 O O . ARG A 1 331 ? 80.471 26.443 75.364 1.00 68.67 331 ARG A O 1
ATOM 2735 N N . GLY A 1 332 ? 78.698 26.013 74.061 1.00 68.24 332 GLY A N 1
ATOM 2736 C CA . GLY A 1 332 ? 79.226 24.723 73.667 1.00 68.32 332 GLY A CA 1
ATOM 2737 C C . GLY A 1 332 ? 79.040 24.487 72.186 1.00 69.08 332 GLY A C 1
ATOM 2738 O O . GLY A 1 332 ? 78.601 25.374 71.446 1.00 68.71 332 GLY A O 1
ATOM 2739 N N . ARG A 1 333 ? 79.381 23.283 71.747 1.00 69.83 333 ARG A N 1
ATOM 2740 C CA . ARG A 1 333 ? 79.240 22.934 70.345 1.00 70.93 333 ARG A CA 1
ATOM 2741 C C . ARG A 1 333 ? 77.758 23.058 69.975 1.00 71.13 333 ARG A C 1
ATOM 2742 O O . ARG A 1 333 ? 77.381 23.838 69.098 1.00 70.80 333 ARG A O 1
ATOM 2750 N N . ASN A 1 334 ? 76.919 22.303 70.672 1.00 70.89 334 ASN A N 1
ATOM 2751 C CA . ASN A 1 334 ? 75.491 22.318 70.404 1.00 70.49 334 ASN A CA 1
ATOM 2752 C C . ASN A 1 334 ? 74.707 22.496 71.696 1.00 70.36 334 ASN A C 1
ATOM 2753 O O . ASN A 1 334 ? 73.790 21.721 71.977 1.00 70.81 334 ASN A O 1
ATOM 2758 N N . TYR A 1 335 ? 75.060 23.510 72.482 1.00 69.68 335 TYR A N 1
ATOM 2759 C CA . TYR A 1 335 ? 74.360 23.744 73.742 1.00 69.51 335 TYR A CA 1
ATOM 2760 C C . TYR A 1 335 ? 74.850 24.965 74.510 1.00 68.47 335 TYR A C 1
ATOM 2761 O O . TYR A 1 335 ? 75.827 25.605 74.129 1.00 69.38 335 TYR A O 1
ATOM 2770 N N . VAL A 1 336 ? 74.154 25.267 75.602 1.00 67.02 336 VAL A N 1
ATOM 2771 C CA . VAL A 1 336 ? 74.485 26.375 76.495 1.00 64.92 336 VAL A CA 1
ATOM 2772 C C . VAL A 1 336 ? 74.413 25.774 77.896 1.00 65.03 336 VAL A C 1
ATOM 2773 O O . VAL A 1 336 ? 73.407 25.164 78.261 1.00 65.68 336 VAL A O 1
ATOM 2777 N N . GLU A 1 337 ? 75.473 25.927 78.680 1.00 64.50 337 GLU A N 1
ATOM 2778 C CA . GLU A 1 337 ? 75.487 25.344 80.014 1.00 63.74 337 GLU A CA 1
ATOM 2779 C C . GLU A 1 337 ? 75.573 26.335 81.152 1.00 63.02 337 GLU A C 1
ATOM 2780 O O . GLU A 1 337 ? 76.368 27.274 81.128 1.00 63.40 337 GLU A O 1
ATOM 2786 N N . ILE A 1 338 ? 74.728 26.103 82.151 1.00 62.39 338 ILE A N 1
ATOM 2787 C CA . ILE A 1 338 ? 74.681 26.907 83.363 1.00 61.00 338 ILE A CA 1
ATOM 2788 C C . ILE A 1 338 ? 75.172 25.905 84.411 1.00 61.96 338 ILE A C 1
ATOM 2789 O O . ILE A 1 338 ? 74.410 25.050 84.871 1.00 61.67 338 ILE A O 1
ATOM 2794 N N . PRO A 1 339 ? 76.467 25.980 84.772 1.00 62.58 339 PRO A N 1
ATOM 2795 C CA . PRO A 1 339 ? 77.097 25.087 85.751 1.00 62.38 339 PRO A CA 1
ATOM 2796 C C . PRO A 1 339 ? 76.956 25.609 87.167 1.00 62.59 339 PRO A C 1
ATOM 2797 O O . PRO A 1 339 ? 77.933 25.662 87.916 1.00 64.48 339 PRO A O 1
ATOM 2801 N N . LYS A 1 340 ? 75.738 25.979 87.540 1.00 61.38 340 LYS A N 1
ATOM 2802 C CA . LYS A 1 340 ? 75.497 26.520 88.863 1.00 60.20 340 LYS A CA 1
ATOM 2803 C C . LYS A 1 340 ? 74.427 25.781 89.660 1.00 59.85 340 LYS A C 1
ATOM 2804 O O . LYS A 1 340 ? 73.322 25.543 89.174 1.00 60.11 340 LYS A O 1
ATOM 2810 N N . LYS A 1 341 ? 74.783 25.421 90.890 1.00 58.87 341 LYS A N 1
ATOM 2811 C CA . LYS A 1 341 ? 73.904 24.690 91.796 1.00 57.82 341 LYS A CA 1
ATOM 2812 C C . LYS A 1 341 ? 72.499 25.265 91.906 1.00 57.34 341 LYS A C 1
ATOM 2813 O O . LYS A 1 341 ? 71.514 24.546 91.715 1.00 56.59 341 LYS A O 1
ATOM 2819 N N . ILE A 1 342 ? 72.399 26.554 92.215 1.00 55.15 342 ILE A N 1
ATOM 2820 C CA . ILE A 1 342 ? 71.085 27.155 92.375 1.00 53.90 342 ILE A CA 1
ATOM 2821 C C . ILE A 1 342 ? 70.295 27.302 91.080 1.00 53.58 342 ILE A C 1
ATOM 2822 O O . ILE A 1 342 ? 69.067 27.379 91.103 1.00 53.87 342 ILE A O 1
ATOM 2827 N N . GLY A 1 343 ? 70.988 27.350 89.950 1.00 52.39 343 GLY A N 1
ATOM 2828 C CA . GLY A 1 343 ? 70.271 27.436 88.696 1.00 51.56 343 GLY A CA 1
ATOM 2829 C C . GLY A 1 343 ? 69.671 26.054 88.543 1.00 51.81 343 GLY A C 1
ATOM 2830 O O . GLY A 1 343 ? 68.486 25.887 88.262 1.00 51.86 343 GLY A O 1
ATOM 2831 N N . TYR A 1 344 ? 70.517 25.053 88.751 1.00 52.31 344 TYR A N 1
ATOM 2832 C CA . TYR A 1 344 ? 70.112 23.658 88.672 1.00 53.16 344 TYR A CA 1
ATOM 2833 C C . TYR A 1 344 ? 68.904 23.394 89.588 1.00 53.02 344 TYR A C 1
ATOM 2834 O O . TYR A 1 344 ? 67.946 22.732 89.193 1.00 51.57 344 TYR A O 1
ATOM 2843 N N . LEU A 1 345 ? 68.972 23.895 90.819 1.00 52.63 345 LEU A N 1
ATOM 2844 C CA . LEU A 1 345 ? 67.886 23.728 91.780 1.00 51.90 345 LEU A CA 1
ATOM 2845 C C . LEU A 1 345 ? 66.609 24.374 91.261 1.00 52.51 345 LEU A C 1
ATOM 2846 O O . LEU A 1 345 ? 65.542 23.758 91.281 1.00 53.21 345 LEU A O 1
ATOM 2851 N N . LEU A 1 346 ? 66.723 25.618 90.804 1.00 52.86 346 LEU A N 1
ATOM 2852 C CA . LEU A 1 346 ? 65.571 26.344 90.287 1.00 52.94 346 LEU A CA 1
ATOM 2853 C C . LEU A 1 346 ? 64.885 25.562 89.160 1.00 54.24 346 LEU A C 1
ATOM 2854 O O . LEU A 1 346 ? 63.686 25.279 89.235 1.00 54.90 346 LEU A O 1
ATOM 2859 N N . PHE A 1 347 ? 65.639 25.205 88.124 1.00 54.61 347 PHE A N 1
ATOM 2860 C CA . PHE A 1 347 ? 65.067 24.452 87.010 1.00 55.21 347 PHE A CA 1
ATOM 2861 C C . PHE A 1 347 ? 64.496 23.089 87.432 1.00 56.64 347 PHE A C 1
ATOM 2862 O O . PHE A 1 347 ? 63.445 22.668 86.949 1.00 56.73 347 PHE A O 1
ATOM 2870 N N . GLU A 1 348 ? 65.187 22.399 88.329 1.00 58.29 348 GLU A N 1
ATOM 2871 C CA . GLU A 1 348 ? 64.735 21.094 88.796 1.00 60.75 348 GLU A CA 1
ATOM 2872 C C . GLU A 1 348 ? 63.343 21.152 89.420 1.00 61.97 348 GLU A C 1
ATOM 2873 O O . GLU A 1 348 ? 62.477 20.342 89.088 1.00 61.83 348 GLU A O 1
ATOM 2879 N N . ASN A 1 349 ? 63.139 22.113 90.321 1.00 63.02 349 ASN A N 1
ATOM 2880 C CA . ASN A 1 349 ? 61.867 22.280 91.023 1.00 64.79 349 ASN A CA 1
ATOM 2881 C C . ASN A 1 349 ? 60.783 22.993 90.244 1.00 65.25 349 ASN A C 1
ATOM 2882 O O . ASN A 1 349 ? 59.601 22.877 90.562 1.00 65.10 349 ASN A O 1
ATOM 2895 N N . CYS A 1 351 ? 60.543 22.902 86.572 1.00 63.36 351 CYS A N 1
ATOM 2896 C CA . CYS A 1 351 ? 60.093 22.064 85.465 1.00 61.40 351 CYS A CA 1
ATOM 2897 C C . CYS A 1 351 ? 60.383 20.570 85.481 1.00 59.82 351 CYS A C 1
ATOM 2898 O O . CYS A 1 351 ? 59.889 19.846 84.617 1.00 59.91 351 CYS A O 1
ATOM 2901 N N . GLY A 1 352 ? 61.173 20.098 86.437 1.00 58.41 352 GLY A N 1
ATOM 2902 C CA . GLY A 1 352 ? 61.463 18.677 86.480 1.00 56.55 352 GLY A CA 1
ATOM 2903 C C . GLY A 1 352 ? 62.783 18.341 85.819 1.00 56.57 352 GLY A C 1
ATOM 2904 O O . GLY A 1 352 ? 63.331 19.138 85.052 1.00 56.62 352 GLY A O 1
ATOM 2905 N N . VAL A 1 353 ? 63.289 17.146 86.105 1.00 55.64 353 VAL A N 1
ATOM 2906 C CA . VAL A 1 353 ? 64.565 16.707 85.568 1.00 53.51 353 VAL A CA 1
ATOM 2907 C C . VAL A 1 353 ? 64.419 15.733 84.407 1.00 52.92 353 VAL A C 1
ATOM 2908 O O . VAL A 1 353 ? 64.853 16.020 83.296 1.00 52.65 353 VAL A O 1
ATOM 2912 N N . LEU A 1 354 ? 63.807 14.582 84.662 1.00 53.79 354 LEU A N 1
ATOM 2913 C CA . LEU A 1 354 ? 63.614 13.573 83.620 1.00 53.21 354 LEU A CA 1
ATOM 2914 C C . LEU A 1 354 ? 62.596 13.979 82.560 1.00 52.03 354 LEU A C 1
ATOM 2915 O O . LEU A 1 354 ? 61.571 14.581 82.860 1.00 52.04 354 LEU A O 1
ATOM 2920 N N . ALA A 1 355 ? 62.887 13.627 81.315 1.00 51.78 355 ALA A N 1
ATOM 2921 C CA . ALA A 1 355 ? 62.016 13.954 80.194 1.00 51.66 355 ALA A CA 1
ATOM 2922 C C . ALA A 1 355 ? 60.559 13.617 80.467 1.00 52.40 355 ALA A C 1
ATOM 2923 O O . ALA A 1 355 ? 59.670 14.418 80.174 1.00 53.24 355 ALA A O 1
ATOM 2925 N N . GLU A 1 356 ? 60.307 12.439 81.030 1.00 52.25 356 GLU A N 1
ATOM 2926 C CA . GLU A 1 356 ? 58.938 12.035 81.285 1.00 51.41 356 GLU A CA 1
ATOM 2927 C C . GLU A 1 356 ? 58.304 12.741 82.468 1.00 50.31 356 GLU A C 1
ATOM 2928 O O . GLU A 1 356 ? 57.130 12.524 82.766 1.00 50.17 356 GLU A O 1
ATOM 2934 N N . ASN A 1 357 ? 59.067 13.597 83.135 1.00 49.62 357 ASN A N 1
ATOM 2935 C CA . ASN A 1 357 ? 58.537 14.339 84.275 1.00 49.58 357 ASN A CA 1
ATOM 2936 C C . ASN A 1 357 ? 58.564 15.833 84.031 1.00 48.77 357 ASN A C 1
ATOM 2937 O O . ASN A 1 357 ? 58.142 16.617 84.882 1.00 47.94 357 ASN A O 1
ATOM 2942 N N . LYS A 1 358 ? 59.063 16.219 82.860 1.00 49.30 358 LYS A N 1
ATOM 2943 C CA . LYS A 1 358 ? 59.147 17.624 82.478 1.00 49.04 358 LYS A CA 1
ATOM 2944 C C . LYS A 1 358 ? 57.745 18.223 82.602 1.00 49.44 358 LYS A C 1
ATOM 2945 O O . LYS A 1 358 ? 56.751 17.532 82.379 1.00 50.03 358 LYS A O 1
ATOM 2951 N N . ARG A 1 359 ? 57.655 19.498 82.954 1.00 49.22 359 ARG A N 1
ATOM 2952 C CA . ARG A 1 359 ? 56.347 20.111 83.124 1.00 48.64 359 ARG A CA 1
ATOM 2953 C C . ARG A 1 359 ? 56.402 21.629 83.070 1.00 47.76 359 ARG A C 1
ATOM 2954 O O . ARG A 1 359 ? 57.445 22.231 83.351 1.00 46.68 359 ARG A O 1
ATOM 2962 N N . ILE A 1 360 ? 55.272 22.242 82.718 1.00 45.96 360 ILE A N 1
ATOM 2963 C CA . ILE A 1 360 ? 55.192 23.693 82.642 1.00 45.01 360 ILE A CA 1
ATOM 2964 C C . ILE A 1 360 ? 55.108 24.227 84.061 1.00 45.20 360 ILE A C 1
ATOM 2965 O O . ILE A 1 360 ? 54.357 23.700 84.883 1.00 44.49 360 ILE A O 1
ATOM 2970 N N . PRO A 1 361 ? 55.901 25.261 84.387 1.00 45.28 361 PRO A N 1
ATOM 2971 C CA . PRO A 1 361 ? 55.778 25.745 85.760 1.00 45.36 361 PRO A CA 1
ATOM 2972 C C . PRO A 1 361 ? 54.371 26.290 85.970 1.00 45.00 361 PRO A C 1
ATOM 2973 O O . PRO A 1 361 ? 53.775 26.890 85.081 1.00 45.43 361 PRO A O 1
ATOM 2977 N N . GLU A 1 362 ? 53.848 26.042 87.157 1.00 45.76 362 GLU A N 1
ATOM 2978 C CA . GLU A 1 362 ? 52.507 26.436 87.549 1.00 46.33 362 GLU A CA 1
ATOM 2979 C C . GLU A 1 362 ? 52.116 27.897 87.306 1.00 44.49 362 GLU A C 1
ATOM 2980 O O . GLU A 1 362 ? 50.999 28.181 86.881 1.00 43.36 362 GLU A O 1
ATOM 2986 N N . PHE A 1 363 ? 53.034 28.818 87.577 1.00 43.53 363 PHE A N 1
ATOM 2987 C CA . PHE A 1 363 ? 52.762 30.242 87.431 1.00 40.95 363 PHE A CA 1
ATOM 2988 C C . PHE A 1 363 ? 52.461 30.675 86.010 1.00 40.30 363 PHE A C 1
ATOM 2989 O O . PHE A 1 363 ? 51.836 31.712 85.792 1.00 41.13 363 PHE A O 1
ATOM 2997 N N . VAL A 1 364 ? 52.915 29.899 85.037 1.00 38.88 364 VAL A N 1
ATOM 2998 C CA . VAL A 1 364 ? 52.686 30.264 83.649 1.00 39.07 364 VAL A CA 1
ATOM 2999 C C . VAL A 1 364 ? 51.208 30.338 83.258 1.00 39.38 364 VAL A C 1
ATOM 3000 O O . VAL A 1 364 ? 50.789 31.290 82.605 1.00 40.76 364 VAL A O 1
ATOM 3004 N N . PHE A 1 365 ? 50.413 29.352 83.664 1.00 39.08 365 PHE A N 1
ATOM 3005 C CA . PHE A 1 365 ? 48.999 29.322 83.291 1.00 37.77 365 PHE A CA 1
ATOM 3006 C C . PHE A 1 365 ? 48.201 30.561 83.618 1.00 38.06 365 PHE A C 1
ATOM 3007 O O . PHE A 1 365 ? 47.365 30.976 82.827 1.00 38.69 365 PHE A O 1
ATOM 3015 N N . THR A 1 366 ? 48.438 31.162 84.774 1.00 38.70 366 THR A N 1
ATOM 3016 C CA . THR A 1 366 ? 47.676 32.349 85.118 1.00 39.24 366 THR A CA 1
ATOM 3017 C C . THR A 1 366 ? 48.471 33.648 85.065 1.00 40.25 366 THR A C 1
ATOM 3018 O O . THR A 1 366 ? 48.182 34.594 85.799 1.00 41.18 366 THR A O 1
ATOM 3022 N N . SER A 1 367 ? 49.462 33.694 84.180 1.00 40.62 367 SER A N 1
ATOM 3023 C CA . SER A 1 367 ? 50.293 34.878 83.998 1.00 42.46 367 SER A CA 1
ATOM 3024 C C . SER A 1 367 ? 49.733 35.694 82.838 1.00 43.72 367 SER A C 1
ATOM 3025 O O . SER A 1 367 ? 48.902 35.206 82.067 1.00 44.50 367 SER A O 1
ATOM 3028 N N . PRO A 1 368 ? 50.171 36.954 82.700 1.00 43.64 368 PRO A N 1
ATOM 3029 C CA . PRO A 1 368 ? 49.651 37.733 81.580 1.00 44.10 368 PRO A CA 1
ATOM 3030 C C . PRO A 1 368 ? 49.977 37.021 80.273 1.00 44.76 368 PRO A C 1
ATOM 3031 O O . PRO A 1 368 ? 51.001 36.339 80.163 1.00 46.41 368 PRO A O 1
ATOM 3035 N N . LYS A 1 369 ? 49.093 37.166 79.292 1.00 44.88 369 LYS A N 1
ATOM 3036 C CA . LYS A 1 369 ? 49.260 36.533 77.992 1.00 43.59 369 LYS A CA 1
ATOM 3037 C C . LYS A 1 369 ? 50.658 36.711 77.399 1.00 42.45 369 LYS A C 1
ATOM 3038 O O . LYS A 1 369 ? 51.169 35.817 76.733 1.00 42.60 369 LYS A O 1
ATOM 3044 N N . GLY A 1 370 ? 51.274 37.865 77.628 1.00 43.23 370 GLY A N 1
ATOM 3045 C CA . GLY A 1 370 ? 52.614 38.092 77.106 1.00 43.81 370 GLY A CA 1
ATOM 3046 C C . GLY A 1 370 ? 53.572 37.018 77.597 1.00 44.44 370 GLY A C 1
ATOM 3047 O O . GLY A 1 370 ? 54.405 36.505 76.842 1.00 43.78 370 GLY A O 1
ATOM 3048 N N . VAL A 1 371 ? 53.429 36.669 78.873 1.00 44.90 371 VAL A N 1
ATOM 3049 C CA . VAL A 1 371 ? 54.255 35.658 79.510 1.00 44.69 371 VAL A CA 1
ATOM 3050 C C . VAL A 1 371 ? 53.891 34.247 79.061 1.00 45.31 371 VAL A C 1
ATOM 3051 O O . VAL A 1 371 ? 54.774 33.409 78.844 1.00 45.53 371 VAL A O 1
ATOM 3055 N N . ARG A 1 372 ? 52.600 33.964 78.924 1.00 44.82 372 ARG A N 1
ATOM 3056 C CA . ARG A 1 372 ? 52.220 32.626 78.489 1.00 44.91 372 ARG A CA 1
ATOM 3057 C C . ARG A 1 372 ? 52.813 32.367 77.114 1.00 44.80 372 ARG A C 1
ATOM 3058 O O . ARG A 1 372 ? 53.361 31.295 76.853 1.00 46.82 372 ARG A O 1
ATOM 3066 N N . LEU A 1 373 ? 52.698 33.360 76.238 1.00 43.62 373 LEU A N 1
ATOM 3067 C CA . LEU A 1 373 ? 53.220 33.258 74.883 1.00 42.43 373 LEU A CA 1
ATOM 3068 C C . LEU A 1 373 ? 54.743 33.163 74.875 1.00 42.84 373 LEU A C 1
ATOM 3069 O O . LEU A 1 373 ? 55.326 32.469 74.038 1.00 42.27 373 LEU A O 1
ATOM 3074 N N . ALA A 1 374 ? 55.385 33.864 75.805 1.00 43.01 374 ALA A N 1
ATOM 3075 C CA . ALA A 1 374 ? 56.839 33.837 75.899 1.00 43.08 374 ALA A CA 1
ATOM 3076 C C . ALA A 1 374 ? 57.286 32.403 76.158 1.00 44.29 374 ALA A C 1
ATOM 3077 O O . ALA A 1 374 ? 58.234 31.910 75.531 1.00 44.77 374 ALA A O 1
ATOM 3079 N N . PHE A 1 375 ? 56.600 31.735 77.087 1.00 43.93 375 PHE A N 1
ATOM 3080 C CA . PHE A 1 375 ? 56.935 30.357 77.417 1.00 42.63 375 PHE A CA 1
ATOM 3081 C C . PHE A 1 375 ? 56.748 29.511 76.182 1.00 43.02 375 PHE A C 1
ATOM 3082 O O . PHE A 1 375 ? 57.673 28.848 75.729 1.00 45.19 375 PHE A O 1
ATOM 3090 N N . LEU A 1 376 ? 55.540 29.532 75.638 1.00 43.95 376 LEU A N 1
ATOM 3091 C CA . LEU A 1 376 ? 55.241 28.759 74.442 1.00 44.36 376 LEU A CA 1
ATOM 3092 C C . LEU A 1 376 ? 56.308 28.943 73.365 1.00 45.32 376 LEU A C 1
ATOM 3093 O O . LEU A 1 376 ? 56.734 27.975 72.728 1.00 45.39 376 LEU A O 1
ATOM 3098 N N . GLU A 1 377 ? 56.751 30.181 73.170 1.00 47.00 377 GLU A N 1
ATOM 3099 C CA . GLU A 1 377 ? 57.764 30.465 72.161 1.00 48.92 377 GLU A CA 1
ATOM 3100 C C . GLU A 1 377 ? 59.093 29.799 72.492 1.00 49.03 377 GLU A C 1
ATOM 3101 O O . GLU A 1 377 ? 59.750 29.231 71.620 1.00 49.71 377 GLU A O 1
ATOM 3107 N N . GLY A 1 378 ? 59.493 29.878 73.753 1.00 49.04 378 GLY A N 1
ATOM 3108 C CA . GLY A 1 378 ? 60.739 29.258 74.148 1.00 50.50 378 GLY A CA 1
ATOM 3109 C C . GLY A 1 378 ? 60.649 27.767 73.906 1.00 52.40 378 GLY A C 1
ATOM 3110 O O . GLY A 1 378 ? 61.607 27.153 73.436 1.00 53.01 378 GLY A O 1
ATOM 3111 N N . TYR A 1 379 ? 59.491 27.185 74.217 1.00 53.12 379 TYR A N 1
ATOM 3112 C CA . TYR A 1 379 ? 59.275 25.752 74.042 1.00 53.28 379 TYR A CA 1
ATOM 3113 C C . TYR A 1 379 ? 59.276 25.331 72.573 1.00 54.64 379 TYR A C 1
ATOM 3114 O O . TYR A 1 379 ? 59.998 24.412 72.183 1.00 54.93 379 TYR A O 1
ATOM 3123 N N . PHE A 1 380 ? 58.456 25.990 71.761 1.00 55.82 380 PHE A N 1
ATOM 3124 C CA . PHE A 1 380 ? 58.372 25.662 70.340 1.00 57.69 380 PHE A CA 1
ATOM 3125 C C . PHE A 1 380 ? 59.723 25.797 69.640 1.00 58.89 380 PHE A C 1
ATOM 3126 O O . PHE A 1 380 ? 60.224 24.837 69.057 1.00 60.03 380 PHE A O 1
ATOM 3134 N N . ILE A 1 381 ? 60.309 26.987 69.702 1.00 59.10 381 ILE A N 1
ATOM 3135 C CA . ILE A 1 381 ? 61.609 27.236 69.100 1.00 58.46 381 ILE A CA 1
ATOM 3136 C C . ILE A 1 381 ? 62.618 26.152 69.483 1.00 59.40 381 ILE A C 1
ATOM 3137 O O . ILE A 1 381 ? 63.198 25.492 68.622 1.00 59.71 381 ILE A O 1
ATOM 3142 N N . GLY A 1 382 ? 62.826 25.976 70.780 1.00 60.70 382 GLY A N 1
ATOM 3143 C CA . GLY A 1 382 ? 63.762 24.969 71.241 1.00 63.41 382 GLY A CA 1
ATOM 3144 C C . GLY A 1 382 ? 63.461 23.604 70.655 1.00 65.20 382 GLY A C 1
ATOM 3145 O O . GLY A 1 382 ? 64.365 22.898 70.197 1.00 66.14 382 GLY A O 1
ATOM 3146 N N . ASP A 1 383 ? 62.186 23.230 70.670 1.00 66.18 383 ASP A N 1
ATOM 3147 C CA . ASP A 1 383 ? 61.758 21.943 70.140 1.00 67.93 383 ASP A CA 1
ATOM 3148 C C . ASP A 1 383 ? 61.933 21.911 68.617 1.00 68.83 383 ASP A C 1
ATOM 3149 O O . ASP A 1 383 ? 61.859 20.851 67.991 1.00 68.25 383 ASP A O 1
ATOM 3154 N N . GLY A 1 384 ? 62.178 23.078 68.030 1.00 70.35 384 GLY A N 1
ATOM 3155 C CA . GLY A 1 384 ? 62.370 23.165 66.591 1.00 72.15 384 GLY A CA 1
ATOM 3156 C C . GLY A 1 384 ? 61.072 23.065 65.813 1.00 73.60 384 GLY A C 1
ATOM 3157 O O . GLY A 1 384 ? 60.947 22.244 64.907 1.00 74.08 384 GLY A O 1
ATOM 3158 N N . ASP A 1 385 ? 60.104 23.907 66.164 1.00 75.03 385 ASP A N 1
ATOM 3159 C CA . ASP A 1 385 ? 58.801 23.910 65.507 1.00 76.25 385 ASP A CA 1
ATOM 3160 C C . ASP A 1 385 ? 58.468 25.315 65.012 1.00 77.36 385 ASP A C 1
ATOM 3161 O O . ASP A 1 385 ? 57.305 25.715 65.014 1.00 77.63 385 ASP A O 1
ATOM 3166 N N . VAL A 1 386 ? 59.481 26.066 64.592 1.00 78.34 386 VAL A N 1
ATOM 3167 C CA . VAL A 1 386 ? 59.259 27.429 64.115 1.00 79.47 386 VAL A CA 1
ATOM 3168 C C . VAL A 1 386 ? 59.269 27.557 62.590 1.00 81.45 386 VAL A C 1
ATOM 3169 O O . VAL A 1 386 ? 58.799 28.557 62.034 1.00 81.75 386 VAL A O 1
ATOM 3173 N N . HIS A 1 387 ? 59.793 26.536 61.919 1.00 82.99 387 HIS A N 1
ATOM 3174 C CA . HIS A 1 387 ? 59.869 26.520 60.462 1.00 84.42 387 HIS A CA 1
ATOM 3175 C C . HIS A 1 387 ? 59.074 25.314 59.963 1.00 84.76 387 HIS A C 1
ATOM 3176 O O . HIS A 1 387 ? 59.649 24.334 59.484 1.00 84.80 387 HIS A O 1
ATOM 3183 N N . PRO A 1 388 ? 57.735 25.367 60.079 1.00 85.25 388 PRO A N 1
ATOM 3184 C CA . PRO A 1 388 ? 56.884 24.255 59.636 1.00 85.25 388 PRO A CA 1
ATOM 3185 C C . PRO A 1 388 ? 56.445 24.297 58.170 1.00 85.04 388 PRO A C 1
ATOM 3186 O O . PRO A 1 388 ? 56.384 25.363 57.549 1.00 85.67 388 PRO A O 1
ATOM 3190 N N . ASN A 1 389 ? 56.130 23.122 57.633 1.00 84.23 389 ASN A N 1
ATOM 3191 C CA . ASN A 1 389 ? 55.690 22.977 56.247 1.00 82.63 389 ASN A CA 1
ATOM 3192 C C . ASN A 1 389 ? 54.298 22.347 56.257 1.00 80.67 389 ASN A C 1
ATOM 3193 O O . ASN A 1 389 ? 53.762 21.945 55.224 1.00 80.95 389 ASN A O 1
ATOM 3198 N N . LYS A 1 390 ? 53.729 22.280 57.456 1.00 78.00 390 LYS A N 1
ATOM 3199 C CA . LYS A 1 390 ? 52.409 21.718 57.702 1.00 74.92 390 LYS A CA 1
ATOM 3200 C C . LYS A 1 390 ? 52.149 21.886 59.201 1.00 73.47 390 LYS A C 1
ATOM 3201 O O . LYS A 1 390 ? 52.795 22.711 59.858 1.00 73.61 390 LYS A O 1
ATOM 3207 N N . ARG A 1 391 ? 51.219 21.107 59.746 1.00 71.23 391 ARG A N 1
ATOM 3208 C CA . ARG A 1 391 ? 50.911 21.197 61.169 1.00 68.59 391 ARG A CA 1
ATOM 3209 C C . ARG A 1 391 ? 52.136 20.818 62.014 1.00 68.11 391 ARG A C 1
ATOM 3210 O O . ARG A 1 391 ? 52.977 20.011 61.588 1.00 67.80 391 ARG A O 1
ATOM 3218 N N . LEU A 1 392 ? 52.245 21.414 63.201 1.00 66.42 392 LEU A N 1
ATOM 3219 C CA . LEU A 1 392 ? 53.357 21.108 64.091 1.00 64.37 392 LEU A CA 1
ATOM 3220 C C . LEU A 1 392 ? 53.065 19.784 64.780 1.00 63.62 392 LEU A C 1
ATOM 3221 O O . LEU A 1 392 ? 51.913 19.361 64.891 1.00 63.04 392 LEU A O 1
ATOM 3226 N N . ARG A 1 393 ? 54.121 19.124 65.229 1.00 63.77 393 ARG A N 1
ATOM 3227 C CA . ARG A 1 393 ? 53.992 17.855 65.923 1.00 62.81 393 ARG A CA 1
ATOM 3228 C C . ARG A 1 393 ? 54.954 17.906 67.100 1.00 61.25 393 ARG A C 1
ATOM 3229 O O . ARG A 1 393 ? 56.172 17.860 66.918 1.00 61.77 393 ARG A O 1
ATOM 3237 N N . LEU A 1 394 ? 54.397 18.041 68.300 1.00 58.91 394 LEU A N 1
ATOM 3238 C CA . LEU A 1 394 ? 55.188 18.090 69.517 1.00 56.17 394 LEU A CA 1
ATOM 3239 C C . LEU A 1 394 ? 55.146 16.701 70.124 1.00 55.36 394 LEU A C 1
ATOM 3240 O O . LEU A 1 394 ? 54.117 16.024 70.073 1.00 55.27 394 LEU A O 1
ATOM 3245 N N . SER A 1 395 ? 56.273 16.268 70.676 1.00 54.42 395 SER A N 1
ATOM 3246 C CA . SER A 1 395 ? 56.356 14.958 71.293 1.00 53.24 395 SER A CA 1
ATOM 3247 C C . SER A 1 395 ? 56.872 15.087 72.710 1.00 52.64 395 SER A C 1
ATOM 3248 O O . SER A 1 395 ? 57.722 15.922 72.988 1.00 51.94 395 SER A O 1
ATOM 3251 N N . THR A 1 396 ? 56.337 14.270 73.609 1.00 54.10 396 THR A N 1
ATOM 3252 C CA . THR A 1 396 ? 56.762 14.275 75.004 1.00 56.03 396 THR A CA 1
ATOM 3253 C C . THR A 1 396 ? 56.514 12.913 75.605 1.00 57.48 396 THR A C 1
ATOM 3254 O O . THR A 1 396 ? 55.627 12.178 75.161 1.00 57.84 396 THR A O 1
ATOM 3258 N N . LYS A 1 397 ? 57.282 12.590 76.636 1.00 58.11 397 LYS A N 1
ATOM 3259 C CA . LYS A 1 397 ? 57.106 11.326 77.321 1.00 58.54 397 LYS A CA 1
ATOM 3260 C C . LYS A 1 397 ? 56.272 11.630 78.553 1.00 58.51 397 LYS A C 1
ATOM 3261 O O . LYS A 1 397 ? 55.762 10.725 79.216 1.00 60.66 397 LYS A O 1
ATOM 3267 N N . SER A 1 398 ? 56.137 12.922 78.848 1.00 56.86 398 SER A N 1
ATOM 3268 C CA . SER A 1 398 ? 55.370 13.390 80.000 1.00 55.46 398 SER A CA 1
ATOM 3269 C C . SER A 1 398 ? 53.912 13.639 79.614 1.00 53.59 398 SER A C 1
ATOM 3270 O O . SER A 1 398 ? 53.625 14.567 78.861 1.00 53.13 398 SER A O 1
ATOM 3273 N N . GLU A 1 399 ? 52.990 12.826 80.121 1.00 51.53 399 GLU A N 1
ATOM 3274 C CA . GLU A 1 399 ? 51.592 13.033 79.771 1.00 50.90 399 GLU A CA 1
ATOM 3275 C C . GLU A 1 399 ? 51.050 14.279 80.459 1.00 50.66 399 GLU A C 1
ATOM 3276 O O . GLU A 1 399 ? 50.044 14.856 80.033 1.00 50.36 399 GLU A O 1
ATOM 3282 N N . LEU A 1 400 ? 51.724 14.699 81.524 1.00 49.32 400 LEU A N 1
ATOM 3283 C CA . LEU A 1 400 ?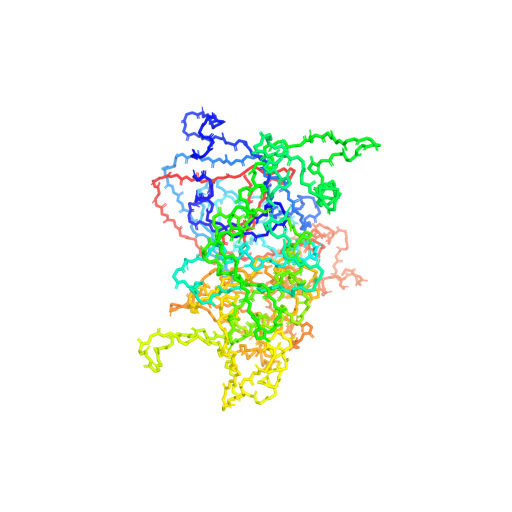 51.304 15.890 82.243 1.00 47.05 400 LEU A CA 1
ATOM 3284 C C . LEU A 1 400 ? 51.517 17.051 81.292 1.00 46.36 400 LEU A C 1
ATOM 3285 O O . LEU A 1 400 ? 50.610 17.844 81.048 1.00 47.12 400 LEU A O 1
ATOM 3290 N N . LEU A 1 401 ? 52.728 17.129 80.748 1.00 44.83 401 LEU A N 1
ATOM 3291 C CA . LEU A 1 401 ? 53.095 18.192 79.820 1.00 43.95 401 LEU A CA 1
ATOM 3292 C C . LEU A 1 401 ? 52.123 18.262 78.642 1.00 43.79 401 LEU A C 1
ATOM 3293 O O . LEU A 1 401 ? 51.648 19.336 78.279 1.00 45.08 401 LEU A O 1
ATOM 3298 N N . ALA A 1 402 ? 51.834 17.116 78.042 1.00 42.76 402 ALA A N 1
ATOM 3299 C CA . ALA A 1 402 ? 50.929 17.085 76.913 1.00 42.99 402 ALA A CA 1
ATOM 3300 C C . ALA A 1 402 ? 49.616 17.761 77.279 1.00 44.17 402 ALA A C 1
ATOM 3301 O O . ALA A 1 402 ? 49.100 18.591 76.521 1.00 44.66 402 ALA A O 1
ATOM 3303 N N . ASN A 1 403 ? 49.069 17.403 78.437 1.00 44.09 403 ASN A N 1
ATOM 3304 C CA . ASN A 1 403 ? 47.820 17.994 78.897 1.00 44.43 403 ASN A CA 1
ATOM 3305 C C . ASN A 1 403 ? 47.989 19.481 79.161 1.00 44.31 403 ASN A C 1
ATOM 3306 O O . ASN A 1 403 ? 47.119 20.275 78.805 1.00 45.02 403 ASN A O 1
ATOM 3311 N N . GLN A 1 404 ? 49.107 19.860 79.782 1.00 42.43 404 GLN A N 1
ATOM 3312 C CA . GLN A 1 404 ? 49.351 21.262 80.089 1.00 40.38 404 GLN A CA 1
ATOM 3313 C C . GLN A 1 404 ? 49.485 22.077 78.823 1.00 40.85 404 GLN A C 1
ATOM 3314 O O . GLN A 1 404 ? 48.920 23.165 78.724 1.00 43.10 404 GLN A O 1
ATOM 3320 N N . LEU A 1 405 ? 50.234 21.565 77.854 1.00 40.46 405 LEU A N 1
ATOM 3321 C CA . LEU A 1 405 ? 50.398 22.281 76.597 1.00 40.58 405 LEU A CA 1
ATOM 3322 C C . LEU A 1 405 ? 49.021 22.588 76.017 1.00 41.68 405 LEU A C 1
ATOM 3323 O O . LEU A 1 405 ? 48.727 23.737 75.659 1.00 41.59 405 LEU A O 1
ATOM 3328 N N . VAL A 1 406 ? 48.178 21.560 75.930 1.00 41.68 406 VAL A N 1
ATOM 3329 C CA . VAL A 1 406 ? 46.831 21.722 75.401 1.00 41.74 406 VAL A CA 1
ATOM 3330 C C . VAL A 1 406 ? 46.053 22.815 76.138 1.00 43.00 406 VAL A C 1
ATOM 3331 O O . VAL A 1 406 ? 45.359 23.626 75.512 1.00 44.36 406 VAL A O 1
ATOM 3335 N N . LEU A 1 407 ? 46.164 22.845 77.464 1.00 42.46 407 LEU A N 1
ATOM 3336 C CA . LEU A 1 407 ? 45.447 23.852 78.234 1.00 41.03 407 LEU A CA 1
ATOM 3337 C C . LEU A 1 407 ? 46.069 25.221 78.034 1.00 40.49 407 LEU A C 1
ATOM 3338 O O . LEU A 1 407 ? 45.356 26.219 77.952 1.00 41.68 407 LEU A O 1
ATOM 3343 N N . LEU A 1 408 ? 47.396 25.268 77.945 1.00 39.98 408 LEU A N 1
ATOM 3344 C CA . LEU A 1 408 ? 48.093 26.534 77.757 1.00 39.01 408 LEU A CA 1
ATOM 3345 C C . LEU A 1 408 ? 47.765 27.103 76.391 1.00 39.64 408 LEU A C 1
ATOM 3346 O O . LEU A 1 408 ? 47.585 28.308 76.241 1.00 40.72 408 LEU A O 1
ATOM 3351 N N . LEU A 1 409 ? 47.699 26.239 75.383 1.00 40.78 409 LEU A N 1
ATOM 3352 C CA . LEU A 1 409 ? 47.387 26.693 74.035 1.00 41.63 409 LEU A CA 1
ATOM 3353 C C . LEU A 1 409 ? 45.972 27.264 74.009 1.00 43.30 409 LEU A C 1
ATOM 3354 O O . LEU A 1 409 ? 45.745 28.377 73.523 1.00 44.20 409 LEU A O 1
ATOM 3359 N N . ASN A 1 410 ? 45.022 26.498 74.536 1.00 43.73 410 ASN A N 1
ATOM 3360 C CA . ASN A 1 410 ? 43.631 26.935 74.596 1.00 44.15 410 ASN A CA 1
ATOM 3361 C C . ASN A 1 410 ? 43.524 28.308 75.243 1.00 45.10 410 ASN A C 1
ATOM 3362 O O . ASN A 1 410 ? 42.750 29.157 74.798 1.00 45.63 410 ASN A O 1
ATOM 3367 N N . SER A 1 411 ? 44.304 28.518 76.300 1.00 45.43 411 SER A N 1
ATOM 3368 C CA . SER A 1 411 ? 44.274 29.782 77.027 1.00 46.71 411 SER A CA 1
ATOM 3369 C C . SER A 1 411 ? 44.749 30.993 76.216 1.00 46.86 411 SER A C 1
ATOM 3370 O O . SER A 1 411 ? 44.482 32.137 76.597 1.00 48.16 411 SER A O 1
ATOM 3373 N N . VAL A 1 412 ? 45.454 30.756 75.111 1.00 45.78 412 VAL A N 1
ATOM 3374 C CA . VAL A 1 412 ? 45.929 31.864 74.287 1.00 45.45 412 VAL A CA 1
ATOM 3375 C C . VAL A 1 412 ? 45.221 31.933 72.936 1.00 45.66 412 VAL A C 1
ATOM 3376 O O . VAL A 1 412 ? 45.705 32.573 71.997 1.00 45.32 412 VAL A O 1
ATOM 3380 N N . GLY A 1 413 ? 44.077 31.256 72.846 1.00 46.15 413 GLY A N 1
ATOM 3381 C CA . GLY A 1 413 ? 43.280 31.283 71.635 1.00 45.13 413 GLY A CA 1
ATOM 3382 C C . GLY A 1 413 ? 43.513 30.241 70.563 1.00 45.62 413 GLY A C 1
ATOM 3383 O O . GLY A 1 413 ? 42.898 30.324 69.498 1.00 47.16 413 GLY A O 1
ATOM 3384 N N . VAL A 1 414 ? 44.387 29.270 70.808 1.00 45.00 414 VAL A N 1
ATOM 3385 C CA . VAL A 1 414 ? 44.651 28.231 69.806 1.00 42.13 414 VAL A CA 1
ATOM 3386 C C . VAL A 1 414 ? 43.644 27.106 70.024 1.00 41.26 414 VAL A C 1
ATOM 3387 O O . VAL A 1 414 ? 43.520 26.591 71.131 1.00 42.19 414 VAL A O 1
ATOM 3391 N N . SER A 1 415 ? 42.920 26.716 68.984 1.00 40.11 415 SER A N 1
ATOM 3392 C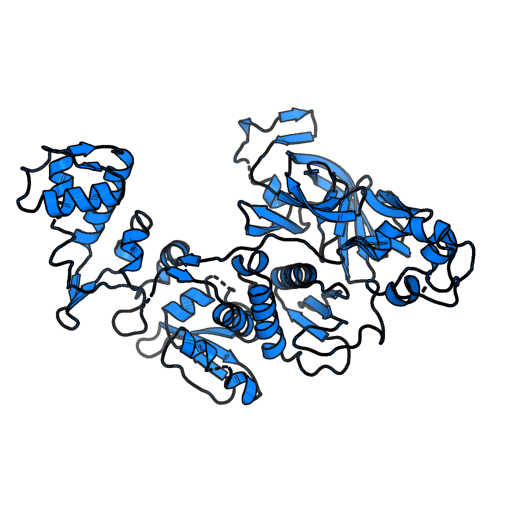 CA . SER A 1 415 ? 41.928 25.661 69.163 1.00 39.82 415 SER A CA 1
ATOM 3393 C C . SER A 1 415 ? 42.173 24.453 68.281 1.00 40.69 415 SER A C 1
ATOM 3394 O O . SER A 1 415 ? 41.766 23.338 68.617 1.00 40.52 415 SER A O 1
ATOM 3397 N N . ALA A 1 416 ? 42.820 24.681 67.140 1.00 43.10 416 ALA A N 1
ATOM 3398 C CA . ALA A 1 416 ? 43.130 23.611 66.190 1.00 44.43 416 ALA A CA 1
ATOM 3399 C C . ALA A 1 416 ? 44.250 22.754 66.773 1.00 46.63 416 ALA A C 1
ATOM 3400 O O . ALA A 1 416 ? 45.419 22.861 66.371 1.00 46.58 416 ALA A O 1
ATOM 3402 N N . VAL A 1 417 ? 43.885 21.904 67.727 1.00 46.50 417 VAL A N 1
ATOM 3403 C CA . VAL A 1 417 ? 44.855 21.056 68.384 1.00 45.90 417 VAL A CA 1
ATOM 3404 C C . VAL A 1 417 ? 44.393 19.622 68.313 1.00 46.48 417 VAL A C 1
ATOM 3405 O O . VAL A 1 417 ? 43.195 19.359 68.295 1.00 47.68 417 VAL A O 1
ATOM 3409 N N . LYS A 1 418 ? 45.346 18.700 68.247 1.00 46.45 418 LYS A N 1
ATOM 3410 C CA . LYS A 1 418 ? 45.037 17.281 68.224 1.00 47.98 418 LYS A CA 1
ATOM 3411 C C . LYS A 1 418 ? 46.010 16.545 69.126 1.00 49.47 418 LYS A C 1
ATOM 3412 O O . LYS A 1 418 ? 47.071 17.066 69.483 1.00 49.54 418 LYS A O 1
ATOM 3418 N N . LEU A 1 419 ? 45.645 15.323 69.484 1.00 49.99 419 LEU A N 1
ATOM 3419 C CA . LEU A 1 419 ? 46.469 14.534 70.366 1.00 51.32 419 LEU A CA 1
ATOM 3420 C C . LEU A 1 419 ? 46.714 13.141 69.850 1.00 53.35 419 LEU A C 1
ATOM 3421 O O . LEU A 1 419 ? 46.109 12.701 68.868 1.00 54.16 419 LEU A O 1
ATOM 3426 N N . GLY A 1 420 ? 47.617 12.462 70.545 1.00 55.50 420 GLY A N 1
ATOM 3427 C CA . GLY A 1 420 ? 47.988 11.103 70.217 1.00 58.48 420 GLY A CA 1
ATOM 3428 C C . GLY A 1 420 ? 49.048 10.642 71.201 1.00 61.23 420 GLY A C 1
ATOM 3429 O O . GLY A 1 420 ? 49.708 11.458 71.848 1.00 61.93 420 GLY A O 1
ATOM 3430 N N . HIS A 1 421 ? 49.198 9.328 71.313 1.00 63.87 421 HIS A N 1
ATOM 3431 C CA . HIS A 1 421 ? 50.166 8.672 72.198 1.00 66.66 421 HIS A CA 1
ATOM 3432 C C . HIS A 1 421 ? 50.429 7.373 71.447 1.00 68.10 421 HIS A C 1
ATOM 3433 O O . HIS A 1 421 ? 49.557 6.511 71.406 1.00 69.21 421 HIS A O 1
ATOM 3440 N N . ASP A 1 422 ? 51.618 7.215 70.867 1.00 69.44 422 ASP A N 1
ATOM 3441 C CA . ASP A 1 422 ? 51.877 6.026 70.055 1.00 70.82 422 ASP A CA 1
ATOM 3442 C C . ASP A 1 422 ? 52.885 4.945 70.456 1.00 71.41 422 ASP A C 1
ATOM 3443 O O . ASP A 1 422 ? 52.724 3.774 70.067 1.00 73.00 422 ASP A O 1
ATOM 3448 N N . SER A 1 423 ? 53.914 5.293 71.218 1.00 70.43 423 SER A N 1
ATOM 3449 C CA . SER A 1 423 ? 54.918 4.297 71.608 1.00 69.51 423 SER A CA 1
ATOM 3450 C C . SER A 1 423 ? 55.797 4.861 72.716 1.00 69.12 423 SER A C 1
ATOM 3451 O O . SER A 1 423 ? 57.007 5.112 72.546 1.00 69.39 423 SER A O 1
ATOM 3454 N N . GLY A 1 424 ? 55.140 5.054 73.855 1.00 67.58 424 GLY A N 1
ATOM 3455 C CA . GLY A 1 424 ? 55.772 5.623 75.027 1.00 65.71 424 GLY A CA 1
ATOM 3456 C C . GLY A 1 424 ? 55.882 7.126 74.834 1.00 64.26 424 GLY A C 1
ATOM 3457 O O . GLY A 1 424 ? 56.590 7.797 75.576 1.00 65.18 424 GLY A O 1
ATOM 3458 N N . VAL A 1 425 ? 55.186 7.661 73.832 1.00 62.65 425 VAL A N 1
ATOM 3459 C CA . VAL A 1 425 ? 55.235 9.098 73.551 1.00 60.16 425 VAL A CA 1
ATOM 3460 C C . VAL A 1 425 ? 53.882 9.760 73.283 1.00 58.17 425 VAL A C 1
ATOM 3461 O O . VAL A 1 425 ? 52.996 9.175 72.655 1.00 59.21 425 VAL A O 1
ATOM 3465 N N . TYR A 1 426 ? 53.745 10.989 73.772 1.00 55.09 426 TYR A N 1
ATOM 3466 C CA . TYR A 1 426 ? 52.535 11.772 73.593 1.00 52.51 426 TYR A CA 1
ATOM 3467 C C . TYR A 1 426 ? 52.793 12.818 72.521 1.00 52.78 426 TYR A C 1
ATOM 3468 O O . TYR A 1 426 ? 53.858 13.434 72.494 1.00 53.07 426 TYR A O 1
ATOM 3477 N N . ARG A 1 427 ? 51.821 13.023 71.640 1.00 52.79 427 ARG A N 1
ATOM 3478 C CA . ARG A 1 427 ? 51.963 14.007 70.575 1.00 52.47 427 ARG A CA 1
ATOM 3479 C C . ARG A 1 427 ? 50.856 15.048 70.645 1.00 51.38 427 ARG A C 1
ATOM 3480 O O . ARG A 1 427 ? 49.691 14.720 70.898 1.00 49.91 427 ARG A O 1
ATOM 3488 N N . VAL A 1 428 ? 51.226 16.300 70.417 1.00 50.36 428 VAL A N 1
ATOM 3489 C CA . VAL A 1 428 ? 50.260 17.382 70.385 1.00 50.51 428 VAL A CA 1
ATOM 3490 C C . VAL A 1 428 ? 50.452 17.994 69.008 1.00 51.41 428 VAL A C 1
ATOM 3491 O O . VAL A 1 428 ? 51.541 18.475 68.687 1.00 51.80 428 VAL A O 1
ATOM 3495 N N . TYR A 1 429 ? 49.414 17.946 68.181 1.00 51.91 429 TYR A N 1
ATOM 3496 C CA . TYR A 1 429 ? 49.504 18.514 66.845 1.00 51.42 429 TYR A CA 1
ATOM 3497 C C . TYR A 1 429 ? 48.817 19.870 66.848 1.00 51.04 429 TYR A C 1
ATOM 3498 O O . TYR A 1 429 ? 47.777 20.047 67.483 1.00 51.64 429 TYR A O 1
ATOM 3507 N N . ILE A 1 430 ? 49.401 20.832 66.149 1.00 50.51 430 ILE A N 1
ATOM 3508 C CA . ILE A 1 430 ? 48.823 22.162 66.094 1.00 51.02 430 ILE A CA 1
ATOM 3509 C C . ILE A 1 430 ? 48.719 22.607 64.652 1.00 52.31 430 ILE A C 1
ATOM 3510 O O . ILE A 1 430 ? 49.724 22.635 63.941 1.00 52.87 430 ILE A O 1
ATOM 3515 N N . ASN A 1 431 ? 47.510 22.943 64.207 1.00 52.99 431 ASN A N 1
ATOM 3516 C CA . ASN A 1 431 ? 47.345 23.384 62.831 1.00 53.53 431 ASN A CA 1
ATOM 3517 C C . ASN A 1 431 ? 46.741 24.765 62.650 1.00 53.85 431 ASN A C 1
ATOM 3518 O O . ASN A 1 431 ? 45.727 24.923 61.972 1.00 54.89 431 ASN A O 1
ATOM 3523 N N . GLU A 1 432 ? 47.361 25.763 63.267 1.00 53.77 432 GLU A N 1
ATOM 3524 C CA . GLU A 1 432 ? 46.915 27.136 63.112 1.00 54.37 432 GLU A CA 1
ATOM 3525 C C . GLU A 1 432 ? 48.018 28.091 63.541 1.00 55.36 432 GLU A C 1
ATOM 3526 O O . GLU A 1 432 ? 48.902 27.741 64.317 1.00 54.67 432 GLU A O 1
ATOM 3532 N N . GLU A 1 433 ? 47.969 29.296 62.999 1.00 57.19 433 GLU A N 1
ATOM 3533 C CA . GLU A 1 433 ? 48.962 30.323 63.273 1.00 59.47 433 GLU A CA 1
ATOM 3534 C C . GLU A 1 433 ? 49.200 30.654 64.751 1.00 58.99 433 GLU A C 1
ATOM 3535 O O . GLU A 1 433 ? 48.295 30.571 65.584 1.00 58.11 433 GLU A O 1
ATOM 3541 N N . LEU A 1 434 ? 50.446 31.013 65.056 1.00 59.10 434 LEU A N 1
ATOM 3542 C CA . LEU A 1 434 ? 50.873 31.421 66.397 1.00 59.63 434 LEU A CA 1
ATOM 3543 C C . LEU A 1 434 ? 51.695 32.682 66.151 1.00 60.23 434 LEU A C 1
ATOM 3544 O O . LEU A 1 434 ? 52.509 32.718 65.231 1.00 61.38 434 LEU A O 1
ATOM 3549 N N . PRO A 1 435 ? 51.489 33.736 66.953 1.00 60.48 435 PRO A N 1
ATOM 3550 C CA . PRO A 1 435 ? 52.262 34.964 66.732 1.00 61.02 435 PRO A CA 1
ATOM 3551 C C . PRO A 1 435 ? 53.752 34.787 66.393 1.00 61.79 435 PRO A C 1
ATOM 3552 O O . PRO A 1 435 ? 54.356 35.668 65.783 1.00 62.53 435 PRO A O 1
ATOM 3556 N N . PHE A 1 436 ? 54.340 33.649 66.751 1.00 62.53 436 PHE A N 1
ATOM 3557 C CA . PHE A 1 436 ? 55.752 33.415 66.459 1.00 63.30 436 PHE A CA 1
ATOM 3558 C C . PHE A 1 436 ? 55.970 32.313 65.435 1.00 64.17 436 PHE A C 1
ATOM 3559 O O . PHE A 1 436 ? 57.099 31.872 65.229 1.00 64.64 436 PHE A O 1
ATOM 3567 N N . VAL A 1 437 ? 54.886 31.869 64.803 1.00 65.32 437 VAL A N 1
ATOM 3568 C CA . VAL A 1 437 ? 54.943 30.834 63.772 1.00 66.87 437 VAL A CA 1
ATOM 3569 C C . VAL A 1 437 ? 53.815 31.048 62.783 1.00 68.62 437 VAL A C 1
ATOM 3570 O O . VAL A 1 437 ? 52.663 31.233 63.179 1.00 69.36 437 VAL A O 1
ATOM 3574 N N . LYS A 1 438 ? 54.134 31.014 61.496 1.00 70.03 438 LYS A N 1
ATOM 3575 C CA . LYS A 1 438 ? 53.104 31.189 60.487 1.00 71.22 438 LYS A CA 1
ATOM 3576 C C . LYS A 1 438 ? 52.625 29.831 60.020 1.00 71.00 438 LYS A C 1
ATOM 3577 O O . LYS A 1 438 ? 53.411 28.993 59.576 1.00 71.38 438 LYS A O 1
ATOM 3583 N N . LEU A 1 439 ? 51.324 29.615 60.141 1.00 70.66 439 LEU A N 1
ATOM 3584 C CA . LEU A 1 439 ? 50.723 28.354 59.737 1.00 70.90 439 LEU A CA 1
ATOM 3585 C C . LEU A 1 439 ? 49.342 28.681 59.174 1.00 71.45 439 LEU A C 1
ATOM 3586 O O . LEU A 1 439 ? 48.599 29.480 59.754 1.00 72.37 439 LEU A O 1
ATOM 3591 N N . ASP A 1 440 ? 49.001 28.083 58.037 1.00 71.05 440 ASP A N 1
ATOM 3592 C CA . ASP A 1 440 ? 47.707 28.351 57.430 1.00 70.82 440 ASP A CA 1
ATOM 3593 C C . ASP A 1 440 ? 46.637 27.354 57.868 1.00 70.22 440 ASP A C 1
ATOM 3594 O O . ASP A 1 440 ? 46.626 26.196 57.435 1.00 70.29 440 ASP A O 1
ATOM 3599 N N . LYS A 1 441 ? 45.740 27.825 58.731 1.00 68.53 441 LYS A N 1
ATOM 3600 C CA . LYS A 1 441 ? 44.645 27.020 59.262 1.00 67.66 441 LYS A CA 1
ATOM 3601 C C . LYS A 1 441 ? 43.676 26.587 58.166 1.00 67.44 441 LYS A C 1
ATOM 3602 O O . LYS A 1 441 ? 43.013 25.554 58.282 1.00 66.33 441 LYS A O 1
ATOM 3608 N N . LYS A 1 442 ? 43.586 27.389 57.108 1.00 68.10 442 LYS A N 1
ATOM 3609 C CA . LYS A 1 442 ? 42.698 27.079 55.992 1.00 68.40 442 LYS A CA 1
ATOM 3610 C C . LYS A 1 442 ? 43.136 25.789 55.297 1.00 68.03 442 LYS A C 1
ATOM 3611 O O . LYS A 1 442 ? 42.300 25.024 54.804 1.00 67.12 442 LYS A O 1
ATOM 3617 N N . LYS A 1 443 ? 44.449 25.558 55.272 1.00 67.78 443 LYS A N 1
ATOM 3618 C CA . LYS A 1 443 ? 45.034 24.374 54.648 1.00 68.13 443 LYS A CA 1
ATOM 3619 C C . LYS A 1 443 ? 44.924 23.157 55.569 1.00 68.03 443 LYS A C 1
ATOM 3620 O O . LYS A 1 443 ? 45.547 23.121 56.633 1.00 68.33 443 LYS A O 1
ATOM 3626 N N . ASN A 1 444 ? 44.139 22.164 55.143 1.00 68.08 444 ASN A N 1
ATOM 3627 C CA . ASN A 1 444 ? 43.895 20.932 55.913 1.00 67.10 444 ASN A CA 1
ATOM 3628 C C . ASN A 1 444 ? 43.350 21.310 57.285 1.00 65.73 444 ASN A C 1
ATOM 3629 O O . ASN A 1 444 ? 43.852 20.855 58.315 1.00 65.92 444 ASN A O 1
ATOM 3634 N N . ALA A 1 445 ? 42.312 22.143 57.278 1.00 64.27 445 ALA A N 1
ATOM 3635 C CA . ALA A 1 445 ? 41.688 22.644 58.499 1.00 62.19 445 ALA A CA 1
ATOM 3636 C C . ALA A 1 445 ? 41.286 21.588 59.522 1.00 60.86 445 ALA A C 1
ATOM 3637 O O . ALA A 1 445 ? 40.960 20.448 59.175 1.00 59.78 445 ALA A O 1
ATOM 3639 N N . TYR A 1 446 ? 41.324 21.990 60.792 1.00 59.75 446 TYR A N 1
ATOM 3640 C CA . TYR A 1 446 ? 40.947 21.130 61.911 1.00 57.62 446 TYR A CA 1
ATOM 3641 C C . TYR A 1 446 ? 39.496 21.418 62.294 1.00 55.82 446 TYR A C 1
ATOM 3642 O O . TYR A 1 446 ? 38.926 22.442 61.902 1.00 55.48 446 TYR A O 1
ATOM 3651 N N . TYR A 1 447 ? 38.912 20.510 63.066 1.00 53.36 447 TYR A N 1
ATOM 3652 C CA . TYR A 1 447 ? 37.526 20.621 63.525 1.00 51.78 447 TYR A CA 1
ATOM 3653 C C . TYR A 1 447 ? 37.156 22.003 64.075 1.00 51.30 447 TYR A C 1
ATOM 3654 O O . TYR A 1 447 ? 36.053 22.494 63.838 1.00 50.84 447 TYR A O 1
ATOM 3663 N N . SER A 1 448 ? 38.080 22.626 64.804 1.00 51.32 448 SER A N 1
ATOM 3664 C CA . SER A 1 448 ? 37.826 23.930 65.419 1.00 50.46 448 SER A CA 1
ATOM 3665 C C . SER A 1 448 ? 37.594 25.062 64.430 1.00 50.40 448 SER A C 1
ATOM 3666 O O . SER A 1 448 ? 36.969 26.071 64.768 1.00 50.64 448 SER A O 1
ATOM 3669 N N . HIS A 1 449 ? 38.094 24.904 63.212 1.00 50.78 449 HIS A N 1
ATOM 3670 C CA . HIS A 1 449 ? 37.928 25.943 62.199 1.00 50.37 449 HIS A CA 1
ATOM 3671 C C . HIS A 1 449 ? 36.988 25.447 61.123 1.00 48.63 449 HIS A C 1
ATOM 3672 O O . HIS A 1 449 ? 37.163 25.724 59.944 1.00 48.46 449 HIS A O 1
ATOM 3679 N N . VAL A 1 450 ? 35.980 24.702 61.560 1.00 47.92 450 VAL A N 1
ATOM 3680 C CA . VAL A 1 450 ? 34.986 24.147 60.664 1.00 46.56 450 VAL A CA 1
ATOM 3681 C C . VAL A 1 450 ? 33.653 23.945 61.377 1.00 47.33 450 VAL A C 1
ATOM 3682 O O . VAL A 1 450 ? 33.596 23.581 62.560 1.00 47.36 450 VAL A O 1
ATOM 3686 N N . ILE A 1 451 ? 32.580 24.212 60.644 1.00 47.50 451 ILE A N 1
ATOM 3687 C CA . ILE A 1 451 ? 31.232 24.033 61.154 1.00 47.29 451 ILE A CA 1
ATOM 3688 C C . ILE A 1 451 ? 30.783 22.710 60.536 1.00 47.99 451 ILE A C 1
ATOM 3689 O O . ILE A 1 451 ? 30.756 22.565 59.317 1.00 48.53 451 ILE A O 1
ATOM 3694 N N . PRO A 1 452 ? 30.450 21.721 61.372 1.00 49.56 452 PRO A N 1
ATOM 3695 C CA . PRO A 1 452 ? 30.008 20.411 60.878 1.00 51.00 452 PRO A CA 1
ATOM 3696 C C . PRO A 1 452 ? 28.933 20.566 59.808 1.00 52.36 452 PRO A C 1
ATOM 3697 O O . PRO A 1 452 ? 28.002 21.355 59.975 1.00 53.53 452 PRO A O 1
ATOM 3701 N N . LYS A 1 453 ? 29.043 19.818 58.716 1.00 54.04 453 LYS A N 1
ATOM 3702 C CA . LYS A 1 453 ? 28.042 19.935 57.665 1.00 55.98 453 LYS A CA 1
ATOM 3703 C C . LYS A 1 453 ? 26.682 19.402 58.096 1.00 55.79 453 LYS A C 1
ATOM 3704 O O . LYS A 1 453 ? 25.660 19.863 57.590 1.00 55.86 453 LYS A O 1
ATOM 3710 N N . GLU A 1 454 ? 26.646 18.450 59.026 1.00 55.81 454 GLU A N 1
ATOM 3711 C CA . GLU A 1 454 ? 25.352 17.938 59.469 1.00 56.22 454 GLU A CA 1
ATOM 3712 C C . GLU A 1 454 ? 24.626 19.061 60.176 1.00 55.93 454 GLU A C 1
ATOM 3713 O O . GLU A 1 454 ? 23.410 19.215 60.027 1.00 57.31 454 GLU A O 1
ATOM 3719 N N . VAL A 1 455 ? 25.376 19.840 60.953 1.00 53.71 455 VAL A N 1
ATOM 3720 C CA . VAL A 1 455 ? 24.792 20.947 61.699 1.00 52.57 455 VAL A CA 1
ATOM 3721 C C . VAL A 1 455 ? 24.215 21.970 60.730 1.00 52.12 455 VAL A C 1
ATOM 3722 O O . VAL A 1 455 ? 23.075 22.413 60.880 1.00 51.73 455 VAL A O 1
ATOM 3726 N N . LEU A 1 456 ? 25.005 22.344 59.733 1.00 51.54 456 LEU A N 1
ATOM 3727 C CA . LEU A 1 456 ? 24.542 23.308 58.755 1.00 51.92 456 LEU A CA 1
ATOM 3728 C C . LEU A 1 456 ? 23.338 22.711 58.059 1.00 53.19 456 LEU A C 1
ATOM 3729 O O . LEU A 1 456 ? 22.286 23.341 57.950 1.00 53.61 456 LEU A O 1
ATOM 3734 N N . SER A 1 457 ? 23.508 21.479 57.597 1.00 55.24 457 SER A N 1
ATOM 3735 C CA . SER A 1 457 ? 22.454 20.758 56.906 1.00 56.84 457 SER A CA 1
ATOM 3736 C C . SER A 1 457 ? 21.161 20.856 57.713 1.00 58.26 457 SER A C 1
ATOM 3737 O O . SER A 1 457 ? 20.143 21.357 57.230 1.00 59.11 457 SER A O 1
ATOM 3740 N N . GLU A 1 458 ? 21.212 20.386 58.951 1.00 59.55 458 GLU A N 1
ATOM 3741 C CA . GLU A 1 458 ? 20.052 20.423 59.824 1.00 61.75 458 GLU A CA 1
ATOM 3742 C C . GLU A 1 458 ? 19.435 21.821 59.935 1.00 61.59 458 GLU A C 1
ATOM 3743 O O . GLU A 1 458 ? 18.281 22.030 59.554 1.00 62.55 458 GLU A O 1
ATOM 3749 N N . VAL A 1 459 ? 20.214 22.766 60.457 1.00 61.26 459 VAL A N 1
ATOM 3750 C CA . VAL A 1 459 ? 19.770 24.144 60.669 1.00 59.96 459 VAL A CA 1
ATOM 3751 C C . VAL A 1 459 ? 19.164 24.846 59.462 1.00 60.69 459 VAL A C 1
ATOM 3752 O O . VAL A 1 459 ? 18.089 25.442 59.559 1.00 60.41 459 VAL A O 1
ATOM 3756 N N . PHE A 1 460 ? 19.853 24.784 58.329 1.00 60.96 460 PHE A N 1
ATOM 3757 C CA . PHE A 1 460 ? 19.384 25.462 57.131 1.00 62.18 460 PHE A CA 1
ATOM 3758 C C . PHE A 1 460 ? 18.514 24.647 56.181 1.00 65.15 460 PHE A C 1
ATOM 3759 O O . PHE A 1 460 ? 17.993 25.185 55.201 1.00 65.68 460 PHE A O 1
ATOM 3767 N N . GLY A 1 461 ? 18.354 23.358 56.461 1.00 67.94 461 GLY A N 1
ATOM 3768 C CA . GLY A 1 461 ? 17.526 22.528 55.601 1.00 71.66 461 GLY A CA 1
ATOM 3769 C C . GLY A 1 461 ? 18.101 22.296 54.214 1.00 73.79 461 GLY A C 1
ATOM 3770 O O . GLY A 1 461 ? 17.502 21.592 53.395 1.00 73.97 461 GLY A O 1
ATOM 3771 N N . LYS A 1 462 ? 19.249 22.905 53.936 1.00 75.49 462 LYS A N 1
ATOM 3772 C CA . LYS A 1 462 ? 19.909 22.721 52.651 1.00 77.65 462 LYS A CA 1
ATOM 3773 C C . LYS A 1 462 ? 20.885 21.568 52.860 1.00 80.10 462 LYS A C 1
ATOM 3774 O O . LYS A 1 462 ? 21.024 21.053 53.971 1.00 80.68 462 LYS A O 1
ATOM 3780 N N . VAL A 1 463 ? 21.549 21.159 51.785 1.00 82.62 463 VAL A N 1
ATOM 3781 C CA . VAL A 1 463 ? 22.556 20.107 51.856 1.00 83.80 463 VAL A CA 1
ATOM 3782 C C . VAL A 1 463 ? 23.812 20.847 51.421 1.00 84.36 463 VAL A C 1
ATOM 3783 O O . VAL A 1 463 ? 23.821 21.524 50.388 1.00 84.30 463 VAL A O 1
ATOM 3787 N N . PHE A 1 464 ? 24.869 20.738 52.213 1.00 85.32 464 PHE A N 1
ATOM 3788 C CA . PHE A 1 464 ? 26.082 21.474 51.906 1.00 86.53 464 PHE A CA 1
ATOM 3789 C C . PHE A 1 464 ? 27.229 20.727 51.248 1.00 87.61 464 PHE A C 1
ATOM 3790 O O . PHE A 1 464 ? 27.613 19.628 51.668 1.00 87.06 464 PHE A O 1
ATOM 3798 N N . GLN A 1 465 ? 27.761 21.358 50.200 1.00 88.78 465 GLN A N 1
ATOM 3799 C CA . GLN A 1 465 ? 28.883 20.830 49.433 1.00 89.00 465 GLN A CA 1
ATOM 3800 C C . GLN A 1 465 ? 29.827 20.131 50.394 1.00 88.16 465 GLN A C 1
ATOM 3801 O O . GLN A 1 465 ? 29.981 18.908 50.366 1.00 87.84 465 GLN A O 1
ATOM 3807 N N . LYS A 1 466 ? 30.441 20.932 51.258 1.00 87.36 466 LYS A N 1
ATOM 3808 C CA . LYS A 1 466 ? 31.379 20.435 52.251 1.00 85.94 466 LYS A CA 1
ATOM 3809 C C . LYS A 1 466 ? 31.229 21.215 53.561 1.00 84.42 466 LYS A C 1
ATOM 3810 O O . LYS A 1 466 ? 30.132 21.676 53.913 1.00 83.92 466 LYS A O 1
ATOM 3816 N N . ASN A 1 467 ? 32.343 21.352 54.277 1.00 82.11 467 ASN A N 1
ATOM 3817 C CA . ASN A 1 467 ? 32.370 22.073 55.542 1.00 78.58 467 ASN A CA 1
ATOM 3818 C C . ASN A 1 467 ? 32.777 23.528 55.334 1.00 76.35 467 ASN A C 1
ATOM 3819 O O . ASN A 1 467 ? 33.619 23.847 54.483 1.00 76.20 467 ASN A O 1
ATOM 3824 N N . VAL A 1 468 ? 32.161 24.403 56.120 1.00 72.33 468 VAL A N 1
ATOM 3825 C CA . VAL A 1 468 ? 32.413 25.833 56.050 1.00 67.57 468 VAL A CA 1
ATOM 3826 C C . VAL A 1 468 ? 33.103 26.304 57.318 1.00 64.49 468 VAL A C 1
ATOM 3827 O O . VAL A 1 468 ? 32.766 25.860 58.411 1.00 65.05 468 VAL A O 1
ATOM 3831 N N . SER A 1 469 ? 34.073 27.196 57.178 1.00 60.59 469 SER A N 1
ATOM 3832 C CA . SER A 1 469 ? 34.762 27.716 58.346 1.00 57.82 469 SER A CA 1
ATOM 3833 C C . SER A 1 469 ? 33.825 28.714 58.998 1.00 56.66 469 SER A C 1
ATOM 3834 O O . SER A 1 469 ? 32.853 29.145 58.385 1.00 55.90 469 SER A O 1
ATOM 3837 N N . PRO A 1 470 ? 34.071 29.059 60.268 1.00 55.79 470 PRO A N 1
ATOM 3838 C CA . PRO A 1 470 ? 33.173 30.031 60.889 1.00 55.20 470 PRO A CA 1
ATOM 3839 C C . PRO A 1 470 ? 33.261 31.357 60.135 1.00 56.04 470 PRO A C 1
ATOM 3840 O O . PRO A 1 470 ? 32.310 32.140 60.113 1.00 56.34 470 PRO A O 1
ATOM 3844 N N . GLN A 1 471 ? 34.414 31.580 59.505 1.00 56.74 471 GLN A N 1
ATOM 3845 C CA . GLN A 1 471 ? 34.700 32.794 58.737 1.00 56.40 471 GLN A CA 1
ATOM 3846 C C . GLN A 1 471 ? 33.787 32.880 57.524 1.00 55.18 471 GLN A C 1
ATOM 3847 O O . GLN A 1 471 ? 33.139 33.900 57.281 1.00 55.35 471 GLN A O 1
ATOM 3853 N N . THR A 1 472 ? 33.765 31.794 56.759 1.00 53.74 472 THR A N 1
ATOM 3854 C CA . THR A 1 472 ? 32.946 31.677 55.560 1.00 52.03 472 THR A CA 1
ATOM 3855 C C . THR A 1 472 ? 31.471 31.553 55.942 1.00 51.71 472 THR A C 1
ATOM 3856 O O . THR A 1 472 ? 30.593 31.591 55.088 1.00 53.11 472 THR A O 1
ATOM 3860 N N . PHE A 1 473 ? 31.207 31.369 57.229 1.00 50.93 473 PHE A N 1
ATOM 3861 C CA . PHE A 1 473 ? 29.843 31.259 57.724 1.00 50.41 473 PHE A CA 1
ATOM 3862 C C . PHE A 1 473 ? 29.387 32.708 57.889 1.00 52.57 473 PHE A C 1
ATOM 3863 O O . PHE A 1 473 ? 28.389 33.126 57.300 1.00 53.24 473 PHE A O 1
ATOM 3871 N N . ARG A 1 474 ? 30.134 33.478 58.678 1.00 53.54 474 ARG A N 1
ATOM 3872 C CA . ARG A 1 474 ? 29.797 34.877 58.903 1.00 54.82 474 ARG A CA 1
ATOM 3873 C C . ARG A 1 474 ? 29.551 35.576 57.572 1.00 57.11 474 ARG A C 1
ATOM 3874 O O . ARG A 1 474 ? 28.613 36.367 57.438 1.00 57.84 474 ARG A O 1
ATOM 3882 N N . LYS A 1 475 ? 30.394 35.279 56.588 1.00 58.40 475 LYS A N 1
ATOM 3883 C CA . LYS A 1 475 ? 30.269 35.895 55.272 1.00 58.65 475 LYS A CA 1
ATOM 3884 C C . LYS A 1 475 ? 29.001 35.495 54.541 1.00 58.13 475 LYS A C 1
ATOM 3885 O O . LYS A 1 475 ? 28.328 36.348 53.967 1.00 59.71 475 LYS A O 1
ATOM 3899 N N . VAL A 1 477 ? 26.286 34.794 55.687 1.00 56.85 477 VAL A N 1
ATOM 3900 C CA . VAL A 1 477 ? 25.169 35.445 56.348 1.00 55.06 477 VAL A CA 1
ATOM 3901 C C . VAL A 1 477 ? 25.059 36.875 55.823 1.00 55.70 477 VAL A C 1
ATOM 3902 O O . VAL A 1 477 ? 23.983 37.325 55.428 1.00 57.38 477 VAL A O 1
ATOM 3906 N N . GLU A 1 478 ? 26.186 37.580 55.778 1.00 57.00 478 GLU A N 1
ATOM 3907 C CA . GLU A 1 478 ? 26.203 38.967 55.318 1.00 56.30 478 GLU A CA 1
ATOM 3908 C C . GLU A 1 478 ? 25.835 39.220 53.857 1.00 56.42 478 GLU A C 1
ATOM 3909 O O . GLU A 1 478 ? 25.645 40.359 53.454 1.00 57.46 478 GLU A O 1
ATOM 3915 N N . ASP A 1 479 ? 25.737 38.187 53.030 1.00 56.06 479 ASP A N 1
ATOM 3916 C CA . ASP A 1 479 ? 25.383 38.409 51.593 1.00 56.53 479 ASP A CA 1
ATOM 3917 C C . ASP A 1 479 ? 24.308 37.390 51.160 1.00 55.69 479 ASP A C 1
ATOM 3918 O O . ASP A 1 479 ? 24.295 36.888 50.021 1.00 57.34 479 ASP A O 1
ATOM 3923 N N . GLY A 1 480 ? 23.469 37.069 52.143 1.00 56.35 480 GLY A N 1
ATOM 3924 C CA . GLY A 1 480 ? 22.345 36.176 51.984 1.00 54.05 480 GLY A CA 1
ATOM 3925 C C . GLY A 1 480 ? 22.539 34.731 51.603 1.00 53.74 480 GLY A C 1
ATOM 3926 O O . GLY A 1 480 ? 21.544 34.054 51.307 1.00 53.65 480 GLY A O 1
ATOM 3927 N N . ARG A 1 481 ? 23.770 34.233 51.591 1.00 51.89 481 ARG A N 1
ATOM 3928 C CA . ARG A 1 481 ? 23.952 32.833 51.223 1.00 52.22 481 ARG A CA 1
ATOM 3929 C C . ARG A 1 481 ? 23.342 31.924 52.301 1.00 51.82 481 ARG A C 1
ATOM 3930 O O . ARG A 1 481 ? 22.919 30.794 52.022 1.00 49.55 481 ARG A O 1
ATOM 3938 N N . LEU A 1 482 ? 23.292 32.443 53.528 1.00 50.85 482 LEU A N 1
ATOM 3939 C CA . LEU A 1 482 ? 22.713 31.735 54.666 1.00 50.70 482 LEU A CA 1
ATOM 3940 C C . LEU A 1 482 ? 21.620 32.605 55.282 1.00 50.73 482 LEU A C 1
ATOM 3941 O O . LEU A 1 482 ? 21.793 33.817 55.452 1.00 50.27 482 LEU A O 1
ATOM 3946 N N . ASP A 1 483 ? 20.498 31.983 55.623 1.00 51.22 483 ASP A N 1
ATOM 3947 C CA . ASP A 1 483 ? 19.393 32.709 56.227 1.00 51.99 483 ASP A CA 1
ATOM 3948 C C . ASP A 1 483 ? 19.844 33.298 57.556 1.00 51.47 483 ASP A C 1
ATOM 3949 O O . ASP A 1 483 ? 20.120 32.569 58.496 1.00 54.01 483 ASP A O 1
ATOM 3954 N N . PRO A 1 484 ? 19.911 34.622 57.663 1.00 50.86 484 PRO A N 1
ATOM 3955 C CA . PRO A 1 484 ? 20.345 35.230 58.925 1.00 51.47 484 PRO A CA 1
ATOM 3956 C C . PRO A 1 484 ? 19.495 34.913 60.155 1.00 52.53 484 PRO A C 1
ATOM 3957 O O . PRO A 1 484 ? 20.010 34.888 61.277 1.00 52.60 484 PRO A O 1
ATOM 3961 N N . GLU A 1 485 ? 18.200 34.675 59.964 1.00 53.74 485 GLU A N 1
ATOM 3962 C CA . GLU A 1 485 ? 17.341 34.357 61.104 1.00 53.88 485 GLU A CA 1
ATOM 3963 C C . GLU A 1 485 ? 17.607 32.928 61.579 1.00 52.52 485 GLU A C 1
ATOM 3964 O O . GLU A 1 485 ? 17.686 32.662 62.780 1.00 51.75 485 GLU A O 1
ATOM 3970 N N . LYS A 1 486 ? 17.744 32.007 60.635 1.00 51.23 486 LYS A N 1
ATOM 3971 C CA . LYS A 1 486 ? 18.037 30.627 60.987 1.00 50.75 486 LYS A CA 1
ATOM 3972 C C . LYS A 1 486 ? 19.471 30.567 61.493 1.00 50.48 486 LYS A C 1
ATOM 3973 O O . LYS A 1 486 ? 19.770 29.886 62.470 1.00 52.73 486 LYS A O 1
ATOM 3979 N N . ALA A 1 487 ? 20.356 31.290 60.819 1.00 49.48 487 ALA A N 1
ATOM 3980 C CA . ALA A 1 487 ? 21.759 31.313 61.178 1.00 47.92 487 ALA A CA 1
ATOM 3981 C C . ALA A 1 487 ? 21.964 31.677 62.641 1.00 48.61 487 ALA A C 1
ATOM 3982 O O . ALA A 1 487 ? 22.932 31.230 63.262 1.00 50.20 487 ALA A O 1
ATOM 3984 N N . GLN A 1 488 ? 21.060 32.471 63.207 1.00 47.70 488 GLN A N 1
ATOM 3985 C CA . GLN A 1 488 ? 21.218 32.871 64.600 1.00 47.52 488 GLN A CA 1
ATOM 3986 C C . GLN A 1 488 ? 21.114 31.705 65.578 1.00 48.60 488 GLN A C 1
ATOM 3987 O O . GLN A 1 488 ? 21.632 31.775 66.695 1.00 49.02 488 GLN A O 1
ATOM 3993 N N . ARG A 1 489 ? 20.439 30.636 65.169 1.00 49.49 489 ARG A N 1
ATOM 3994 C CA . ARG A 1 489 ? 20.297 29.461 66.022 1.00 50.24 489 ARG A CA 1
ATOM 3995 C C . ARG A 1 489 ? 21.666 28.942 66.416 1.00 49.06 489 ARG A C 1
ATOM 3996 O O . ARG A 1 489 ? 21.814 28.296 67.454 1.00 49.45 489 ARG A O 1
ATOM 4004 N N . LEU A 1 490 ? 22.659 29.223 65.576 1.00 46.53 490 LEU A N 1
ATOM 4005 C CA . LEU A 1 490 ? 24.021 28.769 65.806 1.00 44.82 490 LEU A CA 1
ATOM 4006 C C . LEU A 1 490 ? 24.952 29.847 66.339 1.00 46.05 490 LEU A C 1
ATOM 4007 O O . LEU A 1 490 ? 26.170 29.640 66.384 1.00 46.76 490 LEU A O 1
ATOM 4012 N N . SER A 1 491 ? 24.416 30.996 66.738 1.00 45.99 491 SER A N 1
ATOM 4013 C CA . SER A 1 491 ? 25.303 32.050 67.222 1.00 46.98 491 SER A CA 1
ATOM 4014 C C . SER A 1 491 ? 26.168 31.532 68.374 1.00 46.36 491 SER A C 1
ATOM 4015 O O . SER A 1 491 ? 27.310 31.970 68.552 1.00 45.61 491 SER A O 1
ATOM 4018 N N . TRP A 1 492 ? 25.632 30.593 69.150 1.00 45.33 492 TRP A N 1
ATOM 4019 C CA . TRP A 1 492 ? 26.386 30.047 70.265 1.00 44.41 492 TRP A CA 1
ATOM 4020 C C . TRP A 1 492 ? 27.620 29.307 69.751 1.00 46.49 492 TRP A C 1
ATOM 4021 O O . TRP A 1 492 ? 28.675 29.334 70.388 1.00 49.08 492 TRP A O 1
ATOM 4032 N N . LEU A 1 493 ? 27.489 28.646 68.600 1.00 45.78 493 LEU A N 1
ATOM 4033 C CA . LEU A 1 493 ? 28.601 27.897 68.019 1.00 44.14 493 LEU A CA 1
ATOM 4034 C C . LEU A 1 493 ? 29.633 28.772 67.320 1.00 43.63 493 LEU A C 1
ATOM 4035 O O . LEU A 1 493 ? 30.817 28.448 67.304 1.00 44.93 493 LEU A O 1
ATOM 4040 N N . ILE A 1 494 ? 29.186 29.872 66.729 1.00 43.34 494 ILE A N 1
ATOM 4041 C CA . ILE A 1 494 ? 30.099 30.762 66.033 1.00 43.34 494 ILE A CA 1
ATOM 4042 C C . ILE A 1 494 ? 30.673 31.793 66.988 1.00 43.58 494 ILE A C 1
ATOM 4043 O O . ILE A 1 494 ? 31.845 32.154 66.899 1.00 44.10 494 ILE A O 1
ATOM 4048 N N . GLU A 1 495 ? 29.847 32.248 67.917 1.00 44.22 495 GLU A N 1
ATOM 4049 C CA . GLU A 1 495 ? 30.257 33.266 68.871 1.00 46.73 495 GLU A CA 1
ATOM 4050 C C . GLU A 1 495 ? 30.796 32.766 70.213 1.00 46.54 495 GLU A C 1
ATOM 4051 O O . GLU A 1 495 ? 31.514 33.500 70.904 1.00 47.22 495 GLU A O 1
ATOM 4057 N N . GLY A 1 496 ? 30.449 31.535 70.587 1.00 45.40 496 GLY A N 1
ATOM 4058 C CA . GLY A 1 496 ? 30.894 30.988 71.861 1.00 42.83 496 GLY A CA 1
ATOM 4059 C C . GLY A 1 496 ? 32.337 30.517 71.910 1.00 41.86 496 GLY A C 1
ATOM 4060 O O . GLY A 1 496 ? 33.105 30.707 70.965 1.00 41.29 496 GLY A O 1
ATOM 4061 N N . ASP A 1 497 ? 32.714 29.896 73.022 1.00 41.21 497 ASP A N 1
ATOM 4062 C CA . ASP A 1 497 ? 34.075 29.393 73.170 1.00 41.49 497 ASP A CA 1
ATOM 4063 C C . ASP A 1 497 ? 34.133 27.863 73.134 1.00 40.56 497 ASP A C 1
ATOM 4064 O O . ASP A 1 497 ? 34.967 27.232 73.782 1.00 40.29 497 ASP A O 1
ATOM 4069 N N . VAL A 1 498 ? 33.251 27.282 72.336 1.00 40.96 498 VAL A N 1
ATOM 4070 C CA . VAL A 1 498 ? 33.157 25.845 72.198 1.00 41.06 498 VAL A CA 1
ATOM 4071 C C . VAL A 1 498 ? 33.182 25.439 70.730 1.00 42.38 498 VAL A C 1
ATOM 4072 O O . VAL A 1 498 ? 32.718 26.179 69.862 1.00 44.14 498 VAL A O 1
ATOM 4076 N N . VAL A 1 499 ? 33.747 24.268 70.452 1.00 41.32 499 VAL A N 1
ATOM 4077 C CA . VAL A 1 499 ? 33.793 23.746 69.092 1.00 40.05 499 VAL A CA 1
ATOM 4078 C C . VAL A 1 499 ? 33.365 22.283 69.159 1.00 39.28 499 VAL A C 1
ATOM 4079 O O . VAL A 1 499 ? 33.406 21.660 70.223 1.00 37.77 499 VAL A O 1
ATOM 4083 N N . LEU A 1 500 ? 32.947 21.728 68.032 1.00 39.47 500 LEU A N 1
ATOM 4084 C CA . LEU A 1 500 ? 32.482 20.356 68.036 1.00 40.75 500 LEU A CA 1
ATOM 4085 C C . LEU A 1 500 ? 33.491 19.340 67.537 1.00 41.92 500 LEU A C 1
ATOM 4086 O O . LEU A 1 500 ? 33.877 19.351 66.370 1.00 42.83 500 LEU A O 1
ATOM 4091 N N . ASP A 1 501 ? 33.929 18.472 68.439 1.00 43.76 501 ASP A N 1
ATOM 4092 C CA . ASP A 1 501 ? 34.858 17.405 68.092 1.00 45.27 501 ASP A CA 1
ATOM 4093 C C . ASP A 1 501 ? 33.912 16.233 67.836 1.00 45.74 501 ASP A C 1
ATOM 4094 O O . ASP A 1 501 ? 32.728 16.309 68.177 1.00 47.26 501 ASP A O 1
ATOM 4099 N N . ARG A 1 502 ? 34.407 15.149 67.256 1.00 45.92 502 ARG A N 1
ATOM 4100 C CA . ARG A 1 502 ? 33.529 14.031 66.931 1.00 45.36 502 ARG A CA 1
ATOM 4101 C C . ARG A 1 502 ? 33.985 12.676 67.477 1.00 44.09 502 ARG A C 1
ATOM 4102 O O . ARG A 1 502 ? 35.175 12.356 67.460 1.00 42.77 502 ARG A O 1
ATOM 4110 N N . VAL A 1 503 ? 33.027 11.885 67.959 1.00 42.72 503 VAL A N 1
ATOM 4111 C CA . VAL A 1 503 ? 33.330 10.568 68.513 1.00 41.58 503 VAL A CA 1
ATOM 4112 C C . VAL A 1 503 ? 33.834 9.638 67.434 1.00 41.97 503 VAL A C 1
ATOM 4113 O O . VAL A 1 503 ? 33.193 9.481 66.392 1.00 42.47 503 VAL A O 1
ATOM 4117 N N . GLU A 1 504 ? 34.979 9.015 67.693 1.00 42.28 504 GLU A N 1
ATOM 4118 C CA . GLU A 1 504 ? 35.577 8.082 66.749 1.00 42.24 504 GLU A CA 1
ATOM 4119 C C . GLU A 1 504 ? 35.260 6.652 67.169 1.00 41.43 504 GLU A C 1
ATOM 4120 O O . GLU A 1 504 ? 34.834 5.835 66.347 1.00 41.61 504 GLU A O 1
ATOM 4126 N N . SER A 1 50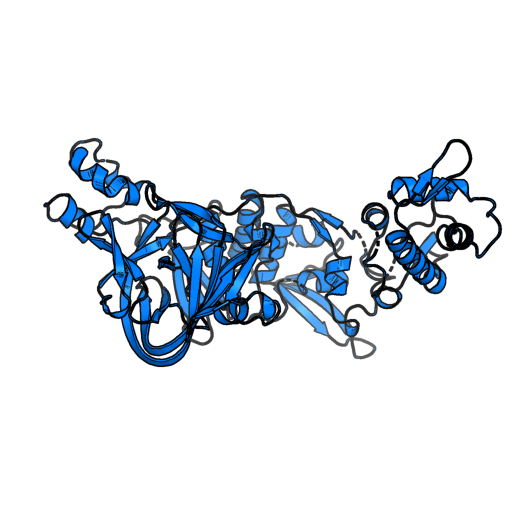5 ? 35.466 6.360 68.449 1.00 40.09 505 SER A N 1
ATOM 4127 C CA . SER A 1 505 ? 35.193 5.037 68.995 1.00 39.48 505 SER A CA 1
ATOM 4128 C C . SER A 1 505 ? 34.674 5.138 70.424 1.00 39.81 505 SER A C 1
ATOM 4129 O O . SER A 1 505 ? 34.934 6.118 71.136 1.00 40.49 505 SER A O 1
ATOM 4132 N N . VAL A 1 506 ? 33.948 4.103 70.831 1.00 40.42 506 VAL A N 1
ATOM 4133 C CA . VAL A 1 506 ? 33.360 4.006 72.156 1.00 40.63 506 VAL A CA 1
ATOM 4134 C C . VAL A 1 506 ? 33.611 2.611 72.687 1.00 41.85 506 VAL A C 1
ATOM 4135 O O . VAL A 1 506 ? 33.198 1.630 72.068 1.00 40.87 506 VAL A O 1
ATOM 4139 N N . ASP A 1 507 ? 34.280 2.510 73.828 1.00 44.47 507 ASP A N 1
ATOM 4140 C CA . ASP A 1 507 ? 34.542 1.194 74.398 1.00 46.33 507 ASP A CA 1
ATOM 4141 C C . ASP A 1 507 ? 33.816 0.992 75.695 1.00 45.88 507 ASP A C 1
ATOM 4142 O O . ASP A 1 507 ? 33.911 1.815 76.612 1.00 46.89 507 ASP A O 1
ATOM 4147 N N . VAL A 1 508 ? 33.126 -0.137 75.776 1.00 46.98 508 VAL A N 1
ATOM 4148 C CA . VAL A 1 508 ? 32.383 -0.481 76.958 1.00 46.09 508 VAL A CA 1
ATOM 4149 C C . VAL A 1 508 ? 33.027 -1.577 77.776 1.00 47.86 508 VAL A C 1
ATOM 4150 O O . VAL A 1 508 ? 33.502 -2.588 77.244 1.00 48.66 508 VAL A O 1
ATOM 4154 N N . GLU A 1 509 ? 33.034 -1.364 79.089 1.00 49.39 509 GLU A N 1
ATOM 4155 C CA . GLU A 1 509 ? 33.608 -2.297 80.070 1.00 49.42 509 GLU A CA 1
ATOM 4156 C C . GLU A 1 509 ? 32.684 -2.360 81.273 1.00 49.38 509 GLU A C 1
ATOM 4157 O O . GLU A 1 509 ? 31.747 -1.560 81.429 1.00 49.77 509 GLU A O 1
ATOM 4163 N N . ASP A 1 510 ? 32.972 -3.335 82.121 1.00 48.62 510 ASP A N 1
ATOM 4164 C CA . ASP A 1 510 ? 32.244 -3.520 83.349 1.00 46.67 510 ASP A CA 1
ATOM 4165 C C . ASP A 1 510 ? 33.165 -2.969 84.388 1.00 47.05 510 ASP A C 1
ATOM 4166 O O . ASP A 1 510 ? 34.365 -3.243 84.365 1.00 45.49 510 ASP A O 1
ATOM 4171 N N . TYR A 1 511 ? 32.598 -2.165 85.277 1.00 45.33 511 TYR A N 1
ATOM 4172 C CA . TYR A 1 511 ? 33.369 -1.539 86.330 1.00 44.16 511 TYR A CA 1
ATOM 4173 C C . TYR A 1 511 ? 32.767 -1.722 87.718 1.00 45.73 511 TYR A C 1
ATOM 4174 O O . TYR A 1 511 ? 31.539 -1.654 87.921 1.00 44.37 511 TYR A O 1
ATOM 4183 N N . ASP A 1 512 ? 33.669 -1.933 88.669 1.00 46.51 512 ASP A N 1
ATOM 4184 C CA . ASP A 1 512 ? 33.328 -2.122 90.071 1.00 48.46 512 ASP A CA 1
ATOM 4185 C C . ASP A 1 512 ? 34.242 -1.230 90.916 1.00 47.30 512 ASP A C 1
ATOM 4186 O O . ASP A 1 512 ? 35.437 -1.518 91.091 1.00 45.98 512 ASP A O 1
ATOM 4191 N N . GLY A 1 513 ? 33.684 -0.135 91.421 1.00 46.10 513 GLY A N 1
ATOM 4192 C CA . GLY A 1 513 ? 34.485 0.768 92.221 1.00 46.84 513 GLY A CA 1
ATOM 4193 C C . GLY A 1 513 ? 33.833 2.115 92.451 1.00 47.50 513 GLY A C 1
ATOM 4194 O O . GLY A 1 513 ? 32.619 2.268 92.287 1.00 46.63 513 GLY A O 1
ATOM 4195 N N . TYR A 1 514 ? 34.658 3.082 92.848 1.00 48.13 514 TYR A N 1
ATOM 4196 C CA . TYR A 1 514 ? 34.230 4.451 93.120 1.00 48.86 514 TYR A CA 1
ATOM 4197 C C . TYR A 1 514 ? 34.214 5.253 91.823 1.00 49.73 514 TYR A C 1
ATOM 4198 O O . TYR A 1 514 ? 35.138 5.147 91.007 1.00 51.47 514 TYR A O 1
ATOM 4207 N N . VAL A 1 515 ? 33.168 6.046 91.630 1.00 48.11 515 VAL A N 1
ATOM 4208 C CA . VAL A 1 515 ? 33.083 6.926 90.475 1.00 47.45 515 VAL A CA 1
ATOM 4209 C C . VAL A 1 515 ? 32.874 8.316 91.072 1.00 47.29 515 VAL A C 1
ATOM 4210 O O . VAL A 1 515 ? 32.303 8.456 92.152 1.00 47.24 515 VAL A O 1
ATOM 4214 N N . TYR A 1 516 ? 33.336 9.348 90.384 1.00 47.01 516 TYR A N 1
ATOM 4215 C CA . TYR A 1 516 ? 33.233 10.685 90.935 1.00 45.94 516 TYR A CA 1
ATOM 4216 C C . TYR A 1 516 ? 32.462 11.713 90.135 1.00 45.18 516 TYR A C 1
ATOM 4217 O O . TYR A 1 516 ? 32.150 11.516 88.962 1.00 44.57 516 TYR A O 1
ATOM 4226 N N . ASP A 1 517 ? 32.163 12.823 90.799 1.00 45.32 517 ASP A N 1
ATOM 4227 C CA . ASP A 1 517 ? 31.450 13.923 90.174 1.00 46.08 517 ASP A CA 1
ATOM 4228 C C . ASP A 1 517 ? 31.642 15.227 90.948 1.00 44.55 517 ASP A C 1
ATOM 4229 O O . ASP A 1 517 ? 32.127 15.232 92.085 1.00 44.03 517 ASP A O 1
ATOM 4234 N N . LEU A 1 518 ? 31.258 16.332 90.315 1.00 43.14 518 LEU A N 1
ATOM 4235 C CA . LEU A 1 518 ? 31.361 17.651 90.923 1.00 40.99 518 LEU A CA 1
ATOM 4236 C C . LEU A 1 518 ? 30.038 18.381 90.788 1.00 41.34 518 LEU A C 1
ATOM 4237 O O . LEU A 1 518 ? 29.181 18.017 89.983 1.00 41.58 518 LEU A O 1
ATOM 4242 N N . SER A 1 519 ? 29.878 19.415 91.597 1.00 42.47 519 SER A N 1
ATOM 4243 C CA . SER A 1 519 ? 28.700 20.251 91.524 1.00 42.08 519 SER A CA 1
ATOM 4244 C C . SER A 1 519 ? 29.334 21.596 91.237 1.00 41.56 519 SER A C 1
ATOM 4245 O O . SER A 1 519 ? 30.129 22.094 92.041 1.00 41.20 519 SER A O 1
ATOM 4248 N N . VAL A 1 520 ? 29.012 22.167 90.084 1.00 41.39 520 VAL A N 1
ATOM 4249 C CA . VAL A 1 520 ? 29.589 23.440 89.688 1.00 41.81 520 VAL A CA 1
ATOM 4250 C C . VAL A 1 520 ? 28.554 24.555 89.674 1.00 43.10 520 VAL A C 1
ATOM 4251 O O . VAL A 1 520 ? 27.494 24.424 89.077 1.00 44.53 520 VAL A O 1
ATOM 4255 N N . GLU A 1 521 ? 28.878 25.655 90.343 1.00 45.63 521 GLU A N 1
ATOM 4256 C CA . GLU A 1 521 ? 27.984 26.794 90.437 1.00 47.85 521 GLU A CA 1
ATOM 4257 C C . GLU A 1 521 ? 27.571 27.357 89.085 1.00 49.10 521 GLU A C 1
ATOM 4258 O O . GLU A 1 521 ? 28.411 27.566 88.207 1.00 49.36 521 GLU A O 1
ATOM 4264 N N . ASP A 1 522 ? 26.265 27.587 88.934 1.00 50.52 522 ASP A N 1
ATOM 4265 C CA . ASP A 1 522 ? 25.664 28.176 87.728 1.00 50.54 522 ASP A CA 1
ATOM 4266 C C . ASP A 1 522 ? 25.622 27.381 86.423 1.00 50.58 522 ASP A C 1
ATOM 4267 O O . ASP A 1 522 ? 24.547 27.136 85.875 1.00 50.08 522 ASP A O 1
ATOM 4272 N N . ASN A 1 523 ? 26.788 26.998 85.912 1.00 50.84 523 ASN A N 1
ATOM 4273 C CA . ASN A 1 523 ? 26.854 26.282 84.648 1.00 49.92 523 ASN A CA 1
ATOM 4274 C C . ASN A 1 523 ? 26.646 24.779 84.726 1.00 51.13 523 ASN A C 1
ATOM 4275 O O . ASN A 1 523 ? 26.250 24.160 83.738 1.00 53.39 523 ASN A O 1
ATOM 4280 N N . GLU A 1 524 ? 26.914 24.183 85.881 1.00 49.61 524 GLU A N 1
ATOM 4281 C CA . GLU A 1 524 ? 26.709 22.748 86.036 1.00 50.01 524 GLU A CA 1
ATOM 4282 C C . GLU A 1 524 ? 27.518 21.863 85.087 1.00 47.58 524 GLU A C 1
ATOM 4283 O O . GLU A 1 524 ? 27.073 20.775 84.735 1.00 47.97 524 GLU A O 1
ATOM 4289 N N . ASN A 1 525 ? 28.691 22.330 84.667 1.00 44.96 525 ASN A N 1
ATOM 4290 C CA . ASN A 1 525 ? 29.574 21.545 83.794 1.00 42.68 525 ASN A CA 1
ATOM 4291 C C . ASN A 1 525 ? 31.041 21.910 84.015 1.00 41.36 525 ASN A C 1
ATOM 4292 O O . ASN A 1 525 ? 31.352 22.931 84.628 1.00 41.70 525 ASN A O 1
ATOM 4297 N N . PHE A 1 526 ? 31.944 21.077 83.515 1.00 39.45 526 PHE A N 1
ATOM 4298 C CA . PHE A 1 526 ? 33.367 21.319 83.697 1.00 37.55 526 PHE A CA 1
ATOM 4299 C C . PHE A 1 526 ? 34.186 20.503 82.711 1.00 37.29 526 PHE A C 1
ATOM 4300 O O . PHE A 1 526 ? 33.659 19.629 82.025 1.00 36.49 526 PHE A O 1
ATOM 4308 N N . LEU A 1 527 ? 35.484 20.780 82.658 1.00 38.11 527 LEU A N 1
ATOM 4309 C CA . LEU A 1 527 ? 36.380 20.072 81.750 1.00 37.50 527 LEU A CA 1
ATOM 4310 C C . LEU A 1 527 ? 37.069 18.863 82.390 1.00 37.81 527 LE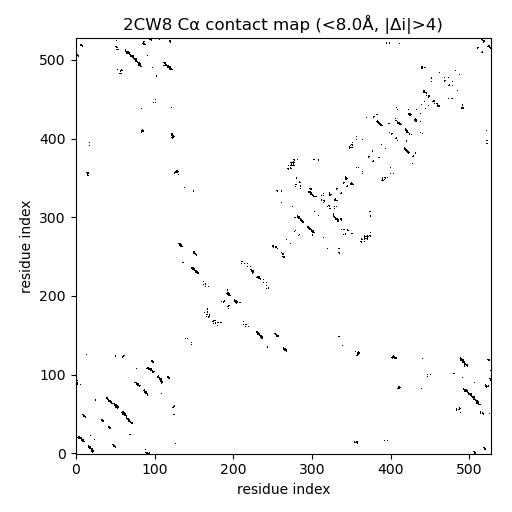U A C 1
ATOM 4311 O O . LEU A 1 527 ? 37.515 18.931 83.535 1.00 38.88 527 LEU A O 1
ATOM 4316 N N . VAL A 1 528 ? 37.137 17.757 81.646 1.00 39.29 528 VAL A N 1
ATOM 4317 C CA . VAL A 1 528 ? 37.797 16.521 82.090 1.00 39.83 528 VAL A CA 1
ATOM 4318 C C . VAL A 1 528 ? 38.258 15.734 80.872 1.00 41.06 528 VAL A C 1
ATOM 4319 O O . VAL A 1 528 ? 37.842 16.017 79.748 1.00 42.33 528 VAL A O 1
ATOM 4323 N N . GLY A 1 529 ? 39.105 14.736 81.104 1.00 41.49 529 GLY A N 1
ATOM 4324 C CA . GLY A 1 529 ? 39.588 13.908 80.017 1.00 39.24 529 GLY A CA 1
ATOM 4325 C C . GLY A 1 529 ? 40.930 14.346 79.474 1.00 38.75 529 GLY A C 1
ATOM 4326 O O . GLY A 1 529 ? 41.429 15.424 79.806 1.00 38.94 529 GLY A O 1
ATOM 4327 N N . PHE A 1 530 ? 41.514 13.485 78.647 1.00 39.03 530 PHE A N 1
ATOM 4328 C CA . PHE A 1 530 ? 42.801 13.731 78.014 1.00 37.67 530 PHE A CA 1
ATOM 4329 C C . PHE A 1 530 ? 42.546 14.732 76.905 1.00 36.87 530 PHE A C 1
ATOM 4330 O O . PHE A 1 530 ? 41.835 14.422 75.957 1.00 36.95 530 PHE A O 1
ATOM 4338 N N . GLY A 1 531 ? 43.111 15.928 77.012 1.00 35.01 531 GLY A N 1
ATOM 4339 C CA . GLY A 1 531 ? 42.884 16.914 75.972 1.00 35.28 531 GLY A CA 1
ATOM 4340 C C . GLY A 1 531 ? 41.762 17.889 76.306 1.00 35.35 531 GLY A C 1
ATOM 4341 O O . GLY A 1 531 ? 41.527 18.859 75.578 1.00 35.34 531 GLY A O 1
ATOM 4342 N N . LEU A 1 532 ? 41.057 17.622 77.401 1.00 35.24 532 LEU A N 1
ATOM 4343 C CA . LEU A 1 532 ? 39.978 18.484 77.860 1.00 34.18 532 LEU A CA 1
ATOM 4344 C C . LEU A 1 532 ? 38.666 18.293 77.092 1.00 33.23 532 LEU A C 1
ATOM 4345 O O . LEU A 1 532 ? 38.590 18.575 75.904 1.00 32.82 532 LEU A O 1
ATOM 4350 N N . VAL A 1 533 ? 37.636 17.820 77.792 1.00 33.01 533 VAL A N 1
ATOM 4351 C CA . VAL A 1 533 ? 36.311 17.585 77.210 1.00 33.09 533 VAL A CA 1
ATOM 4352 C C . VAL A 1 533 ? 35.235 18.092 78.181 1.00 32.97 533 VAL A C 1
ATOM 4353 O O . VAL A 1 533 ? 35.290 17.798 79.379 1.00 32.94 533 VAL A O 1
ATOM 4357 N N . TYR A 1 534 ? 34.263 18.854 77.680 1.00 33.13 534 TYR A N 1
ATOM 4358 C CA . TYR A 1 534 ? 33.191 19.350 78.546 1.00 33.06 534 TYR A CA 1
ATOM 4359 C C . TYR A 1 534 ? 32.277 18.216 78.966 1.00 33.63 534 TYR A C 1
ATOM 4360 O O . TYR A 1 534 ? 31.872 17.399 78.148 1.00 33.96 534 TYR A O 1
ATOM 4369 N N . ALA A 1 535 ? 31.971 18.171 80.257 1.00 36.01 535 ALA A N 1
ATOM 4370 C CA . ALA A 1 535 ? 31.094 17.160 80.820 1.00 37.76 535 ALA A CA 1
ATOM 4371 C C . ALA A 1 535 ? 30.116 17.871 81.740 1.00 40.34 535 ALA A C 1
ATOM 4372 O O . ALA A 1 535 ? 30.481 18.835 82.419 1.00 38.88 535 ALA A O 1
ATOM 4374 N N . HIS A 1 536 ? 28.874 17.391 81.750 1.00 43.28 536 HIS A N 1
ATOM 4375 C CA . HIS A 1 536 ? 27.832 17.955 82.592 1.00 46.18 536 HIS A CA 1
ATOM 4376 C C . HIS A 1 536 ? 28.079 17.463 84.019 1.00 48.61 536 HIS A C 1
ATOM 4377 O O . HIS A 1 536 ? 28.287 16.269 84.235 1.00 48.96 536 HIS A O 1
ATOM 4384 N N . ASN A 1 537 ? 28.055 18.371 84.994 1.00 51.83 537 ASN A N 1
ATOM 4385 C CA . ASN A 1 537 ? 28.319 17.986 86.381 1.00 54.99 537 ASN A CA 1
ATOM 4386 C C . ASN A 1 537 ? 27.341 16.944 86.936 1.00 57.69 537 ASN A C 1
ATOM 4387 O O . ASN A 1 537 ? 26.235 16.787 86.360 1.00 58.92 537 ASN A O 1
#

Solvent-accessible surface area: 25036 Å² total

Organism: Thermococcus kodakarensis (strain ATCC BAA-918 / JCM 12380 / KOD1) (NCBI:txid69014)

GO terms:
  GO:0034061 DNA polymerase activity (F, EXP)

Nearest PDB structures (foldseek):
  2cw8-assembly1_A  TM=1.002E+00  e=0.000E+00  Thermococcus kodakarensis KOD1
  4e2t-assembly2_B  TM=8.730E-01  e=5.310E-08  Pyrococcus horikoshii OT3
  4e2t-assembly1_A  TM=8.139E-01  e=8.248E-08  Pyrococcus horikoshii OT3
  6rpp-assembly1_A  TM=8.559E-01  e=1.511E-07  Pyrococcus abyssi GE5
  4e2u-assembly1_A  TM=8.525E-01  e=3.648E-07  Pyrococcus horikoshii OT3

Foldseek 3Di:
DFFQQWWFWKAFPQFIDIDRLNVVLVVPPPVPQFDDDVQKTKHADFRIKFWDAFQPLRAIDIFTFGIKMKGFDWWKKKWFAFPQGFIGIGHQAFWFWFDDLLDTDTAGQVGDDFFTWTKFFLFHAGAADWDKAFVLVLCLPPDCVQLQQKKWFACPPPVVVLVCLQLLCVVVVNDPHDPCNVVVQVVCVVVVQWDQDPPGIDGDDPVLSVLVSVQSVLCVVAWDADVVRRIIMGRSVSRSVRPVRDPVVLQRDWMFGDPFWIGRMGIQDLLVLLVLLLCLAQKAKDFAQPDVGGGFIKMKRFAPDPVLQVSLVSVCVPTPDWDRDNGIIMRRGSSVSSVSCSCHHDQQSRARDRNLQNHPLSNLLSSVVSNCVSNPNADDPFKGKDKTLHLRRQQVVLNSCSNNRFRQWGWDQDDSMIIIIGAADDPRHHHDCVVVHGQSQWDAQVNVCSLQVHHDPGIHGLVNLVCCVVPPGVVVSSVSNCSASVHRITITTTRDMDMDTDGGMRIDTQTPNRQWHWITRSTGIIGD

CATH classification: 2.170.16.10 (+3 more: 1.10.10.1010, 3.10.28.10, 1.10.8.1330)

Radius of gyration: 28.13 Å; Cα contacts (8 Å, |Δi|>4): 1104; chains: 1; bounding box: 70×61×82 Å

Secondary structure (DSSP, 8-state):
-B-TT-EEEEEETTEEEEEEHHHHHH--TTGGG-EEETTEEEEE--SEEEEEE-TTT--EEEEEEEEEEEEEEEEEEEEEEETTS-EEEEETT-EEEEEETTEEEEEETTT--TT-EEEEES---------EEEHHHHHHTS-GGGSTT---EESSS-TTTTT--HHHHHHTTSSPPPTTHHHHHHHHHHHTSEEE-SSSEEES-HHHHHHHHHHHHHHHHH-EE-TTTSEEE--GGGGHHHHT--HHHHTT---S-TTS----EEE--HHHHHHHHHHHHHEEEEEE-TTTTS-EEEEEEE-S-HHHHH--HHHHHHHSS-EE-SSEEEE--HHHHHHHH---SSGGG----HHHHTS-HHHHHHHHHHHHHHHT-SS-SSSEEEEES-HHHHHHHHHHHHHTT---EEEEE-SS-EEEEE-S-BTTB---TTTT--GGG-B-HHHHHHHHSS--SS-B-HHHHH--TTSSS-HHHHGGGHHHHHSSEEEEEEEEEEEEEEEEEEEEEEETTT-EEEETBTTEEEE-